Protein AF-A0A1D2VGE8-F1 (afdb_monomer_lite)

pLDDT: mean 73.42, std 17.0, range [33.72, 98.06]

Sequence (457 aa):
MDRELWNHLGVYPVDQKLIINLNIFSVFKLIFVIHLIIVYFIFYYYFKIVYFLVINFHSLLNSNLFDLGFLNSNLNNINDENDRNDNNSYHINLPDLIVQFKNDLNSFIINLFYFKNYKINYKFWYHFLDLFQYLINIKLNFFITGDTIDLDNNSIILSNHKSLLDYLIFPYLSNYFIKLYNKNNKNGKDKEDSKIFINLNFLTWALIWQFPSLKLFLNLFNLNENWLLNNDDLTYLFEKKNLLQSFSNHTHDDEKNTNTNKNKNKNININWLILYPEVNIFTLKNLKIQNNNSVTYKFLSNLLYPRFSFLYPFFNYLDDLNINNKKFINLNDFNSFNNYNRIYDISIIYYIIGNNNHSHNHNHNHDGENDLNFNFNPPTILQLLLSNNIKSLNIRININSIQYPKLRHLKKKKNFEKWFESYWFKKDKSINLIMKNIINTNVINKKHSKSKQNKVK

Structure (mmCIF, N/CA/C/O backbone):
data_AF-A0A1D2VGE8-F1
#
_entry.id   AF-A0A1D2VGE8-F1
#
loop_
_atom_site.group_PDB
_atom_site.id
_atom_site.type_symbol
_atom_site.label_atom_id
_atom_site.label_alt_id
_atom_site.label_comp_id
_atom_site.label_asym_id
_atom_site.label_entity_id
_atom_site.label_seq_id
_atom_site.pdbx_PDB_ins_code
_atom_site.Cartn_x
_atom_site.Cartn_y
_atom_site.Cartn_z
_atom_site.occupancy
_atom_site.B_iso_or_equiv
_atom_site.auth_seq_id
_atom_site.auth_comp_id
_atom_site.auth_asym_id
_atom_site.auth_atom_id
_atom_site.pdbx_PDB_model_num
ATOM 1 N N . MET A 1 1 ? 10.584 -34.947 -6.524 1.00 46.06 1 MET A N 1
ATOM 2 C CA . MET A 1 1 ? 9.653 -33.799 -6.509 1.00 46.06 1 MET A CA 1
ATOM 3 C C . MET A 1 1 ? 10.141 -32.849 -7.584 1.00 46.06 1 MET A C 1
ATOM 5 O O . MET A 1 1 ? 11.240 -32.319 -7.456 1.00 46.06 1 MET A O 1
ATOM 9 N N . ASP A 1 2 ? 9.407 -32.793 -8.690 1.00 44.66 2 ASP A N 1
ATOM 10 C CA . ASP A 1 2 ? 9.952 -32.453 -10.005 1.00 44.66 2 ASP A CA 1
ATOM 11 C C . ASP A 1 2 ? 10.189 -30.958 -10.233 1.00 44.66 2 ASP A C 1
ATOM 13 O O . ASP A 1 2 ? 9.455 -30.096 -9.746 1.00 44.66 2 ASP A O 1
ATOM 17 N N . ARG A 1 3 ? 11.233 -30.662 -11.017 1.00 34.69 3 ARG A N 1
ATOM 18 C CA . ARG A 1 3 ? 11.630 -29.316 -11.474 1.00 34.69 3 ARG A CA 1
ATOM 19 C C . ARG A 1 3 ? 10.491 -28.557 -12.164 1.00 34.69 3 ARG A C 1
ATOM 21 O O . ARG A 1 3 ? 10.452 -27.333 -12.094 1.00 34.69 3 ARG A O 1
ATOM 28 N N . GLU A 1 4 ? 9.559 -29.270 -12.787 1.00 38.12 4 GLU A N 1
ATOM 29 C CA . GLU A 1 4 ? 8.398 -28.684 -13.465 1.00 38.12 4 GLU A CA 1
ATOM 30 C C . GLU A 1 4 ? 7.424 -28.004 -12.494 1.00 38.12 4 GLU A C 1
ATOM 32 O O . GLU A 1 4 ? 6.846 -26.970 -12.830 1.00 38.12 4 GLU A O 1
ATOM 37 N N . LEU A 1 5 ? 7.321 -28.491 -11.250 1.00 42.50 5 LEU A N 1
ATOM 38 C CA . LEU A 1 5 ? 6.470 -27.869 -10.235 1.00 42.50 5 LEU A CA 1
ATOM 39 C C . LEU A 1 5 ? 7.009 -26.488 -9.821 1.00 42.50 5 LEU A C 1
ATOM 41 O O . LEU A 1 5 ? 6.238 -25.563 -9.606 1.00 42.50 5 LEU A O 1
ATOM 45 N N . TRP A 1 6 ? 8.334 -26.319 -9.760 1.00 40.56 6 TRP A N 1
ATOM 46 C CA . TRP A 1 6 ? 8.978 -25.050 -9.389 1.00 40.56 6 TRP A CA 1
ATOM 47 C C . TRP A 1 6 ? 8.829 -23.970 -10.463 1.00 40.56 6 TRP A C 1
ATOM 49 O O . TRP A 1 6 ? 8.579 -22.810 -10.137 1.00 40.56 6 TRP A O 1
ATOM 59 N N . ASN A 1 7 ? 8.897 -24.354 -11.739 1.00 39.66 7 ASN A N 1
ATOM 60 C CA . ASN A 1 7 ? 8.703 -23.424 -12.851 1.00 39.66 7 ASN A CA 1
ATOM 61 C C . ASN A 1 7 ? 7.243 -22.957 -12.968 1.00 39.66 7 ASN A C 1
ATOM 63 O O . ASN A 1 7 ? 7.002 -21.795 -13.291 1.00 39.66 7 ASN A O 1
ATOM 67 N N . HIS A 1 8 ? 6.272 -23.809 -12.621 1.00 40.44 8 HIS A N 1
ATOM 68 C CA . HIS A 1 8 ? 4.864 -23.405 -12.536 1.00 40.44 8 HIS A CA 1
ATOM 69 C C . HIS A 1 8 ? 4.546 -22.497 -11.336 1.00 40.44 8 HIS A C 1
ATOM 71 O O . HIS A 1 8 ? 3.555 -21.770 -11.377 1.00 40.44 8 HIS A O 1
ATOM 77 N N . LEU A 1 9 ? 5.384 -22.494 -10.294 1.00 38.72 9 LEU A N 1
ATOM 78 C CA . LEU A 1 9 ? 5.187 -21.691 -9.083 1.00 38.72 9 LEU A CA 1
ATOM 79 C C . LEU A 1 9 ? 5.691 -20.243 -9.203 1.00 38.72 9 LEU A C 1
ATOM 81 O O . LEU A 1 9 ? 5.495 -19.467 -8.272 1.00 38.72 9 LEU A O 1
ATOM 85 N N . GLY A 1 10 ? 6.362 -19.858 -10.298 1.00 33.72 10 GLY A N 1
ATOM 86 C CA . GLY A 1 10 ? 6.940 -18.511 -10.444 1.00 33.72 10 GLY A CA 1
ATOM 87 C C . GLY A 1 10 ? 8.029 -18.181 -9.409 1.00 33.72 10 GLY A C 1
ATOM 88 O O . GLY A 1 10 ? 8.461 -17.034 -9.299 1.00 33.72 10 GLY A O 1
ATOM 89 N N . VAL A 1 11 ? 8.487 -19.186 -8.656 1.00 39.34 11 VAL A N 1
ATOM 90 C CA . VAL A 1 11 ? 9.559 -19.083 -7.669 1.00 39.34 11 VAL A CA 1
ATOM 91 C C . VAL A 1 11 ? 10.790 -19.731 -8.282 1.00 39.34 11 VAL A C 1
ATOM 93 O O . VAL A 1 11 ? 10.905 -20.955 -8.314 1.00 39.34 11 VAL A O 1
ATOM 96 N N . TYR A 1 12 ? 11.722 -18.909 -8.766 1.00 39.16 12 TYR A N 1
ATOM 97 C CA . TYR A 1 12 ? 13.048 -19.396 -9.131 1.00 39.16 12 TYR A CA 1
ATOM 98 C C . TYR A 1 12 ? 13.682 -20.034 -7.887 1.00 39.16 12 TYR A C 1
ATOM 100 O O . TYR A 1 12 ? 13.815 -19.348 -6.866 1.00 39.16 12 TYR A O 1
ATOM 108 N N . PRO A 1 13 ? 14.065 -21.323 -7.915 1.00 38.00 13 PRO A N 1
ATOM 109 C CA . PRO A 1 13 ? 14.863 -21.875 -6.839 1.00 38.00 13 PRO A CA 1
ATOM 110 C C . PRO A 1 13 ? 16.175 -21.090 -6.798 1.00 38.00 13 PRO A C 1
ATOM 112 O O . PRO A 1 13 ? 16.894 -21.012 -7.792 1.00 38.00 13 PRO A O 1
ATOM 115 N N . VAL A 1 14 ? 16.478 -20.483 -5.649 1.00 40.91 14 VAL A N 1
ATOM 116 C CA . VAL A 1 14 ? 17.833 -20.006 -5.365 1.00 40.91 14 VAL A CA 1
ATOM 117 C C . VAL A 1 14 ? 18.745 -21.218 -5.529 1.00 40.91 14 VAL A C 1
ATOM 119 O O . VAL A 1 14 ? 18.552 -22.222 -4.840 1.00 40.91 14 VAL A O 1
ATOM 122 N N . ASP A 1 15 ? 19.674 -21.141 -6.482 1.00 37.66 15 ASP A N 1
ATOM 123 C CA . ASP A 1 15 ? 20.612 -22.211 -6.811 1.00 37.66 15 ASP A CA 1
ATOM 124 C C . ASP A 1 15 ? 21.188 -22.837 -5.536 1.00 37.66 15 ASP A C 1
ATOM 126 O O . ASP A 1 15 ? 21.762 -22.150 -4.691 1.00 37.66 15 ASP A O 1
ATOM 130 N N . GLN A 1 16 ? 21.080 -24.159 -5.388 1.00 41.03 16 GLN A N 1
ATOM 131 C CA . GLN A 1 16 ? 21.594 -24.868 -4.208 1.00 41.03 16 GLN A CA 1
ATOM 132 C C . GLN A 1 16 ? 23.129 -24.777 -4.074 1.00 41.03 16 GLN A C 1
ATOM 134 O O . GLN A 1 16 ? 23.668 -25.035 -3.000 1.00 41.03 16 GLN A O 1
ATOM 139 N N . LYS A 1 17 ? 23.842 -24.302 -5.108 1.00 39.38 17 LYS A N 1
ATOM 140 C CA . LYS A 1 17 ? 25.256 -23.891 -5.007 1.00 39.38 17 LYS A CA 1
ATOM 141 C C . LYS A 1 17 ? 25.487 -22.680 -4.088 1.00 39.38 17 LYS A C 1
ATOM 143 O O . LYS A 1 17 ? 26.623 -22.432 -3.700 1.00 39.38 17 LYS A O 1
ATOM 148 N N . LEU A 1 18 ? 24.436 -21.967 -3.674 1.00 45.09 18 LEU A N 1
ATOM 149 C CA . LEU A 1 18 ? 24.505 -20.840 -2.736 1.00 45.09 18 LEU A CA 1
ATOM 150 C C . LEU A 1 18 ? 24.503 -21.271 -1.251 1.00 45.09 18 LEU A C 1
ATOM 152 O O . LEU A 1 18 ? 24.589 -20.422 -0.366 1.00 45.09 18 LEU A O 1
ATOM 156 N N . ILE A 1 19 ? 24.428 -22.577 -0.959 1.00 43.72 19 ILE A N 1
ATOM 157 C CA . ILE A 1 19 ? 24.307 -23.121 0.409 1.00 43.72 19 ILE A CA 1
ATOM 158 C C . ILE A 1 19 ? 25.646 -23.118 1.181 1.00 43.72 19 ILE A C 1
ATOM 160 O O . ILE A 1 19 ? 25.644 -23.152 2.408 1.00 43.72 19 ILE A O 1
ATOM 164 N N . ILE A 1 20 ? 26.793 -22.939 0.512 1.00 43.19 20 ILE A N 1
ATOM 165 C CA . ILE A 1 20 ? 28.112 -22.817 1.178 1.00 43.19 20 ILE A CA 1
ATOM 166 C C . ILE A 1 20 ? 28.330 -21.411 1.803 1.00 43.19 20 ILE A C 1
ATOM 168 O O . ILE A 1 20 ? 29.277 -21.176 2.548 1.00 43.19 20 ILE A O 1
ATOM 172 N N . ASN A 1 21 ? 27.401 -20.469 1.610 1.00 43.38 21 ASN A N 1
ATOM 173 C CA . ASN A 1 21 ? 27.614 -19.041 1.867 1.00 43.38 21 ASN A CA 1
ATOM 174 C C . ASN A 1 21 ? 26.947 -18.460 3.126 1.00 43.38 21 ASN A C 1
ATOM 176 O O . ASN A 1 21 ? 26.560 -17.291 3.141 1.00 43.38 21 ASN A O 1
ATOM 180 N N . LEU A 1 22 ? 26.864 -19.214 4.226 1.00 46.38 22 LEU A N 1
ATOM 181 C CA . LEU A 1 22 ? 26.383 -18.653 5.501 1.00 46.38 22 LEU A CA 1
ATOM 182 C C . LEU A 1 22 ? 27.360 -17.623 6.114 1.00 46.38 22 LEU A C 1
ATOM 184 O O . LEU A 1 22 ? 26.903 -16.646 6.704 1.00 46.38 22 LEU A O 1
ATOM 188 N N . ASN A 1 23 ? 28.674 -17.735 5.871 1.00 48.34 23 ASN A N 1
ATOM 189 C CA . ASN A 1 23 ? 29.643 -16.676 6.219 1.00 48.34 23 ASN A CA 1
ATOM 190 C C . ASN A 1 23 ? 29.629 -15.500 5.231 1.00 48.34 23 ASN A C 1
ATOM 192 O O . ASN A 1 23 ? 29.808 -14.349 5.626 1.00 48.34 23 ASN A O 1
ATOM 196 N N . ILE A 1 24 ? 29.332 -15.761 3.958 1.00 52.50 24 ILE A N 1
ATOM 197 C CA . ILE A 1 24 ? 29.212 -14.715 2.939 1.00 52.50 24 ILE A CA 1
ATOM 198 C C . ILE A 1 24 ? 27.985 -13.832 3.190 1.00 52.50 24 ILE A C 1
ATOM 200 O O . ILE A 1 24 ? 28.047 -12.635 2.941 1.00 52.50 24 ILE A O 1
ATOM 204 N N . PHE A 1 25 ? 26.904 -14.352 3.777 1.00 47.28 25 PHE A N 1
ATOM 205 C CA . PHE A 1 25 ? 25.746 -13.530 4.149 1.00 47.28 25 PHE A CA 1
ATOM 206 C C . PHE A 1 25 ? 26.070 -12.510 5.257 1.00 47.28 25 PHE A C 1
ATOM 208 O O . PHE A 1 25 ? 25.570 -11.385 5.232 1.00 47.28 25 PHE A O 1
ATOM 215 N N . SER A 1 26 ? 26.946 -12.865 6.200 1.00 55.06 26 SER A N 1
ATOM 216 C CA . SER A 1 26 ? 27.475 -11.942 7.217 1.00 55.06 26 SER A CA 1
ATOM 217 C C . SER A 1 26 ? 28.395 -10.887 6.597 1.00 55.06 26 SER A C 1
ATOM 219 O O . SER A 1 26 ? 28.311 -9.712 6.950 1.00 55.06 26 SER A O 1
ATOM 221 N N . VAL A 1 27 ? 29.200 -11.279 5.604 1.00 57.06 27 VAL A N 1
ATOM 222 C CA . VAL A 1 27 ? 30.031 -10.357 4.816 1.00 57.06 27 VAL A CA 1
ATOM 223 C C . VAL A 1 27 ? 29.170 -9.422 3.960 1.00 57.06 27 VAL A C 1
ATOM 225 O O . VAL A 1 27 ? 29.426 -8.228 3.946 1.00 57.06 27 VAL A O 1
ATOM 228 N N . PHE A 1 28 ? 28.092 -9.895 3.329 1.00 54.81 28 PHE A N 1
ATOM 229 C CA . PHE A 1 28 ? 27.151 -9.036 2.598 1.00 54.81 28 PHE A CA 1
ATOM 230 C C . PHE A 1 28 ? 26.379 -8.096 3.522 1.00 54.81 28 PHE A C 1
ATOM 232 O O . PHE A 1 28 ? 26.171 -6.943 3.156 1.00 54.81 28 PHE A O 1
ATOM 239 N N . LYS A 1 29 ? 25.998 -8.537 4.730 1.00 52.28 29 LYS A N 1
ATOM 240 C CA . LYS A 1 29 ? 25.440 -7.643 5.759 1.00 52.28 29 LYS A CA 1
ATOM 241 C C . LYS A 1 29 ? 26.433 -6.542 6.117 1.00 52.28 29 LYS A C 1
ATOM 243 O O . LYS A 1 29 ? 26.048 -5.378 6.155 1.00 52.28 29 LYS A O 1
ATOM 248 N N . LEU A 1 30 ? 27.700 -6.895 6.326 1.00 57.94 30 LEU A N 1
ATOM 249 C CA . LEU A 1 30 ? 28.754 -5.935 6.635 1.00 57.94 30 LEU A CA 1
ATOM 250 C C . LEU A 1 30 ? 29.009 -4.979 5.462 1.00 57.94 30 LEU A C 1
ATOM 252 O O . LEU A 1 30 ? 29.024 -3.774 5.669 1.00 57.94 30 LEU A O 1
ATOM 256 N N . ILE A 1 31 ? 29.123 -5.485 4.232 1.00 62.25 31 ILE A N 1
ATOM 257 C CA . ILE A 1 31 ? 29.314 -4.679 3.018 1.00 62.25 31 ILE A CA 1
ATOM 258 C C . ILE A 1 31 ? 28.122 -3.751 2.792 1.00 62.25 31 ILE A C 1
ATOM 260 O O . ILE A 1 31 ? 28.318 -2.588 2.470 1.00 62.25 31 ILE A O 1
ATOM 264 N N . PHE A 1 32 ? 26.891 -4.221 2.989 1.00 58.06 32 PHE A N 1
ATOM 265 C CA . PHE A 1 32 ? 25.694 -3.398 2.834 1.00 58.06 32 PHE A CA 1
ATOM 266 C C . PHE A 1 32 ? 25.610 -2.303 3.903 1.00 58.06 32 PHE A C 1
ATOM 268 O O . PHE A 1 32 ? 25.289 -1.160 3.586 1.00 58.06 32 PHE A O 1
ATOM 275 N N . VAL A 1 33 ? 25.953 -2.620 5.156 1.00 58.03 33 VAL A N 1
ATOM 276 C CA . VAL A 1 33 ? 26.047 -1.632 6.241 1.00 58.03 33 VAL A CA 1
ATOM 277 C C . VAL A 1 33 ? 27.161 -0.624 5.958 1.00 58.03 33 VAL A C 1
ATOM 279 O O . VAL A 1 33 ? 26.916 0.573 6.054 1.00 58.03 33 VAL A O 1
ATOM 282 N N . ILE A 1 34 ? 28.342 -1.073 5.530 1.00 59.25 34 ILE A N 1
ATOM 283 C CA . ILE A 1 34 ? 29.451 -0.205 5.114 1.00 59.25 34 ILE A CA 1
ATOM 284 C C . ILE A 1 34 ? 29.025 0.671 3.936 1.00 59.25 34 ILE A C 1
ATOM 286 O O . ILE A 1 34 ? 29.294 1.863 3.945 1.00 59.25 34 ILE A O 1
ATOM 290 N N . HIS A 1 35 ? 28.311 0.127 2.953 1.00 60.53 35 HIS A N 1
ATOM 291 C CA . HIS A 1 35 ? 27.836 0.886 1.802 1.00 60.53 35 HIS A CA 1
ATOM 292 C C . HIS A 1 35 ? 26.802 1.937 2.210 1.00 60.53 35 HIS A C 1
ATOM 294 O O . HIS A 1 35 ? 26.898 3.075 1.772 1.00 60.53 35 HIS A O 1
ATOM 300 N N . LEU A 1 36 ? 25.862 1.610 3.100 1.00 57.47 36 LEU A N 1
ATOM 301 C CA . LEU A 1 36 ? 24.922 2.587 3.655 1.00 57.47 36 LEU A CA 1
ATOM 302 C C . LEU A 1 36 ? 25.624 3.663 4.484 1.00 57.47 36 LEU A C 1
ATOM 304 O O . LEU A 1 36 ? 25.244 4.827 4.399 1.00 57.47 36 LEU A O 1
ATOM 308 N N . ILE A 1 37 ? 26.653 3.296 5.250 1.00 60.28 37 ILE A N 1
ATOM 309 C CA . ILE A 1 37 ? 27.492 4.238 5.996 1.00 60.28 37 ILE A CA 1
ATOM 310 C C . ILE A 1 37 ? 28.249 5.146 5.024 1.00 60.28 37 ILE A C 1
ATOM 312 O O . ILE A 1 37 ? 28.230 6.358 5.197 1.00 60.28 37 ILE A O 1
ATOM 316 N N . ILE A 1 38 ? 28.855 4.596 3.971 1.00 61.91 38 ILE A N 1
ATOM 317 C CA . ILE A 1 38 ? 29.560 5.356 2.934 1.00 61.91 38 ILE A CA 1
ATOM 318 C C . ILE A 1 38 ? 28.592 6.285 2.212 1.00 61.91 38 ILE A C 1
ATOM 320 O O . ILE A 1 38 ? 28.892 7.459 2.070 1.00 61.91 38 ILE A O 1
ATOM 324 N N . VAL A 1 39 ? 27.418 5.807 1.804 1.00 62.41 39 VAL A N 1
ATOM 325 C CA . VAL A 1 39 ? 26.382 6.627 1.167 1.00 62.41 39 VAL A CA 1
ATOM 326 C C . VAL A 1 39 ? 25.928 7.732 2.118 1.00 62.41 39 VAL A C 1
ATOM 328 O O . VAL A 1 39 ? 25.870 8.887 1.712 1.00 62.41 39 VAL A O 1
ATOM 331 N N . TYR A 1 40 ? 25.690 7.423 3.394 1.00 74.75 40 TYR A N 1
ATOM 332 C CA . TYR A 1 40 ? 25.378 8.422 4.415 1.00 74.75 40 TYR A CA 1
ATOM 333 C C . TYR A 1 40 ? 26.492 9.465 4.555 1.00 74.75 40 TYR A C 1
ATOM 335 O O . TYR A 1 40 ? 26.200 10.656 4.571 1.00 74.75 40 TYR A O 1
ATOM 343 N N . PHE A 1 41 ? 27.760 9.048 4.599 1.00 62.34 41 PHE A N 1
ATOM 344 C CA . PHE A 1 41 ? 28.900 9.958 4.657 1.00 62.34 41 PHE A CA 1
ATOM 345 C C . PHE A 1 41 ? 29.041 10.779 3.378 1.00 62.34 41 PHE A C 1
ATOM 347 O O . PHE A 1 41 ? 29.262 11.978 3.470 1.00 62.34 41 PHE A O 1
ATOM 354 N N . ILE A 1 42 ? 28.857 10.187 2.198 1.00 68.75 42 ILE A N 1
ATOM 355 C CA . ILE A 1 42 ? 28.866 10.894 0.916 1.00 68.75 42 ILE A CA 1
ATOM 356 C C . ILE A 1 42 ? 27.772 11.951 0.913 1.00 68.75 42 ILE A C 1
ATOM 358 O O . ILE A 1 42 ? 28.064 13.098 0.605 1.00 68.75 42 ILE A O 1
ATOM 362 N N . PHE A 1 43 ? 26.546 11.616 1.318 1.00 67.12 43 PHE A N 1
ATOM 363 C CA . PHE A 1 43 ? 25.473 12.598 1.436 1.00 67.12 43 PHE A CA 1
ATOM 364 C C . PHE A 1 43 ? 25.806 13.663 2.480 1.00 67.12 43 PHE A C 1
ATOM 366 O O . PHE A 1 43 ? 25.676 14.846 2.192 1.00 67.12 43 PHE A O 1
ATOM 373 N N . TYR A 1 44 ? 26.300 13.284 3.656 1.00 76.44 44 TYR A N 1
ATOM 374 C CA . TYR A 1 44 ? 26.695 14.219 4.708 1.00 76.44 44 TYR A CA 1
ATOM 375 C C . TYR A 1 44 ? 27.778 15.202 4.238 1.00 76.44 44 TYR A C 1
ATOM 377 O O . TYR A 1 44 ? 27.641 16.410 4.422 1.00 76.44 44 TYR A O 1
ATOM 385 N N . TYR A 1 45 ? 28.832 14.710 3.584 1.00 68.88 45 TYR A N 1
ATOM 386 C CA . TYR A 1 45 ? 29.908 15.534 3.038 1.00 68.88 45 TYR A CA 1
ATOM 387 C C . TYR A 1 45 ? 29.459 16.333 1.820 1.00 68.88 45 TYR A C 1
ATOM 389 O O . TYR A 1 45 ? 29.827 17.496 1.716 1.00 68.88 45 TYR A O 1
ATOM 397 N N . TYR A 1 46 ? 28.626 15.769 0.947 1.00 72.88 46 TYR A N 1
ATOM 398 C CA . TYR A 1 46 ? 28.005 16.489 -0.161 1.00 72.88 46 TYR A CA 1
ATOM 399 C C . TYR A 1 46 ? 27.184 17.667 0.363 1.00 72.88 46 TYR A C 1
ATOM 401 O O . TYR A 1 46 ? 27.409 18.796 -0.057 1.00 72.88 46 TYR A O 1
ATOM 409 N N . PHE A 1 47 ? 26.321 17.452 1.359 1.00 67.12 47 PHE A N 1
ATOM 410 C CA . PHE A 1 47 ? 25.570 18.527 2.006 1.00 67.12 47 PHE A CA 1
ATOM 411 C C . PHE A 1 47 ? 26.487 19.537 2.698 1.00 67.12 47 PHE A C 1
ATOM 413 O O . PHE A 1 47 ? 26.220 20.733 2.628 1.00 67.12 47 PHE A O 1
ATOM 420 N N . LYS A 1 48 ? 27.594 19.098 3.308 1.00 67.06 48 LYS A N 1
ATOM 421 C CA . LYS A 1 48 ? 28.589 19.993 3.915 1.00 67.06 48 LYS A CA 1
ATOM 422 C C . LYS A 1 48 ? 29.330 20.839 2.870 1.00 67.06 48 LYS A C 1
ATOM 424 O O . LYS A 1 48 ? 29.562 22.018 3.119 1.00 67.06 48 LYS A O 1
ATOM 429 N N . ILE A 1 49 ? 29.669 20.265 1.715 1.00 68.31 49 ILE A N 1
ATOM 430 C CA . ILE A 1 49 ? 30.305 20.957 0.584 1.00 68.31 49 ILE A CA 1
ATOM 431 C C . ILE A 1 49 ? 29.322 21.936 -0.048 1.00 68.31 49 ILE A C 1
ATOM 433 O O . ILE A 1 49 ? 29.668 23.097 -0.224 1.00 68.31 49 ILE A O 1
ATOM 437 N N . VAL A 1 50 ? 28.090 21.505 -0.333 1.00 68.19 50 VAL A N 1
ATOM 438 C CA . VAL A 1 50 ? 27.031 22.378 -0.855 1.00 68.19 50 VAL A CA 1
ATOM 439 C C . VAL A 1 50 ? 26.793 23.535 0.108 1.00 68.19 50 VAL A C 1
ATOM 441 O O . VAL A 1 50 ? 26.800 24.678 -0.322 1.00 68.19 50 VAL A O 1
ATOM 444 N N . TYR A 1 51 ? 26.682 23.272 1.411 1.00 71.44 51 TYR A N 1
ATOM 445 C CA . TYR A 1 51 ? 26.553 24.306 2.439 1.00 71.44 51 TYR A CA 1
ATOM 446 C C . TYR A 1 51 ? 27.747 25.272 2.466 1.00 71.44 51 TYR A C 1
ATOM 448 O O . TYR A 1 51 ? 27.554 26.481 2.548 1.00 71.44 51 TYR A O 1
ATOM 456 N N . PHE A 1 52 ? 28.977 24.763 2.361 1.00 70.50 52 PHE A N 1
ATOM 457 C CA . PHE A 1 52 ? 30.186 25.588 2.306 1.00 70.50 52 PHE A CA 1
ATOM 458 C C . PHE A 1 52 ? 30.230 26.467 1.048 1.00 70.50 52 PHE A C 1
ATOM 460 O O . PHE A 1 52 ? 30.474 27.667 1.147 1.00 70.50 52 PHE A O 1
ATOM 467 N N . LEU A 1 53 ? 29.934 25.894 -0.121 1.00 68.50 53 LEU A N 1
ATOM 468 C CA . LEU A 1 53 ? 29.846 26.621 -1.389 1.00 68.50 53 LEU A CA 1
ATOM 469 C C . LEU A 1 53 ? 28.765 27.696 -1.328 1.00 68.50 53 LEU A C 1
ATOM 471 O O . LEU A 1 53 ? 29.006 28.826 -1.725 1.00 68.50 53 LEU A O 1
ATOM 475 N N . VAL A 1 54 ? 27.608 27.361 -0.770 1.00 70.44 54 VAL A N 1
ATOM 476 C CA . VAL A 1 54 ? 26.484 28.268 -0.563 1.00 70.44 54 VAL A CA 1
ATOM 477 C C . VAL A 1 54 ? 26.853 29.442 0.350 1.00 70.44 54 VAL A C 1
ATOM 479 O O . VAL A 1 54 ? 26.549 30.582 0.012 1.00 70.44 54 VAL A O 1
ATOM 482 N N . ILE A 1 55 ? 27.531 29.198 1.476 1.00 71.44 55 ILE A N 1
ATOM 483 C CA . ILE A 1 55 ? 27.986 30.266 2.382 1.00 71.44 55 ILE A CA 1
ATOM 484 C C . ILE A 1 55 ? 29.008 31.161 1.695 1.00 71.44 55 ILE A C 1
ATOM 486 O O . ILE A 1 55 ? 28.892 32.381 1.773 1.00 71.44 55 ILE A O 1
ATOM 490 N N . ASN A 1 56 ? 29.986 30.575 1.005 1.00 69.56 56 ASN A N 1
ATOM 491 C CA . ASN A 1 56 ? 31.008 31.353 0.312 1.00 69.56 56 ASN A CA 1
ATOM 492 C C . ASN A 1 56 ? 30.409 32.155 -0.842 1.00 69.56 56 ASN A C 1
ATOM 494 O O . ASN A 1 56 ? 30.779 33.305 -1.032 1.00 69.56 56 ASN A O 1
ATOM 498 N N . PHE A 1 57 ? 29.442 31.591 -1.566 1.00 68.00 57 PHE A N 1
ATOM 499 C CA . PHE A 1 57 ? 28.731 32.289 -2.631 1.00 68.00 57 PHE A CA 1
ATOM 500 C C . PHE A 1 57 ? 27.854 33.418 -2.077 1.00 68.00 57 PHE A C 1
ATOM 502 O O . PHE A 1 57 ? 27.845 34.514 -2.625 1.00 68.00 57 PHE A O 1
ATOM 509 N N . HIS A 1 58 ? 27.177 33.202 -0.946 1.00 71.38 58 HIS A N 1
ATOM 510 C CA . HIS A 1 58 ? 26.437 34.255 -0.248 1.00 71.38 58 HIS A CA 1
ATOM 511 C C . HIS A 1 58 ? 27.368 35.361 0.275 1.00 71.38 58 HIS A C 1
ATOM 513 O O . HIS A 1 58 ? 27.065 36.541 0.135 1.00 71.38 58 HIS A O 1
ATOM 519 N N . SER A 1 59 ? 28.533 34.996 0.817 1.00 71.81 59 SER A N 1
ATOM 520 C CA . SER A 1 59 ? 29.564 35.948 1.241 1.00 71.81 59 SER A CA 1
ATOM 521 C C . SER A 1 59 ? 30.163 36.722 0.064 1.00 71.81 59 SER A C 1
ATOM 523 O O . SER A 1 59 ? 30.484 37.891 0.233 1.00 71.81 59 SER A O 1
ATOM 525 N N . LEU A 1 60 ? 30.307 36.094 -1.107 1.00 69.94 60 LEU A N 1
ATOM 526 C CA . LEU A 1 60 ? 30.773 36.726 -2.345 1.00 69.94 60 LEU A CA 1
ATOM 527 C C . LEU A 1 60 ? 29.725 37.688 -2.926 1.00 69.94 60 LEU A C 1
ATOM 529 O O . LEU A 1 60 ? 30.074 38.732 -3.456 1.00 69.94 60 LEU A O 1
ATOM 533 N N . LEU A 1 61 ? 28.439 37.343 -2.818 1.00 69.12 61 LEU A N 1
ATOM 534 C CA . LEU A 1 61 ? 27.331 38.207 -3.236 1.00 69.12 61 LEU A CA 1
ATOM 535 C C . LEU A 1 61 ? 27.104 39.397 -2.295 1.00 69.12 61 LEU A C 1
ATOM 537 O O . LEU A 1 61 ? 26.533 40.397 -2.722 1.00 69.12 61 LEU A O 1
ATOM 541 N N . ASN A 1 62 ? 27.478 39.267 -1.019 1.00 65.25 62 ASN A N 1
ATOM 542 C CA . ASN A 1 62 ? 27.326 40.318 -0.010 1.00 65.25 62 ASN A CA 1
ATOM 543 C C . ASN A 1 62 ? 28.601 41.138 0.207 1.00 65.25 62 ASN A C 1
ATOM 545 O O . ASN A 1 62 ? 28.526 42.210 0.805 1.00 65.25 62 ASN A O 1
ATOM 549 N N . SER A 1 63 ? 29.768 40.660 -0.230 1.00 68.31 63 SER A N 1
ATOM 550 C CA . SER A 1 63 ? 30.933 41.526 -0.317 1.00 68.31 63 SER A CA 1
ATOM 551 C C . SER A 1 63 ? 30.682 42.527 -1.444 1.00 68.31 63 SER A C 1
ATOM 553 O O . SER A 1 63 ? 30.246 42.156 -2.533 1.00 68.31 63 SER A O 1
ATOM 555 N N . ASN A 1 64 ? 30.955 43.808 -1.192 1.00 54.75 64 ASN A N 1
ATOM 556 C CA . ASN A 1 64 ? 30.787 44.921 -2.141 1.00 54.75 64 ASN A CA 1
ATOM 557 C C . ASN A 1 64 ? 31.667 44.806 -3.414 1.00 54.75 64 ASN A C 1
ATOM 559 O O . ASN A 1 64 ? 31.917 45.793 -4.090 1.00 54.75 64 ASN A O 1
ATOM 563 N N . LEU A 1 65 ? 32.180 43.616 -3.741 1.00 52.66 65 LEU A N 1
ATOM 564 C CA . LEU A 1 65 ? 32.977 43.331 -4.932 1.00 52.66 65 LEU A CA 1
ATOM 565 C C . LEU A 1 65 ? 32.126 43.210 -6.203 1.00 52.66 65 LEU A C 1
ATOM 567 O O . LEU A 1 65 ? 32.661 43.368 -7.296 1.00 52.66 65 LEU A O 1
ATOM 571 N N . PHE A 1 66 ? 30.812 42.998 -6.081 1.00 50.38 66 PHE A N 1
ATOM 572 C CA . PHE A 1 66 ? 29.862 43.275 -7.162 1.00 50.38 66 PHE A CA 1
ATOM 573 C C . PHE A 1 66 ? 29.363 44.716 -7.054 1.00 50.38 66 PHE A C 1
ATOM 575 O O . PHE A 1 66 ? 28.174 44.980 -6.880 1.00 50.38 66 PHE A O 1
ATOM 582 N N . ASP A 1 67 ? 30.294 45.662 -7.139 1.00 52.28 67 ASP A N 1
ATOM 583 C CA . ASP A 1 67 ? 29.943 47.056 -7.350 1.00 52.28 67 ASP A CA 1
ATOM 584 C C . ASP A 1 67 ? 29.302 47.147 -8.745 1.00 52.28 67 ASP A C 1
ATOM 586 O O . ASP A 1 67 ? 29.968 47.079 -9.782 1.00 52.28 67 ASP A O 1
ATOM 590 N N . LEU A 1 68 ? 27.969 47.249 -8.777 1.00 52.81 68 LEU A N 1
ATOM 591 C CA . LEU A 1 68 ? 27.154 47.392 -9.992 1.00 52.81 68 LEU A CA 1
ATOM 592 C C . LEU A 1 68 ? 27.615 48.565 -10.882 1.00 52.81 68 LEU A C 1
ATOM 594 O O . LEU A 1 68 ? 27.248 48.620 -12.055 1.00 52.81 68 LEU A O 1
ATOM 598 N N . GLY A 1 69 ? 28.469 49.456 -10.365 1.00 55.72 69 GLY A N 1
ATOM 599 C CA . GLY A 1 69 ? 29.145 50.504 -11.125 1.00 55.72 69 GLY A CA 1
ATOM 600 C C . GLY A 1 69 ? 29.989 49.999 -12.303 1.00 55.72 69 GLY A C 1
ATOM 601 O O . GLY A 1 69 ? 30.034 50.682 -13.323 1.00 55.72 69 GLY A O 1
ATOM 602 N N . P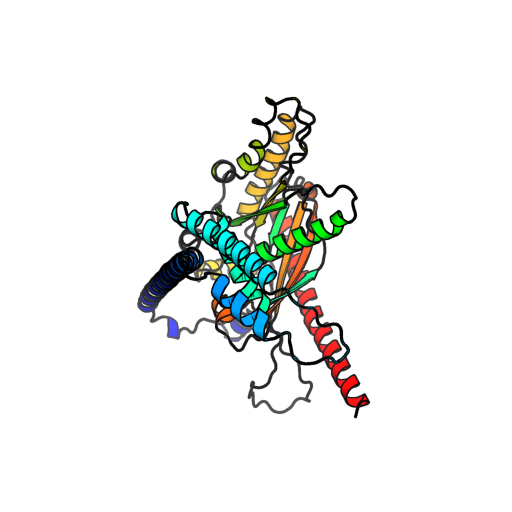HE A 1 70 ? 30.591 48.803 -12.231 1.00 52.34 70 PHE A N 1
ATOM 603 C CA . PHE A 1 70 ? 31.443 48.289 -13.321 1.00 52.34 70 PHE A CA 1
ATOM 604 C C . PHE A 1 70 ? 30.651 47.658 -14.483 1.00 52.34 70 PHE A C 1
ATOM 606 O O . PHE A 1 70 ? 31.128 47.609 -15.614 1.00 52.34 70 PHE A O 1
ATOM 613 N N . LEU A 1 71 ? 29.424 47.186 -14.233 1.00 51.16 71 LEU A N 1
ATOM 614 C CA . LEU A 1 71 ? 28.537 46.687 -15.294 1.00 51.16 71 LEU A CA 1
ATOM 615 C C . LEU A 1 71 ? 27.730 47.820 -15.941 1.00 51.16 71 LEU A C 1
ATOM 617 O O . LEU A 1 71 ? 27.477 47.770 -17.143 1.00 51.16 71 LEU A O 1
ATOM 621 N N . ASN A 1 72 ? 27.395 48.873 -15.186 1.00 49.88 72 ASN A N 1
ATOM 622 C CA . ASN A 1 72 ? 26.674 50.029 -15.725 1.00 49.88 72 ASN A CA 1
ATOM 623 C C . ASN A 1 72 ? 27.538 50.907 -16.649 1.00 49.88 72 ASN A C 1
ATOM 625 O O . ASN A 1 72 ? 27.014 51.504 -17.586 1.00 49.88 72 ASN A O 1
ATOM 629 N N . SER A 1 73 ? 28.857 50.969 -16.436 1.00 53.38 73 SER A N 1
ATOM 630 C CA . SER A 1 73 ? 29.760 51.732 -17.310 1.00 53.38 73 SER A CA 1
ATOM 631 C C . SER A 1 73 ? 29.977 51.081 -18.682 1.00 53.38 73 SER A C 1
ATOM 633 O O . SER A 1 73 ? 30.211 51.791 -19.654 1.00 53.38 73 SER A O 1
ATOM 635 N N . ASN A 1 74 ? 29.842 49.755 -18.792 1.00 51.81 74 ASN A N 1
ATOM 636 C CA . ASN A 1 74 ? 30.004 49.038 -20.063 1.00 51.81 74 ASN A CA 1
ATOM 637 C C . ASN A 1 74 ? 28.711 48.926 -20.886 1.00 51.81 74 ASN A C 1
ATOM 639 O O . ASN A 1 74 ? 28.786 48.785 -22.102 1.00 51.81 74 ASN A O 1
ATOM 643 N N . LEU A 1 75 ? 27.532 49.028 -20.263 1.00 52.06 75 LEU A N 1
ATOM 644 C CA . LEU A 1 75 ? 26.249 49.025 -20.982 1.00 52.06 75 LEU A CA 1
ATOM 645 C C . LEU A 1 75 ? 25.936 50.367 -21.659 1.00 52.06 75 LEU A C 1
ATOM 647 O O . LEU A 1 75 ? 25.294 50.383 -22.704 1.00 52.06 75 LEU A O 1
ATOM 651 N N . ASN A 1 76 ? 26.457 51.479 -21.135 1.00 52.38 76 ASN A N 1
ATOM 652 C CA . ASN A 1 76 ? 26.290 52.792 -21.766 1.00 52.38 76 ASN A CA 1
ATOM 653 C C . ASN A 1 76 ? 27.160 52.991 -23.022 1.00 52.38 76 ASN A C 1
ATOM 655 O O . ASN A 1 76 ? 26.896 53.912 -23.783 1.00 52.38 76 ASN A O 1
ATOM 659 N N . ASN A 1 77 ? 28.140 52.117 -23.277 1.00 51.97 77 ASN A N 1
ATOM 660 C CA . ASN A 1 77 ? 28.999 52.182 -24.467 1.00 51.97 77 ASN A CA 1
ATOM 661 C C . ASN A 1 77 ? 28.503 51.325 -25.647 1.00 51.97 77 ASN A C 1
ATOM 663 O O . ASN A 1 77 ? 29.185 51.252 -26.663 1.00 51.97 77 ASN A O 1
ATOM 667 N N . ILE A 1 78 ? 27.352 50.652 -25.525 1.00 51.81 78 ILE A N 1
ATOM 668 C CA . ILE A 1 78 ? 26.834 49.737 -26.564 1.00 51.81 78 ILE A CA 1
ATOM 669 C C . ILE A 1 78 ? 25.588 50.303 -27.276 1.00 51.81 78 ILE A C 1
ATOM 671 O O . ILE A 1 78 ? 25.153 49.757 -28.284 1.00 51.81 78 ILE A O 1
ATOM 675 N N . ASN A 1 79 ? 25.044 51.438 -26.828 1.00 49.38 79 ASN A N 1
ATOM 676 C CA . ASN A 1 79 ? 23.788 51.977 -27.366 1.00 49.38 79 ASN A CA 1
ATOM 677 C C . ASN A 1 79 ? 23.930 52.953 -28.550 1.00 49.38 79 ASN A C 1
ATOM 679 O O . ASN A 1 79 ? 22.921 53.522 -28.953 1.00 49.38 79 ASN A O 1
ATOM 683 N N . ASP A 1 80 ? 25.119 53.110 -29.138 1.00 51.22 80 ASP A N 1
ATOM 684 C CA . ASP A 1 80 ? 25.335 54.080 -30.227 1.00 51.22 80 ASP A CA 1
ATOM 685 C C . ASP A 1 80 ? 25.446 53.485 -31.641 1.00 51.22 80 ASP A C 1
ATOM 687 O O . ASP A 1 80 ? 25.655 54.236 -32.589 1.00 51.22 80 ASP A O 1
ATOM 691 N N . GLU A 1 81 ? 25.233 52.180 -31.855 1.00 53.31 81 GLU A N 1
ATOM 692 C CA . GLU A 1 81 ? 25.229 51.641 -33.223 1.00 53.31 81 GLU A CA 1
ATOM 693 C C . GLU A 1 81 ? 24.008 50.776 -33.571 1.00 53.31 81 GLU A C 1
ATOM 695 O O . GLU A 1 81 ? 23.904 49.601 -33.227 1.00 53.31 81 GLU A O 1
ATOM 700 N N . ASN A 1 82 ? 23.181 51.392 -34.423 1.00 47.19 82 ASN A N 1
ATOM 701 C CA . ASN A 1 82 ? 22.368 50.815 -35.494 1.00 47.19 82 ASN A CA 1
ATOM 702 C C . ASN A 1 82 ? 20.940 50.343 -35.181 1.00 47.19 82 ASN A C 1
ATOM 704 O O . ASN A 1 82 ? 20.666 49.211 -34.786 1.00 47.19 82 ASN A O 1
ATOM 708 N N . ASP A 1 83 ? 20.024 51.229 -35.580 1.00 55.06 83 ASP A N 1
ATOM 709 C CA . ASP A 1 83 ? 18.736 50.939 -36.202 1.00 55.06 83 ASP A CA 1
ATOM 710 C C . ASP A 1 83 ? 18.743 49.666 -37.069 1.00 55.06 83 ASP A C 1
ATOM 712 O O . ASP A 1 83 ? 19.497 49.574 -38.044 1.00 55.06 83 ASP A O 1
ATOM 716 N N . ARG A 1 84 ? 17.814 48.739 -36.786 1.00 47.53 84 ARG A N 1
ATOM 717 C CA . ARG A 1 84 ? 16.860 48.163 -37.763 1.00 47.53 84 ARG A CA 1
ATOM 718 C C . ARG A 1 84 ? 15.954 47.095 -37.129 1.00 47.53 84 ARG A C 1
ATOM 720 O O . ARG A 1 84 ? 16.402 46.023 -36.749 1.00 47.53 84 ARG A O 1
ATOM 727 N N . ASN A 1 85 ? 14.672 47.450 -37.091 1.00 49.72 85 ASN A N 1
ATOM 728 C CA . ASN A 1 85 ? 13.426 46.682 -37.196 1.00 49.72 85 ASN A CA 1
ATOM 729 C C . ASN A 1 85 ? 13.359 45.169 -36.887 1.00 49.72 85 ASN A C 1
ATOM 731 O O . ASN A 1 85 ? 14.015 44.336 -37.506 1.00 49.72 85 ASN A O 1
ATOM 735 N N . ASP A 1 86 ? 12.330 44.887 -36.079 1.00 54.03 86 ASP A N 1
ATOM 736 C CA . ASP A 1 86 ? 11.448 43.716 -36.033 1.00 54.03 86 ASP A CA 1
ATOM 737 C C . ASP A 1 86 ? 12.017 42.371 -35.560 1.00 54.03 86 ASP A C 1
ATOM 739 O O . ASP A 1 86 ? 12.574 41.579 -36.318 1.00 54.03 86 ASP A O 1
ATOM 743 N N . ASN A 1 87 ? 11.710 42.023 -34.305 1.00 44.38 87 ASN A N 1
ATOM 744 C CA . ASN A 1 87 ? 10.680 41.025 -33.969 1.00 44.38 87 ASN A CA 1
ATOM 745 C C . ASN A 1 87 ? 10.704 40.726 -32.464 1.00 44.38 87 ASN A C 1
ATOM 747 O O . ASN A 1 87 ? 11.773 40.501 -31.910 1.00 44.38 87 ASN A O 1
ATOM 751 N N . ASN A 1 88 ? 9.514 40.687 -31.849 1.00 47.09 88 ASN A N 1
ATOM 752 C CA . ASN A 1 88 ? 9.179 40.329 -30.459 1.00 47.09 88 ASN A CA 1
ATOM 753 C C . ASN A 1 88 ? 10.159 39.367 -29.753 1.00 47.09 88 ASN A C 1
ATOM 755 O O . ASN A 1 88 ? 9.860 38.189 -29.537 1.00 47.09 88 ASN A O 1
ATOM 759 N N . SER A 1 89 ? 11.310 39.878 -29.327 1.00 43.12 89 SER A N 1
ATOM 760 C CA . SER A 1 89 ? 12.188 39.203 -28.393 1.00 43.12 89 SER A CA 1
ATOM 761 C C . SER A 1 89 ? 11.629 39.472 -27.002 1.00 43.12 89 SER A C 1
ATOM 763 O O . SER A 1 89 ? 11.504 40.612 -26.554 1.00 43.12 89 SER A O 1
ATOM 765 N N . TYR A 1 90 ? 11.247 38.408 -26.299 1.00 42.72 90 TYR A N 1
ATOM 766 C CA . TYR A 1 90 ? 11.043 38.488 -24.861 1.00 42.72 90 TYR A CA 1
ATOM 767 C C . TYR A 1 90 ? 12.395 38.862 -24.248 1.00 42.72 90 TYR A C 1
ATOM 769 O O . TYR A 1 90 ? 13.235 37.994 -24.014 1.00 42.72 90 TYR A O 1
ATOM 777 N N . HIS A 1 91 ? 12.631 40.158 -24.049 1.00 48.78 91 HIS A N 1
ATOM 778 C CA . HIS A 1 91 ? 13.757 40.648 -23.273 1.00 48.78 91 HIS A CA 1
ATOM 779 C C . HIS A 1 91 ? 13.537 40.189 -21.837 1.00 48.78 91 HIS A C 1
ATOM 781 O O . HIS A 1 91 ? 12.841 40.818 -21.043 1.00 48.78 91 HIS A O 1
ATOM 787 N N . ILE A 1 92 ? 14.091 39.022 -21.526 1.00 49.81 92 ILE A N 1
ATOM 788 C CA . ILE A 1 92 ? 14.209 38.548 -20.161 1.00 49.81 92 ILE A CA 1
ATOM 789 C C . ILE A 1 92 ? 15.150 39.529 -19.475 1.00 49.81 92 ILE A C 1
ATOM 791 O O . ILE A 1 92 ? 16.345 39.573 -19.767 1.00 49.81 92 ILE A O 1
ATOM 795 N N . ASN A 1 93 ? 14.580 40.355 -18.605 1.00 68.62 93 ASN A N 1
ATOM 796 C CA . ASN A 1 93 ? 15.316 41.332 -17.833 1.00 68.62 93 ASN A CA 1
ATOM 797 C C . ASN A 1 93 ? 16.254 40.567 -16.889 1.00 68.62 93 ASN A C 1
ATOM 799 O O . ASN A 1 93 ? 15.833 40.003 -15.879 1.00 68.62 93 ASN A O 1
ATOM 803 N N . LEU A 1 94 ? 17.530 40.478 -17.266 1.00 56.62 94 LEU A N 1
ATOM 804 C CA . LEU A 1 94 ? 18.564 39.754 -16.529 1.00 56.62 94 LEU A CA 1
ATOM 805 C C . LEU A 1 94 ? 18.620 40.141 -15.030 1.00 56.62 94 LEU A C 1
ATOM 807 O O . LEU A 1 94 ? 18.759 39.235 -14.207 1.00 56.62 94 LEU A O 1
ATOM 811 N N . PRO A 1 95 ? 18.423 41.420 -14.638 1.00 71.00 95 PRO A N 1
ATOM 812 C CA . PRO A 1 95 ? 18.218 41.818 -13.245 1.00 71.00 95 PRO A CA 1
ATOM 813 C C . PRO A 1 95 ? 17.106 41.053 -12.516 1.00 71.00 95 PRO A C 1
ATOM 815 O O . PRO A 1 95 ? 17.334 40.571 -11.409 1.00 71.00 95 PRO A O 1
ATOM 818 N N . ASP A 1 96 ? 15.934 40.875 -13.130 1.00 61.56 96 ASP A N 1
ATOM 819 C CA . ASP A 1 96 ? 14.797 40.193 -12.496 1.00 61.56 96 ASP A CA 1
ATOM 820 C C . ASP A 1 96 ? 15.083 38.700 -12.300 1.00 61.56 96 ASP A C 1
ATOM 822 O O . ASP A 1 96 ? 14.728 38.116 -11.275 1.00 61.56 96 ASP A O 1
ATOM 826 N N . LEU A 1 97 ? 15.809 38.090 -13.241 1.00 59.56 97 LEU A N 1
ATOM 827 C CA . LEU A 1 97 ? 16.217 36.688 -13.163 1.00 59.56 97 LEU A CA 1
ATOM 828 C C . LEU A 1 97 ? 17.291 36.466 -12.085 1.00 59.56 97 LEU A C 1
ATOM 830 O O . LEU A 1 97 ? 17.256 35.465 -11.369 1.00 59.56 97 LEU A O 1
ATOM 834 N N . ILE A 1 98 ? 18.199 37.432 -11.907 1.00 60.59 98 ILE A N 1
ATOM 835 C CA . ILE A 1 98 ? 19.183 37.445 -10.815 1.00 60.59 98 ILE A CA 1
ATOM 836 C C . ILE A 1 98 ? 18.485 37.618 -9.460 1.00 60.59 98 ILE A C 1
ATOM 838 O O . ILE A 1 98 ? 18.828 36.921 -8.504 1.00 60.59 98 ILE A O 1
ATOM 842 N N . VAL A 1 99 ? 17.483 38.498 -9.365 1.00 69.44 99 VAL A N 1
ATOM 843 C CA . VAL A 1 99 ? 16.688 38.691 -8.140 1.00 69.44 99 VAL A CA 1
ATOM 844 C C . VAL A 1 99 ? 15.891 37.429 -7.802 1.00 69.44 99 VAL A C 1
ATOM 846 O O . VAL A 1 99 ? 15.911 36.985 -6.652 1.00 69.44 99 VAL A O 1
ATOM 849 N N . GLN A 1 100 ? 15.249 36.804 -8.790 1.00 62.09 100 GLN A N 1
ATOM 850 C CA . GLN A 1 100 ? 14.516 35.552 -8.605 1.00 62.09 100 GLN A CA 1
ATOM 851 C C . GLN A 1 100 ? 15.447 34.420 -8.152 1.00 62.09 100 GLN A C 1
ATOM 853 O O . GLN A 1 100 ? 15.171 33.767 -7.146 1.00 62.09 100 GLN A O 1
ATOM 858 N N . PHE A 1 101 ? 16.599 34.257 -8.808 1.00 61.84 101 PHE A N 1
ATOM 859 C CA . PHE A 1 101 ? 17.604 33.274 -8.412 1.00 61.84 101 PHE A CA 1
ATOM 860 C C . PHE A 1 101 ? 18.143 33.533 -6.999 1.00 61.84 101 PHE A C 1
ATOM 862 O O . PHE A 1 101 ? 18.293 32.596 -6.218 1.00 61.84 101 PHE A O 1
ATOM 869 N N . LYS A 1 102 ? 18.384 34.797 -6.620 1.00 61.66 102 LYS A N 1
ATOM 870 C CA . LYS A 1 102 ? 18.832 35.169 -5.267 1.00 61.66 102 LYS A CA 1
ATOM 871 C C . LYS A 1 102 ? 17.775 34.836 -4.209 1.00 61.66 102 LYS A C 1
ATOM 873 O O . LYS A 1 102 ? 18.134 34.371 -3.128 1.00 61.66 102 LYS A O 1
ATOM 878 N N . ASN A 1 103 ? 16.490 35.016 -4.517 1.00 66.44 103 ASN A N 1
ATOM 879 C CA . ASN A 1 103 ? 15.383 34.671 -3.621 1.00 66.44 103 ASN A CA 1
ATOM 880 C C . ASN A 1 103 ? 15.210 33.152 -3.467 1.00 66.44 103 ASN A C 1
ATOM 882 O O . ASN A 1 103 ? 15.076 32.668 -2.340 1.00 66.44 103 ASN A O 1
ATOM 886 N N . ASP A 1 104 ? 15.285 32.399 -4.565 1.00 59.34 104 ASP A N 1
ATOM 887 C CA . ASP A 1 104 ? 15.206 30.934 -4.555 1.00 59.34 104 ASP A CA 1
ATOM 888 C C . ASP A 1 104 ? 16.405 30.316 -3.828 1.00 59.34 104 ASP A C 1
ATOM 890 O O . ASP A 1 104 ? 16.242 29.423 -2.989 1.00 59.34 104 ASP A O 1
ATOM 894 N N . LEU A 1 105 ? 17.606 30.852 -4.076 1.00 60.12 105 LEU A N 1
ATOM 895 C CA . LEU A 1 105 ? 18.818 30.472 -3.365 1.00 60.12 105 LEU A CA 1
ATOM 896 C C . LEU A 1 105 ? 18.649 30.769 -1.876 1.00 60.12 105 LEU A C 1
ATOM 898 O O . LEU A 1 105 ? 18.728 29.843 -1.083 1.00 60.12 105 LEU A O 1
ATOM 902 N N . ASN A 1 106 ? 18.329 32.003 -1.473 1.00 61.72 106 ASN A N 1
ATOM 903 C CA . ASN A 1 106 ? 18.159 32.360 -0.060 1.00 61.72 106 ASN A CA 1
ATOM 904 C C . ASN A 1 106 ? 17.098 31.500 0.648 1.00 61.72 106 ASN A C 1
ATOM 906 O O . ASN A 1 106 ? 17.326 31.073 1.779 1.00 61.72 106 ASN A O 1
ATOM 910 N N . SER A 1 107 ? 15.984 31.177 -0.014 1.00 64.00 107 SER A N 1
ATOM 911 C CA . SER A 1 107 ? 14.981 30.236 0.503 1.00 64.00 107 SER A CA 1
ATOM 912 C C . SER A 1 107 ? 15.581 28.844 0.743 1.00 64.00 107 SER A C 1
ATOM 914 O O . SER A 1 107 ? 15.401 28.252 1.811 1.00 64.00 107 SER A O 1
ATOM 916 N N . PHE A 1 108 ? 16.374 28.337 -0.204 1.00 58.31 108 PHE A N 1
ATOM 917 C CA . PHE A 1 108 ? 17.110 27.082 -0.057 1.00 58.31 108 PHE A CA 1
ATOM 918 C C . PHE A 1 108 ? 18.146 27.137 1.082 1.00 58.31 108 PHE A C 1
ATOM 920 O O . PHE A 1 108 ? 18.173 26.223 1.905 1.00 58.31 108 PHE A O 1
ATOM 927 N N . ILE A 1 109 ? 18.936 28.215 1.195 1.00 54.88 109 ILE A N 1
ATOM 928 C CA . ILE A 1 109 ? 19.935 28.422 2.264 1.00 54.88 109 ILE A CA 1
ATOM 929 C C . ILE A 1 109 ? 19.266 28.438 3.637 1.00 54.88 109 ILE A C 1
ATOM 931 O O . ILE A 1 109 ? 19.713 27.736 4.541 1.00 54.88 109 ILE A O 1
ATOM 935 N N . ILE A 1 110 ? 18.186 29.208 3.796 1.00 61.53 110 ILE A N 1
ATOM 936 C CA . ILE A 1 110 ? 17.431 29.301 5.049 1.00 61.53 110 ILE A CA 1
ATOM 937 C C . ILE A 1 110 ? 16.918 27.914 5.437 1.00 61.53 110 ILE A C 1
ATOM 939 O O . ILE A 1 110 ? 17.147 27.466 6.562 1.00 61.53 110 ILE A O 1
ATOM 943 N N . ASN A 1 111 ? 16.318 27.181 4.494 1.00 52.69 111 ASN A N 1
ATOM 944 C CA . ASN A 1 111 ? 15.877 25.809 4.733 1.00 52.69 111 ASN A CA 1
ATOM 945 C C . ASN A 1 111 ? 17.046 24.897 5.156 1.00 52.69 111 ASN A C 1
ATOM 947 O O . ASN A 1 111 ? 16.891 24.124 6.101 1.00 52.69 111 ASN A O 1
ATOM 951 N N . LEU A 1 112 ? 18.225 25.034 4.537 1.00 49.22 112 LEU A N 1
ATOM 952 C CA . LEU A 1 112 ? 19.427 24.242 4.830 1.00 49.22 112 LEU A CA 1
ATOM 953 C C . LEU A 1 112 ? 20.092 24.596 6.176 1.00 49.22 112 LEU A C 1
ATOM 955 O O . LEU A 1 112 ? 20.607 23.715 6.860 1.00 49.22 112 LEU A O 1
ATOM 959 N N . PHE A 1 113 ? 20.037 25.856 6.613 1.00 48.25 113 PHE A N 1
ATOM 960 C CA . PHE A 1 113 ? 20.470 26.265 7.954 1.00 48.25 113 PHE A CA 1
ATOM 961 C C . PHE A 1 113 ? 19.512 25.765 9.040 1.00 48.25 113 PHE A C 1
ATOM 963 O O . PHE A 1 113 ? 19.963 25.305 10.092 1.00 48.25 113 PHE A O 1
ATOM 970 N N . TYR A 1 114 ? 18.202 25.751 8.769 1.00 49.84 114 TYR A N 1
ATOM 971 C CA . TYR A 1 114 ? 17.230 25.113 9.658 1.00 49.84 114 TYR A CA 1
ATOM 972 C C . TYR A 1 114 ? 17.492 23.604 9.819 1.00 49.84 114 TYR A C 1
ATOM 974 O O . TYR A 1 114 ? 17.241 23.062 10.892 1.00 49.84 114 TYR A O 1
ATOM 982 N N . PHE A 1 115 ? 18.070 22.920 8.825 1.00 42.94 115 PHE A N 1
ATOM 983 C CA . PHE A 1 115 ? 18.390 21.487 8.913 1.00 42.94 115 PHE A CA 1
ATOM 984 C C . PHE A 1 115 ? 19.409 21.123 10.005 1.00 42.94 115 PHE A C 1
ATOM 986 O O . PHE A 1 115 ? 19.314 20.038 10.577 1.00 42.94 115 PHE A O 1
ATOM 993 N N . LYS A 1 116 ? 20.361 22.009 10.329 1.00 42.62 116 LYS A N 1
ATOM 994 C CA . LYS A 1 116 ? 21.459 21.714 11.271 1.00 42.62 116 LYS A CA 1
ATOM 995 C C . LYS A 1 116 ? 21.006 21.616 12.738 1.00 42.62 116 LYS A C 1
ATOM 997 O O . LYS A 1 116 ? 21.656 20.933 13.521 1.00 42.62 116 LYS A O 1
ATOM 1002 N N . ASN A 1 117 ? 19.883 22.247 13.095 1.00 41.84 117 ASN A N 1
ATOM 1003 C CA . ASN A 1 117 ? 19.373 22.320 14.474 1.00 41.84 117 ASN A CA 1
ATOM 1004 C C . ASN A 1 117 ? 18.179 21.390 14.760 1.00 41.84 117 ASN A C 1
ATOM 1006 O O . ASN A 1 117 ? 17.628 21.416 15.860 1.00 41.84 117 ASN A O 1
ATOM 1010 N N . TYR A 1 118 ? 17.763 20.554 13.805 1.00 37.88 118 TYR A N 1
ATOM 1011 C CA . TYR A 1 118 ? 16.588 19.697 13.960 1.00 37.88 118 TYR A CA 1
ATOM 1012 C C . TYR A 1 118 ? 16.963 18.225 14.182 1.00 37.88 118 TYR A C 1
ATOM 1014 O O . TYR A 1 118 ? 17.715 17.638 13.406 1.00 37.88 118 TYR A O 1
ATOM 1022 N N . LYS A 1 119 ? 16.324 17.585 15.182 1.00 44.41 119 LYS A N 1
ATOM 1023 C CA . LYS A 1 119 ? 15.982 16.148 15.119 1.00 44.41 119 LYS A CA 1
ATOM 1024 C C . LYS A 1 119 ? 15.514 15.884 13.691 1.00 44.41 119 LYS A C 1
ATOM 1026 O O . LYS A 1 119 ? 14.521 16.505 13.331 1.00 44.41 119 LYS A O 1
ATOM 1031 N N . ILE A 1 120 ? 16.228 15.053 12.919 1.00 46.84 120 ILE A N 1
ATOM 1032 C CA . ILE A 1 120 ? 15.965 14.714 11.504 1.00 46.84 120 ILE A CA 1
ATOM 1033 C C . ILE A 1 120 ? 14.452 14.708 11.263 1.00 46.84 120 ILE A C 1
ATOM 1035 O O . ILE A 1 120 ? 13.746 13.772 11.639 1.00 46.84 120 ILE A O 1
ATOM 1039 N N . ASN A 1 121 ? 13.955 15.846 10.779 1.00 52.28 121 ASN A N 1
ATOM 1040 C CA . ASN A 1 121 ? 12.550 16.210 10.896 1.00 52.28 121 ASN A CA 1
ATOM 1041 C C . ASN A 1 121 ? 11.808 15.669 9.677 1.00 52.28 121 ASN A C 1
ATOM 1043 O O . ASN A 1 121 ? 12.418 15.443 8.632 1.00 52.28 121 ASN A O 1
ATOM 1047 N N . TYR A 1 122 ? 10.491 15.513 9.775 1.00 55.88 122 TYR A N 1
ATOM 1048 C CA . TYR A 1 122 ? 9.629 15.032 8.690 1.00 55.88 122 TYR A CA 1
ATOM 1049 C C . TYR A 1 122 ? 9.880 15.743 7.345 1.00 55.88 122 TYR A C 1
ATOM 1051 O O . TYR A 1 122 ? 9.792 15.117 6.293 1.00 55.88 122 TYR A O 1
ATOM 1059 N N . LYS A 1 123 ? 10.310 17.015 7.372 1.00 61.56 123 LYS A N 1
ATOM 1060 C CA . LYS A 1 123 ? 10.736 17.788 6.192 1.00 61.56 123 LYS A CA 1
ATOM 1061 C C . LYS A 1 123 ? 11.888 17.156 5.397 1.00 61.56 123 LYS A C 1
ATOM 1063 O O . LYS A 1 123 ? 11.850 17.209 4.174 1.00 61.56 123 LYS A O 1
ATOM 1068 N N . PHE A 1 124 ? 12.879 16.531 6.048 1.00 67.81 124 PHE A N 1
ATOM 1069 C CA . PHE A 1 124 ? 13.953 15.804 5.348 1.00 67.81 124 PHE A CA 1
ATOM 1070 C C . PHE A 1 124 ? 13.375 14.739 4.427 1.00 67.81 124 PHE A C 1
ATOM 1072 O O . PHE A 1 124 ? 13.764 14.621 3.272 1.00 67.81 124 PHE A O 1
ATOM 1079 N N . TRP A 1 125 ? 12.427 13.974 4.962 1.00 67.06 125 TRP A N 1
ATOM 1080 C CA . TRP A 1 125 ? 11.834 12.854 4.260 1.00 67.06 125 TRP A CA 1
ATOM 1081 C C . TRP A 1 125 ? 10.946 13.306 3.116 1.00 67.06 125 TRP A C 1
ATOM 1083 O O . TRP A 1 125 ? 10.997 12.676 2.070 1.00 67.06 125 TRP A O 1
ATOM 1093 N N . TYR A 1 126 ? 10.214 14.411 3.267 1.00 68.50 126 TYR A N 1
ATOM 1094 C CA . TYR A 1 126 ? 9.498 15.016 2.143 1.00 68.50 126 TYR A CA 1
ATOM 1095 C C . TYR A 1 126 ? 10.455 15.409 1.017 1.00 68.50 126 TYR A C 1
ATOM 1097 O O . TYR A 1 126 ? 10.241 14.995 -0.112 1.00 68.50 126 TYR A O 1
ATOM 1105 N N . HIS A 1 127 ? 11.568 16.082 1.318 1.00 71.50 127 HIS A N 1
ATOM 1106 C CA . HIS A 1 127 ? 12.555 16.427 0.289 1.00 71.50 127 HIS A CA 1
ATOM 1107 C C . HIS A 1 127 ? 13.261 15.206 -0.307 1.00 71.50 127 HIS A C 1
ATOM 1109 O O . HIS A 1 127 ? 13.526 15.172 -1.506 1.00 71.50 127 HIS A O 1
ATOM 1115 N N . PHE A 1 128 ? 13.553 14.187 0.504 1.00 71.94 128 PHE A N 1
ATOM 1116 C CA . PHE A 1 128 ? 14.082 12.923 0.008 1.00 71.94 128 PHE A CA 1
ATOM 1117 C C . PHE A 1 128 ? 13.075 12.244 -0.920 1.00 71.94 128 PHE A C 1
ATOM 1119 O O . PHE A 1 128 ? 13.467 11.762 -1.972 1.00 71.94 128 PHE A O 1
ATOM 1126 N N . LEU A 1 129 ? 11.789 12.239 -0.566 1.00 70.62 129 LEU A N 1
ATOM 1127 C CA . LEU A 1 129 ? 10.713 11.713 -1.398 1.00 70.62 129 LEU A CA 1
ATOM 1128 C C . LEU A 1 129 ? 10.527 12.532 -2.670 1.00 70.62 129 LEU A C 1
ATOM 1130 O O . LEU A 1 129 ? 10.351 11.922 -3.712 1.00 70.62 129 LEU A O 1
ATOM 1134 N N . ASP A 1 130 ? 10.628 13.858 -2.620 1.00 74.50 130 ASP A N 1
ATOM 1135 C CA . ASP A 1 130 ? 10.554 14.726 -3.798 1.00 74.50 130 ASP A CA 1
ATOM 1136 C C . ASP A 1 130 ? 11.730 14.466 -4.742 1.00 74.50 130 ASP A C 1
ATOM 1138 O O . ASP A 1 130 ? 11.538 14.313 -5.947 1.00 74.50 130 ASP A O 1
ATOM 1142 N N . LEU A 1 131 ? 12.948 14.345 -4.202 1.00 75.19 131 LEU A N 1
ATOM 1143 C CA . LEU A 1 131 ? 14.135 13.975 -4.970 1.00 75.19 131 LEU A CA 1
ATOM 1144 C C . LEU A 1 131 ? 13.987 12.568 -5.550 1.00 75.19 131 LEU A C 1
ATOM 1146 O O . LEU A 1 131 ? 14.272 12.341 -6.724 1.00 75.19 131 LEU A O 1
ATOM 1150 N N . PHE A 1 132 ? 13.526 11.617 -4.739 1.00 73.56 132 PHE A N 1
ATOM 1151 C CA . PHE A 1 132 ? 13.332 10.247 -5.180 1.00 73.56 132 PHE A CA 1
ATOM 1152 C C . PHE A 1 132 ? 12.258 10.189 -6.257 1.00 73.56 132 PHE A C 1
ATOM 1154 O O . PHE A 1 132 ? 12.491 9.547 -7.267 1.00 73.56 132 PHE A O 1
ATOM 1161 N N . GLN A 1 133 ? 11.147 10.911 -6.088 1.00 71.69 133 GLN A N 1
ATOM 1162 C CA . GLN A 1 133 ? 10.059 11.072 -7.048 1.00 71.69 133 GLN A CA 1
ATOM 1163 C C . GLN A 1 133 ? 10.553 11.754 -8.321 1.00 71.69 133 GLN A C 1
ATOM 1165 O O . GLN A 1 133 ? 10.154 11.342 -9.399 1.00 71.69 133 GLN A O 1
ATOM 1170 N N . TYR A 1 134 ? 11.451 12.734 -8.237 1.00 79.19 134 TYR A N 1
ATOM 1171 C CA . TYR A 1 134 ? 12.086 13.341 -9.404 1.00 79.19 134 TYR A CA 1
ATOM 1172 C C . TYR A 1 134 ? 12.923 12.318 -10.182 1.00 79.19 134 TYR A C 1
ATOM 1174 O O . TYR A 1 134 ? 12.703 12.124 -11.376 1.00 79.19 134 TYR A O 1
ATOM 1182 N N . LEU A 1 135 ? 13.817 11.596 -9.497 1.00 69.88 135 LEU A N 1
ATOM 1183 C CA . LEU A 1 135 ? 14.645 10.543 -10.100 1.00 69.88 135 LEU A CA 1
ATOM 1184 C C . LEU A 1 135 ? 13.791 9.402 -10.672 1.00 69.88 135 LEU A C 1
ATOM 1186 O O . LEU A 1 135 ? 14.099 8.839 -11.722 1.00 69.88 135 LEU A O 1
ATOM 1190 N N . ILE A 1 136 ? 12.688 9.093 -9.996 1.00 69.88 136 ILE A N 1
ATOM 1191 C CA . ILE A 1 136 ? 11.682 8.120 -10.404 1.00 69.88 136 ILE A CA 1
ATOM 1192 C C . ILE A 1 136 ? 10.906 8.593 -11.627 1.00 69.88 136 ILE A C 1
ATOM 1194 O O . ILE A 1 136 ? 10.722 7.805 -12.546 1.00 69.88 136 ILE A O 1
ATOM 1198 N N . ASN A 1 137 ? 10.457 9.847 -11.668 1.00 75.56 137 ASN A N 1
ATOM 1199 C CA . ASN A 1 137 ? 9.583 10.365 -12.722 1.00 75.56 137 ASN A CA 1
ATOM 1200 C C . ASN A 1 137 ? 10.261 10.312 -14.095 1.00 75.56 137 ASN A C 1
ATOM 1202 O O . ASN A 1 137 ? 9.573 10.269 -15.107 1.00 75.56 137 ASN A O 1
ATOM 1206 N N . ILE A 1 138 ? 11.594 10.252 -14.138 1.00 78.62 138 ILE A N 1
ATOM 1207 C CA . ILE A 1 138 ? 12.349 10.051 -15.379 1.00 78.62 138 ILE A CA 1
ATOM 1208 C C . ILE A 1 138 ? 12.092 8.653 -15.974 1.00 78.62 138 ILE A C 1
ATOM 1210 O O . ILE A 1 138 ? 12.106 8.496 -17.192 1.00 78.62 138 ILE A O 1
ATOM 1214 N N . LYS A 1 139 ? 11.845 7.632 -15.141 1.00 86.44 139 LYS A N 1
ATOM 1215 C CA . LYS A 1 139 ? 11.679 6.230 -15.572 1.00 86.44 139 LYS A CA 1
ATOM 1216 C C . LYS A 1 139 ? 10.301 5.630 -15.280 1.00 86.44 139 LYS A C 1
ATOM 1218 O O . LYS A 1 139 ? 10.019 4.544 -15.786 1.00 86.44 139 LYS A O 1
ATOM 1223 N N . LEU A 1 140 ? 9.462 6.251 -14.450 1.00 91.19 140 LEU A N 1
ATOM 1224 C CA . LEU A 1 140 ? 8.176 5.692 -14.029 1.00 91.19 140 LEU A CA 1
ATOM 1225 C C . LEU A 1 140 ? 7.005 6.353 -14.746 1.00 91.19 140 LEU A C 1
ATOM 1227 O O . LEU A 1 140 ? 6.796 7.559 -14.649 1.00 91.19 140 LEU A O 1
ATOM 1231 N N . ASN A 1 141 ? 6.181 5.522 -15.376 1.00 93.81 141 ASN A N 1
ATOM 1232 C CA . ASN A 1 141 ? 4.931 5.944 -15.990 1.00 93.81 141 ASN A CA 1
ATOM 1233 C C . ASN A 1 141 ? 3.763 5.468 -15.132 1.00 93.81 141 ASN A C 1
ATOM 1235 O O . ASN A 1 141 ? 3.519 4.265 -15.024 1.00 93.81 141 ASN A O 1
ATOM 1239 N N . PHE A 1 142 ? 3.029 6.402 -14.536 1.00 94.75 142 PHE A N 1
ATOM 1240 C CA . PHE A 1 142 ? 1.876 6.092 -13.697 1.00 94.75 142 PHE A CA 1
ATOM 1241 C C . PHE A 1 142 ? 0.573 6.126 -14.497 1.00 94.75 142 PHE A C 1
ATOM 1243 O O . PHE A 1 142 ? 0.272 7.101 -15.181 1.00 94.75 142 PHE A O 1
ATOM 1250 N N . PHE A 1 143 ? -0.230 5.074 -14.356 1.00 96.62 143 PHE A N 1
ATOM 1251 C CA . PHE A 1 143 ? -1.567 4.962 -14.932 1.00 96.62 143 PHE A CA 1
ATOM 1252 C C . PHE A 1 143 ? -2.569 4.738 -13.804 1.00 96.62 143 PHE A C 1
ATOM 1254 O O . PHE A 1 143 ? -2.734 3.609 -13.341 1.00 96.62 143 PHE A O 1
ATOM 1261 N N . ILE A 1 144 ? -3.211 5.809 -13.343 1.00 97.44 144 ILE A N 1
ATOM 1262 C CA . ILE A 1 144 ? -4.209 5.747 -12.270 1.00 97.44 144 ILE A CA 1
ATOM 1263 C C . ILE A 1 144 ? -5.592 5.558 -12.896 1.00 97.44 144 ILE A C 1
ATOM 1265 O O . ILE A 1 144 ? -5.988 6.324 -13.773 1.00 97.44 144 ILE A O 1
ATOM 1269 N N . THR A 1 145 ? -6.317 4.530 -12.462 1.00 97.62 145 THR A N 1
ATOM 1270 C CA . THR A 1 145 ? -7.688 4.229 -12.894 1.00 97.62 145 THR A CA 1
ATOM 1271 C C . THR A 1 145 ? -8.593 3.936 -11.702 1.00 97.62 145 THR A C 1
ATOM 1273 O O . THR A 1 145 ? -8.114 3.527 -10.645 1.00 97.62 145 THR A O 1
ATOM 1276 N N . GLY A 1 146 ? -9.904 4.084 -11.893 1.00 96.81 146 GLY A N 1
ATOM 1277 C CA . GLY A 1 146 ? -10.909 3.807 -10.866 1.00 96.81 146 GLY A CA 1
ATOM 1278 C C . GLY A 1 146 ? -11.354 5.064 -10.123 1.00 96.81 146 GLY A C 1
ATOM 1279 O O . GLY A 1 146 ? -11.427 6.139 -10.720 1.00 96.81 146 GLY A O 1
ATOM 1280 N N . ASP A 1 147 ? -11.675 4.907 -8.842 1.00 97.19 147 ASP A N 1
ATOM 1281 C CA . ASP A 1 147 ? -12.268 5.961 -8.019 1.00 97.19 147 ASP A CA 1
ATOM 1282 C C . ASP A 1 147 ? -11.240 7.016 -7.580 1.00 97.19 147 ASP A C 1
ATOM 1284 O O . ASP A 1 147 ? -10.046 6.745 -7.427 1.00 97.19 147 ASP A O 1
ATOM 1288 N N . THR A 1 148 ? -11.718 8.232 -7.312 1.00 96.12 148 THR A N 1
ATOM 1289 C CA . THR A 1 148 ? -10.919 9.285 -6.674 1.00 96.12 148 THR A CA 1
ATOM 1290 C C . THR A 1 148 ? -10.843 9.077 -5.165 1.00 96.12 148 THR A C 1
ATOM 1292 O O . THR A 1 148 ? -11.825 8.665 -4.545 1.00 96.12 148 THR A O 1
ATOM 1295 N N . ILE A 1 149 ? -9.705 9.417 -4.554 1.00 95.75 149 ILE A N 1
ATOM 1296 C CA . ILE A 1 149 ? -9.570 9.403 -3.094 1.00 95.75 149 ILE A CA 1
ATOM 1297 C C . ILE A 1 149 ? -10.096 10.721 -2.524 1.00 95.75 149 ILE A C 1
ATOM 1299 O O . ILE A 1 149 ? -9.619 11.795 -2.884 1.00 95.75 149 ILE A O 1
ATOM 1303 N N . ASP A 1 150 ? -11.082 10.612 -1.639 1.00 92.56 150 ASP A N 1
ATOM 1304 C CA . ASP A 1 150 ? -11.620 11.714 -0.845 1.00 92.56 150 ASP A CA 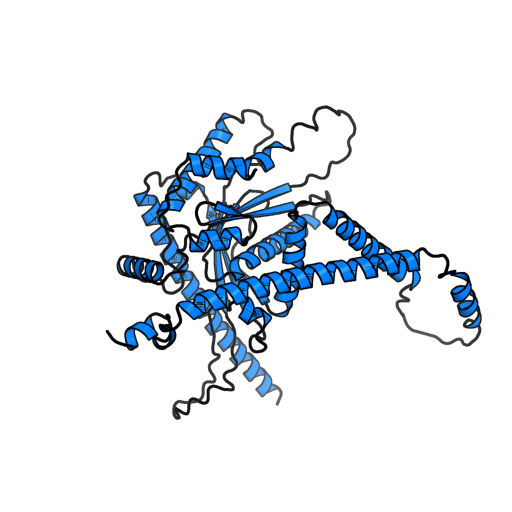1
ATOM 1305 C C . ASP A 1 150 ? -10.543 12.298 0.077 1.00 92.56 150 ASP A C 1
ATOM 1307 O O . ASP A 1 150 ? -9.923 11.568 0.856 1.00 92.56 150 ASP A O 1
ATOM 1311 N N . LEU A 1 151 ? -10.333 13.609 -0.026 1.00 92.38 151 LEU A N 1
ATOM 1312 C CA . LEU A 1 151 ? -9.396 14.362 0.804 1.00 92.38 151 LEU A CA 1
ATOM 1313 C C . LEU A 1 151 ? -10.096 15.107 1.945 1.00 92.38 151 LEU A C 1
ATOM 1315 O O . LEU A 1 151 ? -9.440 15.776 2.730 1.00 92.38 151 LEU A O 1
ATOM 1319 N N . ASP A 1 152 ? -11.408 14.973 2.092 1.00 88.38 152 ASP A N 1
ATOM 1320 C CA . ASP A 1 152 ? -12.113 15.624 3.193 1.00 88.38 152 ASP A CA 1
ATOM 1321 C C . ASP A 1 152 ? -12.049 14.781 4.480 1.00 88.38 152 ASP A C 1
ATOM 1323 O O . ASP A 1 152 ? -12.344 15.274 5.566 1.00 88.38 152 ASP A O 1
ATOM 1327 N N . ASN A 1 153 ? -11.648 13.505 4.377 1.00 88.31 153 ASN A N 1
ATOM 1328 C CA . ASN A 1 153 ? -11.674 12.547 5.479 1.00 88.31 153 ASN A CA 1
ATOM 1329 C C . ASN A 1 153 ? -10.410 11.683 5.566 1.00 88.31 153 ASN A C 1
ATOM 1331 O O . ASN A 1 153 ? -9.780 11.323 4.565 1.00 88.31 153 ASN A O 1
ATOM 1335 N N . ASN A 1 154 ? -10.105 11.238 6.787 1.00 90.00 154 ASN A N 1
ATOM 1336 C CA . ASN A 1 154 ? -9.126 10.178 7.011 1.00 90.00 154 ASN A CA 1
ATOM 1337 C C . ASN A 1 154 ? -9.548 8.896 6.290 1.00 90.00 154 ASN A C 1
ATOM 1339 O O . ASN A 1 154 ? -10.731 8.556 6.199 1.00 90.00 154 ASN A O 1
ATOM 1343 N N . SER A 1 155 ? -8.560 8.160 5.796 1.00 92.62 155 SER A N 1
ATOM 1344 C CA . SER A 1 155 ? -8.800 7.057 4.871 1.00 92.62 155 SER A CA 1
ATOM 1345 C C . SER A 1 155 ? -7.965 5.840 5.233 1.00 92.62 155 SER A C 1
ATOM 1347 O O . SER A 1 155 ? -6.775 5.956 5.525 1.00 92.62 155 SER A O 1
ATOM 1349 N N . ILE A 1 156 ? -8.584 4.659 5.201 1.00 94.06 156 ILE A N 1
ATOM 1350 C CA . ILE A 1 156 ? -7.855 3.389 5.285 1.00 94.06 156 ILE A CA 1
ATOM 1351 C C . ILE A 1 156 ? -7.549 2.963 3.861 1.00 94.06 156 ILE A C 1
ATOM 1353 O O . ILE A 1 156 ? -8.440 2.957 3.015 1.00 94.06 156 ILE A O 1
ATOM 1357 N N . ILE A 1 157 ? -6.313 2.579 3.589 1.00 95.56 157 ILE A N 1
ATOM 1358 C CA . ILE A 1 157 ? -5.922 2.088 2.278 1.00 95.56 157 ILE A CA 1
ATOM 1359 C C . ILE A 1 157 ? -5.507 0.630 2.407 1.00 95.56 157 ILE A C 1
ATOM 1361 O O . ILE A 1 157 ? -4.543 0.314 3.094 1.00 95.56 157 ILE A O 1
ATOM 1365 N N . LEU A 1 158 ? -6.232 -0.262 1.739 1.00 94.50 158 LEU A N 1
ATOM 1366 C CA . LEU A 1 158 ? -5.854 -1.661 1.581 1.00 94.50 158 LEU A CA 1
ATOM 1367 C C . LEU A 1 158 ? -5.075 -1.796 0.279 1.00 94.50 158 LEU A C 1
ATOM 1369 O O . LEU A 1 158 ? -5.630 -1.587 -0.794 1.00 94.50 158 LEU A O 1
ATOM 1373 N N . SER A 1 159 ? -3.804 -2.173 0.346 1.00 94.75 159 SER A N 1
ATOM 1374 C CA . SER A 1 159 ? -2.986 -2.356 -0.853 1.00 94.75 159 SER A CA 1
ATOM 1375 C C . SER A 1 159 ? -2.444 -3.767 -0.941 1.00 94.75 159 SER A C 1
ATOM 1377 O O . SER A 1 159 ? -2.171 -4.397 0.077 1.00 94.75 159 SER A O 1
ATOM 1379 N N . ASN A 1 160 ? -2.267 -4.270 -2.163 1.00 92.75 160 ASN A N 1
ATOM 1380 C CA . ASN A 1 160 ? -1.350 -5.391 -2.343 1.00 92.75 160 ASN A CA 1
ATOM 1381 C C . ASN A 1 160 ? 0.083 -4.907 -2.107 1.00 92.75 160 ASN A C 1
ATOM 1383 O O . ASN A 1 160 ? 0.378 -3.735 -2.360 1.00 92.75 160 ASN A O 1
ATOM 1387 N N . HIS A 1 161 ? 0.946 -5.793 -1.619 1.00 88.69 161 HIS A N 1
ATOM 1388 C CA . HIS A 1 161 ? 2.360 -5.487 -1.421 1.00 88.69 161 HIS A CA 1
ATOM 1389 C C . HIS A 1 161 ? 3.207 -6.426 -2.258 1.00 88.69 161 HIS A C 1
ATOM 1391 O O . HIS A 1 161 ? 3.208 -7.631 -2.040 1.00 88.69 161 HIS A O 1
ATOM 1397 N N . LYS A 1 162 ? 3.936 -5.875 -3.223 1.00 84.88 162 LYS A N 1
ATOM 1398 C CA . LYS A 1 162 ? 4.834 -6.659 -4.079 1.00 84.88 162 LYS A CA 1
ATOM 1399 C C . LYS A 1 162 ? 6.271 -6.180 -4.023 1.00 84.88 162 LYS A C 1
ATOM 1401 O O . LYS A 1 162 ? 7.173 -6.936 -4.374 1.00 84.88 162 LYS A O 1
ATOM 1406 N N . SER A 1 163 ? 6.501 -4.924 -3.648 1.00 85.94 163 SER A N 1
ATOM 1407 C CA . SER A 1 163 ? 7.831 -4.330 -3.709 1.00 85.94 163 SER A CA 1
ATOM 1408 C C . SER A 1 163 ? 8.003 -3.215 -2.696 1.00 85.94 163 SER A C 1
ATOM 1410 O O . SER A 1 163 ? 7.066 -2.502 -2.356 1.00 85.94 163 SER A O 1
ATOM 1412 N N . LEU A 1 164 ? 9.251 -2.967 -2.296 1.00 84.44 164 LEU A N 1
ATOM 1413 C CA . LEU A 1 164 ? 9.603 -1.752 -1.559 1.00 84.44 164 LEU A CA 1
ATOM 1414 C C . LEU A 1 164 ? 9.252 -0.472 -2.338 1.00 84.44 164 LEU A C 1
ATOM 1416 O O . LEU A 1 164 ? 9.089 0.581 -1.726 1.00 84.44 164 LEU A O 1
ATOM 1420 N N . LEU A 1 165 ? 9.086 -0.563 -3.664 1.00 87.62 165 LEU A N 1
ATOM 1421 C CA . LEU A 1 165 ? 8.565 0.532 -4.481 1.00 87.62 165 LEU A CA 1
ATOM 1422 C C . LEU A 1 165 ? 7.154 0.969 -4.064 1.00 87.62 165 LEU A C 1
ATOM 1424 O O . LEU A 1 165 ? 6.830 2.138 -4.250 1.00 87.62 165 LEU A O 1
ATOM 1428 N N . ASP A 1 166 ? 6.338 0.095 -3.465 1.00 89.81 166 ASP A N 1
ATOM 1429 C CA . ASP A 1 166 ? 4.981 0.441 -3.019 1.00 89.81 166 ASP A CA 1
ATOM 1430 C C . ASP A 1 166 ? 5.000 1.624 -2.032 1.00 89.81 166 ASP A C 1
ATOM 1432 O O . ASP A 1 166 ? 4.188 2.539 -2.140 1.00 89.81 166 ASP A O 1
ATOM 1436 N N . TYR A 1 167 ? 5.998 1.696 -1.141 1.00 87.69 167 TYR A N 1
ATOM 1437 C CA . TYR A 1 167 ? 6.152 2.802 -0.183 1.00 87.69 167 TYR A CA 1
ATOM 1438 C C . TYR A 1 167 ? 6.408 4.163 -0.844 1.00 87.69 167 TYR A C 1
ATOM 1440 O O . TYR A 1 167 ? 6.170 5.195 -0.224 1.00 87.69 167 TYR A O 1
ATOM 1448 N N . LEU A 1 168 ? 6.878 4.173 -2.091 1.00 87.38 168 LEU A N 1
ATOM 1449 C CA . LEU A 1 168 ? 7.141 5.385 -2.869 1.00 87.38 168 LEU A CA 1
ATOM 1450 C C . LEU A 1 168 ? 5.941 5.780 -3.736 1.00 87.38 168 LEU A C 1
ATOM 1452 O O . LEU A 1 168 ? 5.796 6.942 -4.111 1.00 87.38 168 LEU A O 1
ATOM 1456 N N . ILE A 1 169 ? 5.049 4.827 -4.010 1.00 91.44 169 ILE A N 1
ATOM 1457 C CA . ILE A 1 169 ? 3.820 5.063 -4.765 1.00 91.44 169 ILE A CA 1
ATOM 1458 C C . ILE A 1 169 ? 2.835 5.909 -3.954 1.00 91.44 169 ILE A C 1
ATOM 1460 O O . ILE A 1 169 ? 2.187 6.787 -4.514 1.00 91.44 169 ILE A O 1
ATOM 1464 N N . PHE A 1 170 ? 2.731 5.702 -2.642 1.00 93.00 170 PHE A N 1
ATOM 1465 C CA . PHE A 1 170 ? 1.781 6.457 -1.816 1.00 93.00 170 PHE A CA 1
ATOM 1466 C C . PHE A 1 170 ? 2.083 7.959 -1.710 1.00 93.00 170 PHE A C 1
ATOM 1468 O O . PHE A 1 170 ? 1.147 8.733 -1.895 1.00 93.00 170 PHE A O 1
ATOM 1475 N N . PRO A 1 171 ? 3.341 8.399 -1.508 1.00 90.38 171 PRO A N 1
ATOM 1476 C CA . PRO A 1 171 ? 3.719 9.809 -1.640 1.00 90.38 171 PRO A CA 1
ATOM 1477 C C . PRO A 1 171 ? 3.387 10.403 -3.013 1.00 90.38 171 PRO A C 1
ATOM 1479 O O . PRO A 1 171 ? 2.893 11.526 -3.120 1.00 90.38 171 PRO A O 1
ATOM 1482 N N . TYR A 1 172 ? 3.607 9.631 -4.083 1.00 91.50 172 TYR A N 1
ATOM 1483 C CA . TYR A 1 172 ? 3.207 10.048 -5.424 1.00 91.50 172 TYR A CA 1
ATOM 1484 C C . TYR A 1 172 ? 1.684 10.241 -5.513 1.00 91.50 172 TYR A C 1
ATOM 1486 O O . TYR A 1 172 ? 1.220 11.276 -5.995 1.00 91.50 172 TYR A O 1
ATOM 1494 N N . LEU A 1 173 ? 0.905 9.274 -5.015 1.00 94.00 173 LEU A N 1
ATOM 1495 C CA . LEU A 1 173 ? -0.557 9.311 -5.027 1.00 94.00 173 LEU A CA 1
ATOM 1496 C C . LEU A 1 173 ? -1.119 10.458 -4.185 1.00 94.00 173 LEU A C 1
ATOM 1498 O O . LEU A 1 173 ? -2.025 11.145 -4.649 1.00 94.00 173 LEU A O 1
ATOM 1502 N N . SER A 1 174 ? -0.585 10.708 -2.988 1.00 93.25 174 SER A N 1
ATOM 1503 C CA . SER A 1 174 ? -1.032 11.821 -2.145 1.00 93.25 174 SER A CA 1
ATOM 1504 C C . SER A 1 174 ? -0.840 13.155 -2.862 1.00 93.25 174 SER A C 1
ATOM 1506 O O . SER A 1 174 ? -1.780 13.939 -2.977 1.00 93.25 174 SER A O 1
ATOM 1508 N N . ASN A 1 175 ? 0.339 13.374 -3.449 1.00 91.19 175 ASN A N 1
ATOM 1509 C CA . ASN A 1 175 ? 0.632 14.580 -4.224 1.00 91.19 175 ASN A CA 1
ATOM 1510 C C . ASN A 1 175 ? -0.256 14.697 -5.472 1.00 91.19 175 ASN A C 1
ATOM 1512 O O . ASN A 1 175 ? -0.707 15.793 -5.814 1.00 91.19 175 ASN A O 1
ATOM 1516 N N . TYR A 1 176 ? -0.520 13.579 -6.152 1.00 93.75 176 TYR A N 1
ATOM 1517 C CA . TYR A 1 176 ? -1.420 13.529 -7.302 1.00 93.75 176 TYR A CA 1
ATOM 1518 C C . TYR A 1 176 ? -2.842 13.967 -6.923 1.00 93.75 176 TYR A C 1
ATOM 1520 O O . TYR A 1 176 ? -3.397 14.860 -7.567 1.00 93.75 176 TYR A O 1
ATOM 1528 N N . PHE A 1 177 ? -3.408 13.411 -5.850 1.00 95.50 177 PHE A N 1
ATOM 1529 C CA . PHE A 1 177 ? -4.765 13.745 -5.420 1.00 95.50 177 PHE A CA 1
ATOM 1530 C C . PHE A 1 177 ? -4.882 15.162 -4.858 1.00 95.50 177 PHE A C 1
ATOM 1532 O O . PHE A 1 177 ? -5.853 15.839 -5.184 1.00 95.50 177 PHE A O 1
ATOM 1539 N N . ILE A 1 178 ? -3.885 15.668 -4.120 1.00 92.81 178 ILE A N 1
ATOM 1540 C CA . ILE A 1 178 ? -3.861 17.076 -3.676 1.00 92.81 178 ILE A CA 1
ATOM 1541 C C . ILE A 1 178 ? -3.906 18.019 -4.886 1.00 92.81 178 ILE A C 1
ATOM 1543 O O . ILE A 1 178 ? -4.673 18.982 -4.909 1.00 92.81 178 ILE A O 1
ATOM 1547 N N . LYS A 1 179 ? -3.119 17.735 -5.932 1.00 92.31 179 LYS A N 1
ATOM 1548 C CA . LYS A 1 179 ? -3.126 18.541 -7.164 1.00 92.31 179 LYS A CA 1
ATOM 1549 C C . LYS A 1 179 ? -4.479 18.497 -7.871 1.00 92.31 179 LYS A C 1
ATOM 1551 O O . LYS A 1 179 ? -4.934 19.538 -8.343 1.00 92.31 179 LYS A O 1
ATOM 1556 N N . LEU A 1 180 ? -5.112 17.324 -7.950 1.00 93.25 180 LEU A N 1
ATOM 1557 C CA . LEU A 1 180 ? -6.451 17.183 -8.528 1.00 93.25 180 LEU A CA 1
ATOM 1558 C C . LEU A 1 180 ? -7.503 17.960 -7.732 1.00 93.25 180 LEU A C 1
ATOM 1560 O O . LEU A 1 180 ? -8.283 18.699 -8.328 1.00 93.25 180 LEU A O 1
ATOM 1564 N N . TYR A 1 181 ? -7.485 17.845 -6.406 1.00 92.38 181 TYR A N 1
ATOM 1565 C CA . TYR A 1 181 ? -8.394 18.560 -5.514 1.00 92.38 181 TYR A CA 1
ATOM 1566 C C . TYR A 1 181 ? -8.267 20.077 -5.687 1.00 92.38 181 TYR A C 1
ATOM 1568 O O . TYR A 1 181 ? -9.242 20.763 -5.995 1.00 92.38 181 TYR A O 1
ATOM 1576 N N . ASN A 1 182 ? -7.035 20.593 -5.639 1.00 90.31 182 ASN A N 1
ATOM 1577 C CA . ASN A 1 182 ? -6.762 22.015 -5.845 1.00 90.31 182 ASN A CA 1
ATOM 1578 C C . ASN A 1 182 ? -7.173 22.489 -7.245 1.00 90.31 182 ASN A C 1
ATOM 1580 O O . ASN A 1 182 ? -7.595 23.628 -7.412 1.00 90.31 182 ASN A O 1
ATOM 1584 N N . LYS A 1 183 ? -7.047 21.641 -8.274 1.00 92.06 183 LYS A N 1
ATOM 1585 C CA . LYS A 1 183 ? -7.486 21.978 -9.635 1.00 92.06 183 LYS A CA 1
ATOM 1586 C C . LYS A 1 183 ? -9.006 22.105 -9.721 1.00 92.06 183 LYS A C 1
ATOM 1588 O O . LYS A 1 183 ? -9.481 23.033 -10.366 1.00 92.06 183 LYS A O 1
ATOM 1593 N N . ASN A 1 184 ? -9.744 21.209 -9.072 1.00 90.25 184 ASN A N 1
ATOM 1594 C CA . ASN A 1 184 ? -11.206 21.219 -9.092 1.00 90.25 184 ASN A CA 1
ATOM 1595 C C . ASN A 1 184 ? -11.783 22.399 -8.292 1.00 90.25 184 ASN A C 1
ATOM 1597 O O . ASN A 1 184 ? -12.772 22.992 -8.715 1.00 90.25 184 ASN A O 1
ATOM 1601 N N . ASN A 1 185 ? -11.118 22.805 -7.205 1.00 87.06 185 ASN A N 1
ATOM 1602 C CA . ASN A 1 185 ? -11.581 23.906 -6.352 1.00 87.06 185 ASN A CA 1
ATOM 1603 C C . ASN A 1 185 ? -11.215 25.306 -6.867 1.00 87.06 185 ASN A C 1
ATOM 1605 O O . ASN A 1 185 ? -11.829 26.287 -6.458 1.00 87.06 185 ASN A O 1
ATOM 1609 N N . LYS A 1 186 ? -10.276 25.428 -7.815 1.00 80.94 186 LYS A N 1
ATOM 1610 C CA . LYS A 1 186 ? -9.865 26.722 -8.400 1.00 80.94 186 LYS A CA 1
ATOM 1611 C C . LYS A 1 186 ? -10.978 27.487 -9.127 1.00 80.94 186 LYS A C 1
ATOM 1613 O O . LYS A 1 186 ? -10.787 28.664 -9.423 1.00 80.94 186 LYS A O 1
ATOM 1618 N N . ASN A 1 187 ? -12.109 26.846 -9.414 1.00 79.19 187 ASN A N 1
ATOM 1619 C CA . ASN A 1 187 ? -13.249 27.481 -10.074 1.00 79.19 187 ASN A CA 1
ATOM 1620 C C . ASN A 1 187 ? -14.190 28.212 -9.093 1.00 79.19 187 ASN A C 1
ATOM 1622 O O . ASN A 1 187 ? -15.063 28.954 -9.541 1.00 79.19 187 ASN A O 1
ATOM 1626 N N . GLY A 1 188 ? -14.020 28.035 -7.777 1.00 77.44 188 GLY A N 1
ATOM 1627 C CA . GLY A 1 188 ? -14.727 28.818 -6.764 1.00 77.44 188 GLY A CA 1
ATOM 1628 C C . GLY A 1 188 ? -14.110 30.211 -6.617 1.00 77.44 188 GLY A C 1
ATOM 1629 O O . GLY A 1 188 ? -12.888 30.347 -6.576 1.00 77.44 188 GLY A O 1
ATOM 1630 N N . LYS A 1 189 ? -14.941 31.261 -6.545 1.00 70.25 189 LYS A N 1
ATOM 1631 C CA . LYS A 1 189 ? -14.487 32.653 -6.338 1.00 70.25 189 LYS A CA 1
ATOM 1632 C C . LYS A 1 189 ? -13.794 32.866 -4.983 1.00 70.25 189 LYS A C 1
ATOM 1634 O O . LYS A 1 189 ? -13.045 33.830 -4.841 1.00 70.25 189 LYS A O 1
ATOM 1639 N N . ASP A 1 190 ? -13.950 31.929 -4.055 1.00 65.19 190 ASP A N 1
ATOM 1640 C CA . ASP A 1 190 ? -13.380 31.989 -2.714 1.00 65.19 190 ASP A CA 1
ATOM 1641 C C . ASP A 1 190 ? -12.055 31.216 -2.678 1.00 65.19 190 ASP A C 1
ATOM 1643 O O . ASP A 1 190 ? -11.972 30.053 -2.280 1.00 65.19 190 ASP A O 1
ATOM 1647 N N . LYS A 1 191 ? -10.995 31.870 -3.167 1.00 60.81 191 LYS A N 1
ATOM 1648 C CA . LYS A 1 191 ? -9.606 31.382 -3.124 1.00 60.81 191 LYS A CA 1
ATOM 1649 C C . LYS A 1 191 ? -9.027 31.486 -1.709 1.00 60.81 191 LYS A C 1
ATOM 1651 O O . LYS A 1 191 ? -8.039 32.184 -1.496 1.00 60.81 191 LYS A O 1
ATOM 1656 N N . GLU A 1 192 ? -9.631 30.827 -0.732 1.00 65.06 192 GLU A N 1
ATOM 1657 C CA . GLU A 1 192 ? -8.922 30.618 0.527 1.00 65.06 192 GLU A CA 1
ATOM 1658 C C . GLU A 1 192 ? -7.869 29.523 0.326 1.00 65.06 192 GLU A C 1
ATOM 1660 O O . GLU A 1 192 ? -8.181 28.395 -0.068 1.00 65.06 192 GLU A O 1
ATOM 1665 N N . ASP A 1 193 ? -6.604 29.883 0.566 1.00 69.56 193 ASP A N 1
ATOM 1666 C CA . ASP A 1 193 ? -5.407 29.045 0.429 1.00 69.56 193 ASP A CA 1
ATOM 1667 C C . ASP A 1 193 ? -5.364 27.944 1.505 1.00 69.56 193 ASP A C 1
ATOM 1669 O O . ASP A 1 193 ? -4.448 27.871 2.333 1.00 69.56 193 ASP A O 1
ATOM 1673 N N . SER A 1 194 ? -6.367 27.070 1.520 1.00 77.25 194 SER A N 1
ATOM 1674 C CA . SER A 1 194 ? -6.343 25.879 2.360 1.00 77.25 194 SER A CA 1
ATOM 1675 C C . SER A 1 194 ? -5.202 24.971 1.897 1.00 77.25 194 SER A C 1
ATOM 1677 O O . SER A 1 194 ? -5.178 24.441 0.783 1.00 77.25 194 SER A O 1
ATOM 1679 N N . LYS A 1 195 ? -4.190 24.818 2.756 1.00 86.38 195 LYS A N 1
ATOM 1680 C CA . LYS A 1 195 ? -3.102 23.869 2.524 1.00 86.38 195 LYS A CA 1
ATOM 1681 C C . LYS A 1 195 ? -3.522 22.521 3.081 1.00 86.38 195 LYS A C 1
ATOM 1683 O O . LYS A 1 195 ? -3.701 22.361 4.289 1.00 86.38 195 LYS A O 1
ATOM 1688 N N . ILE A 1 196 ? -3.675 21.563 2.178 1.00 88.31 196 ILE A N 1
ATOM 1689 C CA . ILE A 1 196 ? -3.936 20.171 2.518 1.00 88.31 196 ILE A CA 1
ATOM 1690 C C . ILE A 1 196 ? -2.610 19.450 2.728 1.00 88.31 196 ILE A C 1
ATOM 1692 O O . ILE A 1 196 ? -1.736 19.476 1.858 1.00 88.31 196 ILE A O 1
ATOM 1696 N N . PHE A 1 197 ? -2.494 18.760 3.858 1.00 88.50 197 PHE A N 1
ATOM 1697 C CA . PHE A 1 197 ? -1.378 17.880 4.176 1.00 88.50 197 PHE A CA 1
ATOM 1698 C C . PHE A 1 197 ? -1.894 16.463 4.399 1.00 88.50 197 PHE A C 1
ATOM 1700 O O . PHE A 1 197 ? -2.797 16.245 5.203 1.00 88.50 197 PHE A O 1
ATOM 1707 N N . ILE A 1 198 ? -1.310 15.490 3.697 1.00 90.38 198 ILE A N 1
ATOM 1708 C CA . ILE A 1 198 ? -1.641 14.073 3.862 1.00 90.38 198 ILE A CA 1
ATOM 1709 C C . ILE A 1 198 ? -0.500 13.387 4.607 1.00 90.38 198 ILE A C 1
ATOM 1711 O O . ILE A 1 198 ? 0.603 13.235 4.086 1.00 90.38 198 ILE A O 1
ATOM 1715 N N . ASN A 1 199 ? -0.790 12.924 5.814 1.00 89.75 199 ASN A N 1
ATOM 1716 C CA . ASN A 1 199 ? 0.098 12.102 6.615 1.00 89.75 199 ASN A CA 1
ATOM 1717 C C . ASN A 1 199 ? -0.077 10.634 6.224 1.00 89.75 199 ASN A C 1
ATOM 1719 O O . ASN A 1 199 ? -1.111 10.015 6.490 1.00 89.75 199 ASN A O 1
ATOM 1723 N N . LEU A 1 200 ? 0.955 10.068 5.610 1.00 91.31 200 LEU A N 1
ATOM 1724 C CA . LEU A 1 200 ? 0.995 8.659 5.241 1.00 91.31 200 LEU A CA 1
ATOM 1725 C C . LEU A 1 200 ? 1.472 7.832 6.429 1.00 91.31 200 LEU A C 1
ATOM 1727 O O . LEU A 1 200 ? 2.578 8.026 6.922 1.00 91.31 200 LEU A O 1
ATOM 1731 N N . ASN A 1 201 ? 0.646 6.896 6.875 1.00 90.81 201 ASN A N 1
ATOM 1732 C CA . ASN A 1 201 ? 0.929 6.012 7.992 1.00 90.81 201 ASN A CA 1
ATOM 1733 C C . ASN A 1 201 ? 0.816 4.570 7.511 1.00 90.81 201 ASN A C 1
ATOM 1735 O O . ASN A 1 201 ? -0.274 4.063 7.281 1.00 90.81 201 ASN A O 1
ATOM 1739 N N . PHE A 1 202 ? 1.945 3.899 7.352 1.00 89.50 202 PHE A N 1
ATOM 1740 C CA . PHE A 1 202 ? 1.988 2.484 7.026 1.00 89.50 202 PHE A CA 1
ATOM 1741 C C . PHE A 1 202 ? 1.879 1.686 8.316 1.00 89.50 202 PHE A C 1
ATOM 1743 O O . PHE A 1 202 ? 2.747 1.777 9.188 1.00 89.50 202 PHE A O 1
ATOM 1750 N N . LEU A 1 203 ? 0.815 0.901 8.432 1.00 87.81 203 LEU A N 1
ATOM 1751 C CA . LEU A 1 203 ? 0.682 -0.094 9.480 1.00 87.81 203 LEU A CA 1
ATOM 1752 C C . LEU A 1 203 ? 1.087 -1.439 8.899 1.00 87.81 203 LEU A C 1
ATOM 1754 O O . LEU A 1 203 ? 0.326 -2.077 8.171 1.00 87.81 203 LEU A O 1
ATOM 1758 N N . THR A 1 204 ? 2.279 -1.893 9.269 1.00 81.06 204 THR A N 1
ATOM 1759 C CA . THR A 1 204 ? 2.609 -3.311 9.139 1.00 81.06 204 THR A CA 1
ATOM 1760 C C . THR A 1 204 ? 3.357 -3.779 10.376 1.00 81.06 204 THR A C 1
ATOM 1762 O O . THR A 1 204 ? 3.960 -2.981 11.088 1.00 81.06 204 THR A O 1
ATOM 1765 N N . TRP A 1 205 ? 3.271 -5.075 10.679 1.00 71.81 205 TRP A N 1
ATOM 1766 C CA . TRP A 1 205 ? 3.957 -5.666 11.836 1.00 71.81 205 TRP A CA 1
ATOM 1767 C C . TRP A 1 205 ? 3.650 -4.982 13.161 1.00 71.81 205 TRP A C 1
ATOM 1769 O O . TRP A 1 205 ? 4.555 -4.763 13.963 1.00 71.81 205 TRP A O 1
ATOM 1779 N N . ALA A 1 206 ? 2.381 -4.615 13.369 1.00 71.88 206 ALA A N 1
ATOM 1780 C CA . ALA A 1 206 ? 1.951 -3.976 14.608 1.00 71.88 206 ALA A CA 1
ATOM 1781 C C . ALA A 1 206 ? 2.701 -2.678 14.933 1.00 71.88 206 ALA A C 1
ATOM 1783 O O . ALA A 1 206 ? 2.807 -2.276 16.084 1.00 71.88 206 ALA A O 1
ATOM 1784 N N . LEU A 1 207 ? 3.243 -2.009 13.923 1.00 78.12 207 LEU A N 1
ATOM 1785 C CA . LEU A 1 207 ? 3.904 -0.734 14.093 1.00 78.12 207 LEU A CA 1
ATOM 1786 C C . LEU A 1 207 ? 3.391 0.210 13.027 1.00 78.12 207 LEU A C 1
ATOM 1788 O O . LEU A 1 207 ? 3.232 -0.150 11.861 1.00 78.12 207 LEU A O 1
ATOM 1792 N N . ILE A 1 208 ? 3.160 1.444 13.454 1.00 83.00 208 ILE A N 1
ATOM 1793 C CA . ILE A 1 208 ? 2.825 2.524 12.547 1.00 83.00 208 ILE A CA 1
ATOM 1794 C C . ILE A 1 208 ? 4.091 3.321 12.288 1.00 83.00 208 ILE A C 1
ATOM 1796 O O . ILE A 1 208 ? 4.730 3.866 13.204 1.00 83.00 208 ILE A O 1
ATOM 1800 N N . TRP A 1 209 ? 4.463 3.397 11.022 1.00 82.75 209 TRP A N 1
ATOM 1801 C CA . TRP A 1 209 ? 5.541 4.255 10.576 1.00 82.75 209 TRP A CA 1
ATOM 1802 C C . TRP A 1 209 ? 5.114 5.060 9.369 1.00 82.75 209 TRP A C 1
ATOM 1804 O O . TRP A 1 209 ? 4.342 4.618 8.530 1.00 82.75 209 TRP A O 1
ATOM 1814 N N . GLN A 1 210 ? 5.672 6.254 9.269 1.00 81.94 210 GLN A N 1
ATOM 1815 C CA . GLN A 1 210 ? 5.466 7.107 8.108 1.00 81.94 210 GLN A CA 1
ATOM 1816 C C . GLN A 1 210 ? 6.479 6.802 7.008 1.00 81.94 210 GLN A C 1
ATOM 1818 O O . GLN A 1 210 ? 6.212 6.993 5.828 1.00 81.94 210 GLN A O 1
ATOM 1823 N N . PHE A 1 211 ? 7.635 6.260 7.399 1.00 72.81 211 PHE A N 1
ATOM 1824 C CA . PHE A 1 211 ? 8.707 5.912 6.487 1.00 72.81 211 PHE A CA 1
ATOM 1825 C C . PHE A 1 211 ? 9.424 4.628 6.935 1.00 72.81 211 PHE A C 1
ATOM 1827 O O . PHE A 1 211 ? 9.597 4.421 8.146 1.00 72.81 211 PHE A O 1
ATOM 1834 N N . PRO A 1 212 ? 9.864 3.767 5.997 1.00 69.88 212 PRO A N 1
ATOM 1835 C CA . PRO A 1 212 ? 10.684 2.608 6.321 1.00 69.88 212 PRO A CA 1
ATOM 1836 C C . PRO A 1 212 ? 12.047 3.029 6.893 1.00 69.88 212 PRO A C 1
ATOM 1838 O O . PRO A 1 212 ? 12.943 3.468 6.181 1.00 69.88 212 PRO A O 1
ATOM 1841 N N . SER A 1 213 ? 12.215 2.895 8.209 1.00 75.75 213 SER A N 1
ATOM 1842 C CA . SER A 1 213 ? 13.489 3.162 8.897 1.00 75.75 213 SER A CA 1
ATOM 1843 C C . SER A 1 213 ? 14.396 1.924 8.931 1.00 75.75 213 SER A C 1
ATOM 1845 O O . SER A 1 213 ? 13.927 0.799 8.805 1.00 75.75 213 SER A O 1
ATOM 1847 N N . LEU A 1 214 ? 15.697 2.076 9.199 1.00 73.38 214 LEU A N 1
ATOM 1848 C CA . LEU A 1 214 ? 16.562 0.910 9.469 1.00 73.38 214 LEU A CA 1
ATOM 1849 C C . LEU A 1 214 ? 16.028 0.052 10.623 1.00 73.38 214 LEU A C 1
ATOM 1851 O O . LEU A 1 214 ? 16.078 -1.174 10.563 1.00 73.38 214 LEU A O 1
ATOM 1855 N N . LYS A 1 215 ? 15.436 0.693 11.637 1.00 76.25 215 LYS A N 1
ATOM 1856 C CA . LYS A 1 215 ? 14.748 0.002 12.730 1.00 76.25 215 LYS A CA 1
ATOM 1857 C C . LYS A 1 215 ? 13.575 -0.836 12.228 1.00 76.25 215 LYS A C 1
ATOM 1859 O O . LYS A 1 215 ? 13.372 -1.929 12.741 1.00 76.25 215 LYS A O 1
ATOM 1864 N N . LEU A 1 216 ? 12.840 -0.356 11.222 1.00 73.75 216 LEU A N 1
ATOM 1865 C CA . LEU A 1 216 ? 11.843 -1.178 10.553 1.00 73.75 216 LEU A CA 1
ATOM 1866 C C . LEU A 1 216 ? 12.501 -2.426 9.976 1.00 73.75 216 LEU A C 1
ATOM 1868 O O . LEU A 1 216 ? 12.081 -3.517 10.317 1.0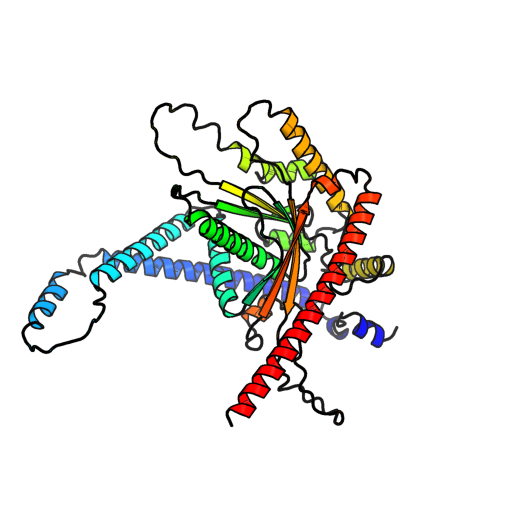0 73.75 216 LEU A O 1
ATOM 1872 N N . PHE A 1 217 ? 13.529 -2.289 9.143 1.00 73.25 217 PHE A N 1
ATOM 1873 C CA . PHE A 1 217 ? 14.154 -3.458 8.523 1.00 73.25 217 PHE A CA 1
ATOM 1874 C C . PHE A 1 217 ? 14.647 -4.465 9.566 1.00 73.25 217 PHE A C 1
ATOM 1876 O O . PHE A 1 217 ? 14.369 -5.651 9.440 1.00 73.25 217 PHE A O 1
ATOM 1883 N N . LEU A 1 218 ? 15.278 -4.001 10.646 1.00 78.25 218 LEU A N 1
ATOM 1884 C CA . LEU A 1 218 ? 15.670 -4.863 11.766 1.00 78.25 218 LEU A CA 1
ATOM 1885 C C . LEU A 1 218 ? 14.467 -5.562 12.413 1.00 78.25 218 LEU A C 1
ATOM 1887 O O . LEU A 1 218 ? 14.525 -6.756 12.692 1.00 78.25 218 LEU A O 1
ATOM 1891 N N . ASN A 1 219 ? 13.362 -4.844 12.601 1.00 73.38 219 ASN A N 1
ATOM 1892 C CA . ASN A 1 219 ? 12.122 -5.423 13.099 1.00 73.38 219 ASN A CA 1
ATOM 1893 C C . ASN A 1 219 ? 11.516 -6.426 12.107 1.00 73.38 219 ASN A C 1
ATOM 1895 O O . ASN A 1 219 ? 11.065 -7.473 12.542 1.00 73.38 219 ASN A O 1
ATOM 1899 N N . LEU A 1 220 ? 11.557 -6.174 10.795 1.00 71.00 220 LEU A N 1
ATOM 1900 C CA . LEU A 1 220 ? 11.112 -7.123 9.766 1.00 71.00 220 LEU A CA 1
ATOM 1901 C C . LEU A 1 220 ? 11.908 -8.431 9.822 1.00 71.00 220 LEU A C 1
ATOM 1903 O O . LEU A 1 220 ? 11.351 -9.500 9.597 1.00 71.00 220 LEU A O 1
ATOM 1907 N N . PHE A 1 221 ? 13.203 -8.351 10.136 1.00 71.38 221 PHE A N 1
ATOM 1908 C CA . PHE A 1 221 ? 14.051 -9.531 10.292 1.00 71.38 221 PHE A CA 1
ATOM 1909 C C . PHE A 1 221 ? 13.799 -10.289 11.599 1.00 71.38 221 PHE A C 1
ATOM 1911 O O . PHE A 1 221 ? 13.930 -11.512 11.619 1.00 71.38 221 PHE A O 1
ATOM 1918 N N . ASN A 1 222 ? 13.467 -9.578 12.678 1.00 72.56 222 ASN A N 1
ATOM 1919 C CA . ASN A 1 222 ? 13.398 -10.153 14.023 1.00 72.56 222 ASN A CA 1
ATOM 1920 C C . ASN A 1 222 ? 11.978 -10.526 14.469 1.00 72.56 222 ASN A C 1
ATOM 1922 O O . ASN A 1 222 ? 11.818 -11.404 15.316 1.00 72.56 222 ASN A O 1
ATOM 1926 N N . LEU A 1 223 ? 10.947 -9.848 13.961 1.00 67.56 223 LEU A N 1
ATOM 1927 C CA . LEU A 1 223 ? 9.578 -10.030 14.429 1.00 67.56 223 LEU A CA 1
ATOM 1928 C C . LEU A 1 223 ? 8.955 -11.286 13.832 1.00 67.56 223 LEU A C 1
ATOM 1930 O O . LEU A 1 223 ? 9.063 -11.584 12.643 1.00 67.56 223 LEU A O 1
ATOM 1934 N N . ASN A 1 224 ? 8.247 -12.013 14.693 1.00 64.50 224 ASN A N 1
ATOM 1935 C CA . ASN A 1 224 ? 7.411 -13.116 14.269 1.00 64.50 224 ASN A CA 1
ATOM 1936 C C . ASN A 1 224 ? 6.127 -12.557 13.655 1.00 64.50 224 ASN A C 1
ATOM 1938 O O . ASN A 1 224 ? 5.382 -11.809 14.281 1.00 64.50 224 ASN A O 1
ATOM 1942 N N . GLU A 1 225 ? 5.846 -12.963 12.429 1.00 59.16 225 GLU A N 1
ATOM 1943 C CA . GLU A 1 225 ? 4.702 -12.479 11.657 1.00 59.16 225 GLU A CA 1
ATOM 1944 C C . GLU A 1 225 ? 3.359 -12.995 12.206 1.00 59.16 225 GLU A C 1
ATOM 1946 O O . GLU A 1 225 ? 2.293 -12.552 11.781 1.00 59.16 225 GLU A O 1
ATOM 1951 N N . ASN A 1 226 ? 3.394 -13.969 13.125 1.00 62.50 226 ASN A N 1
ATOM 1952 C CA . ASN A 1 226 ? 2.223 -14.525 13.812 1.00 62.50 226 ASN A CA 1
ATOM 1953 C C . ASN A 1 226 ? 1.763 -13.676 15.009 1.00 62.50 226 ASN A C 1
ATOM 1955 O O . ASN A 1 226 ? 0.956 -14.148 15.810 1.00 62.50 226 ASN A O 1
ATOM 1959 N N . TRP A 1 227 ? 2.294 -12.466 15.183 1.00 66.94 227 TRP A N 1
ATOM 1960 C CA . TRP A 1 227 ? 1.949 -11.655 16.341 1.00 66.94 227 TRP A CA 1
ATOM 1961 C C . TRP A 1 227 ? 0.505 -11.136 16.253 1.00 66.94 227 TRP A C 1
ATOM 1963 O O . TRP A 1 227 ? 0.046 -10.679 15.203 1.00 66.94 227 TRP A O 1
ATOM 1973 N N . LEU A 1 228 ? -0.227 -11.259 17.358 1.00 76.88 228 LEU A N 1
ATOM 1974 C CA . LEU A 1 228 ? -1.585 -10.751 17.516 1.00 76.88 228 LEU A CA 1
ATOM 1975 C C . LEU A 1 228 ? -1.501 -9.436 18.282 1.00 76.88 228 LEU A C 1
ATOM 1977 O O . LEU A 1 228 ? -0.963 -9.410 19.383 1.00 76.88 228 LEU A O 1
ATOM 1981 N N . LEU A 1 229 ? -2.051 -8.373 17.702 1.00 78.75 229 LEU A N 1
ATOM 1982 C CA . LEU A 1 229 ? -2.246 -7.105 18.395 1.00 78.75 229 LEU A CA 1
ATOM 1983 C C . LEU A 1 229 ? -3.382 -7.253 19.402 1.00 78.75 229 LEU A C 1
ATOM 1985 O O . LEU A 1 229 ? -4.504 -7.591 19.009 1.00 78.75 229 LEU A O 1
ATOM 1989 N N . ASN A 1 230 ? -3.101 -6.995 20.678 1.00 84.31 230 ASN A N 1
ATOM 1990 C CA . ASN A 1 230 ? -4.157 -6.764 21.656 1.00 84.31 230 ASN A CA 1
ATOM 1991 C C . ASN A 1 230 ? -4.654 -5.303 21.548 1.00 84.31 230 ASN A C 1
ATOM 1993 O O . ASN A 1 230 ? -4.074 -4.470 20.844 1.00 84.31 230 ASN A O 1
ATOM 1997 N N . ASN A 1 231 ? -5.769 -4.995 22.211 1.00 83.69 231 ASN A N 1
ATOM 1998 C CA . ASN A 1 231 ? -6.341 -3.648 22.169 1.00 83.69 231 ASN A CA 1
ATOM 1999 C C . ASN A 1 231 ? -5.429 -2.612 22.845 1.00 83.69 231 ASN A C 1
ATOM 2001 O O . ASN A 1 231 ? -5.406 -1.462 22.413 1.00 83.69 231 ASN A O 1
ATOM 2005 N N . ASP A 1 232 ? -4.655 -3.012 23.854 1.00 86.00 232 ASP A N 1
ATOM 2006 C CA . ASP A 1 232 ? -3.748 -2.120 24.584 1.00 86.00 232 ASP A CA 1
ATOM 2007 C C . ASP A 1 232 ? -2.576 -1.675 23.698 1.00 86.00 232 ASP A C 1
ATOM 2009 O O . ASP A 1 232 ? -2.235 -0.496 23.664 1.00 86.00 232 ASP A O 1
ATOM 2013 N N . ASP A 1 233 ? -2.019 -2.587 22.900 1.00 85.62 233 ASP A N 1
ATOM 2014 C CA . ASP A 1 233 ? -0.980 -2.319 21.909 1.00 85.62 233 ASP A CA 1
ATOM 2015 C C . ASP A 1 233 ? -1.511 -1.382 20.827 1.00 85.62 233 ASP A C 1
ATOM 2017 O O . ASP A 1 233 ? -0.826 -0.441 20.438 1.00 85.62 233 ASP A O 1
ATOM 2021 N N . LEU A 1 234 ? -2.740 -1.603 20.347 1.00 84.69 234 LEU A N 1
ATOM 2022 C CA . LEU A 1 234 ? -3.392 -0.700 19.394 1.00 84.69 234 LEU A CA 1
ATOM 2023 C C . LEU A 1 234 ? -3.596 0.687 20.003 1.00 84.69 234 LEU A C 1
ATOM 2025 O O . LEU A 1 234 ? -3.220 1.682 19.388 1.00 84.69 234 LEU A O 1
ATOM 2029 N N . THR A 1 235 ? -4.109 0.754 21.226 1.00 84.94 235 THR A N 1
ATOM 2030 C CA . THR A 1 235 ? -4.301 2.011 21.958 1.00 84.94 235 THR A CA 1
ATOM 2031 C C . THR A 1 235 ? -2.979 2.753 22.076 1.00 84.94 235 THR A C 1
ATOM 2033 O O . THR A 1 235 ? -2.841 3.870 21.580 1.00 84.94 235 THR A O 1
ATOM 2036 N N . TYR A 1 236 ? -1.952 2.070 22.575 1.00 84.69 236 TYR A N 1
ATOM 2037 C CA . TYR A 1 236 ? -0.602 2.595 22.678 1.00 84.69 236 TYR A CA 1
ATOM 2038 C C . TYR A 1 236 ? -0.041 3.055 21.330 1.00 84.69 236 TYR A C 1
ATOM 2040 O O . TYR A 1 236 ? 0.564 4.122 21.244 1.00 84.69 236 TYR A O 1
ATOM 2048 N N . LEU A 1 237 ? -0.234 2.284 20.257 1.00 82.56 237 LEU A N 1
ATOM 2049 C CA . LEU A 1 237 ? 0.237 2.631 18.916 1.00 82.56 237 LEU A CA 1
ATOM 2050 C C . LEU A 1 237 ? -0.414 3.910 18.397 1.00 82.56 237 LEU A C 1
ATOM 2052 O O . LEU A 1 237 ? 0.286 4.756 17.835 1.00 82.56 237 LEU A O 1
ATOM 2056 N N . PHE A 1 238 ? -1.724 4.054 18.579 1.00 81.94 238 PHE A N 1
ATOM 2057 C CA . PHE A 1 238 ? -2.481 5.208 18.104 1.00 81.94 238 PHE A CA 1
ATOM 2058 C C . PHE A 1 238 ? -2.268 6.455 18.973 1.00 81.94 238 PHE A C 1
ATOM 2060 O O . PHE A 1 238 ? -2.147 7.559 18.431 1.00 81.94 238 PHE A O 1
ATOM 2067 N N . GLU A 1 239 ? -2.145 6.288 20.289 1.00 81.81 239 GLU A N 1
ATOM 2068 C CA . GLU A 1 239 ? -1.847 7.364 21.235 1.00 81.81 239 GLU A CA 1
ATOM 2069 C C . GLU A 1 239 ? -0.407 7.860 21.084 1.00 81.81 239 GLU A C 1
ATOM 2071 O O . GLU A 1 239 ? -0.180 9.036 20.798 1.00 81.81 239 GLU A O 1
ATOM 2076 N N . LYS A 1 240 ? 0.585 6.965 21.187 1.00 77.19 240 LYS A N 1
ATOM 2077 C CA . LYS A 1 240 ? 2.013 7.330 21.182 1.00 77.19 240 LYS A CA 1
ATOM 2078 C C . LYS A 1 240 ? 2.466 7.969 19.878 1.00 77.19 240 LYS A C 1
ATOM 2080 O O . LYS A 1 240 ? 3.418 8.750 19.866 1.00 77.19 240 LYS A O 1
ATOM 2085 N N . LYS A 1 241 ? 1.857 7.592 18.754 1.00 69.75 241 LYS A N 1
ATOM 2086 C CA . LYS A 1 241 ? 2.222 8.155 17.449 1.00 69.75 241 LYS A CA 1
ATOM 2087 C C . LYS A 1 241 ? 1.572 9.499 17.174 1.00 69.75 241 LYS A C 1
ATOM 2089 O O . LYS A 1 241 ? 1.752 10.012 16.073 1.00 69.75 241 LYS A O 1
ATOM 2094 N N . ASN A 1 242 ? 0.853 10.069 18.143 1.00 62.88 242 ASN A N 1
ATOM 2095 C CA . ASN A 1 242 ? 0.101 11.304 17.974 1.00 62.88 242 ASN A CA 1
ATOM 2096 C C . ASN A 1 242 ? -0.846 11.245 16.773 1.00 62.88 242 ASN A C 1
ATOM 2098 O O . ASN A 1 242 ? -1.252 12.290 16.269 1.00 62.88 242 ASN A O 1
ATOM 2102 N N . LEU A 1 243 ? -1.229 10.039 16.329 1.00 67.00 243 LEU A N 1
ATOM 2103 C CA . LEU A 1 243 ? -2.284 9.906 15.334 1.00 67.00 243 LEU A CA 1
ATOM 2104 C C . LEU A 1 243 ? -3.524 10.557 15.917 1.00 67.00 243 LEU A C 1
ATOM 2106 O O . LEU A 1 243 ? -4.083 11.430 15.274 1.00 67.00 243 LEU A O 1
ATOM 2110 N N . LEU A 1 244 ? -3.816 10.258 17.187 1.00 62.22 244 LEU A N 1
ATOM 2111 C CA . LEU A 1 244 ? -4.905 10.872 17.934 1.00 62.22 244 LEU A CA 1
ATOM 2112 C C . LEU A 1 244 ? -4.671 12.359 18.279 1.00 62.22 244 LEU A C 1
ATOM 2114 O O . LEU A 1 244 ? -5.594 13.157 18.173 1.00 62.22 244 LEU A O 1
ATOM 2118 N N . GLN A 1 245 ? -3.447 12.768 18.640 1.00 57.94 245 GLN A N 1
ATOM 2119 C CA . GLN A 1 245 ? -3.159 14.164 19.034 1.00 57.94 245 GLN A CA 1
ATOM 2120 C C . GLN A 1 245 ? -3.101 15.147 17.855 1.00 57.94 245 GLN A C 1
ATOM 2122 O O . GLN A 1 245 ? -3.366 16.335 18.032 1.00 57.94 245 GLN A O 1
ATOM 2127 N N . SER A 1 246 ? -2.812 14.676 16.634 1.00 55.25 246 SER A N 1
ATOM 2128 C CA . SER A 1 246 ? -2.933 15.509 15.427 1.00 55.25 246 SER A CA 1
ATOM 2129 C C . SER A 1 246 ? -4.360 16.041 15.217 1.00 55.25 246 SER A C 1
ATOM 2131 O O . SER A 1 246 ? -4.542 17.016 14.492 1.00 55.25 246 SER A O 1
ATOM 2133 N N . PHE A 1 247 ? -5.347 15.451 15.903 1.00 53.09 247 PHE A N 1
ATOM 2134 C CA . PHE A 1 247 ? -6.749 15.850 15.865 1.00 53.09 247 PHE A CA 1
ATOM 2135 C C . PHE A 1 247 ? -7.155 16.868 16.944 1.00 53.09 247 PHE A C 1
ATOM 2137 O O . PHE A 1 247 ? -8.174 17.525 16.767 1.00 53.09 247 PHE A O 1
ATOM 2144 N N . SER A 1 248 ? -6.399 17.027 18.042 1.00 53.56 248 SER A N 1
ATOM 2145 C CA . SER A 1 248 ? -6.810 17.876 19.182 1.00 53.56 248 SER A CA 1
ATOM 2146 C C . SER A 1 248 ? -6.231 19.291 19.167 1.00 53.56 248 SER A C 1
ATOM 2148 O O . SER A 1 248 ? -6.813 20.205 19.742 1.00 53.56 248 SER A O 1
ATOM 2150 N N . ASN A 1 249 ? -5.083 19.504 18.525 1.00 50.22 249 ASN A N 1
ATOM 2151 C CA . ASN A 1 249 ? -4.309 20.738 18.717 1.00 50.22 249 ASN A CA 1
ATOM 2152 C C . ASN A 1 249 ? -4.809 21.947 17.909 1.00 50.22 249 ASN A C 1
ATOM 2154 O O . ASN A 1 249 ? -4.147 22.979 17.904 1.00 50.22 249 ASN A O 1
ATOM 2158 N N . HIS A 1 250 ? -5.951 21.850 17.225 1.00 53.75 250 HIS A N 1
ATOM 2159 C CA . HIS A 1 250 ? -6.480 22.967 16.440 1.00 53.75 250 HIS A CA 1
ATOM 2160 C C . HIS A 1 250 ? -7.473 23.860 17.185 1.00 53.75 250 HIS A C 1
ATOM 2162 O O . HIS A 1 250 ? -7.876 24.873 16.622 1.00 53.75 250 HIS A O 1
ATOM 2168 N N . THR A 1 251 ? -7.878 23.519 18.413 1.00 51.16 251 THR A N 1
ATOM 2169 C CA . THR A 1 251 ? -9.088 24.128 18.990 1.00 51.16 251 THR A CA 1
ATOM 2170 C C . THR A 1 251 ? -8.930 24.827 20.326 1.00 51.16 251 THR A C 1
ATOM 2172 O O . THR A 1 251 ? -9.898 25.429 20.767 1.00 51.16 251 THR A O 1
ATOM 2175 N N . HIS A 1 252 ? -7.752 24.819 20.958 1.00 54.38 252 HIS A N 1
ATOM 2176 C CA . HIS A 1 252 ? -7.623 25.426 22.291 1.00 54.38 252 HIS A CA 1
ATOM 2177 C C . HIS A 1 252 ? -6.930 26.787 22.370 1.00 54.38 252 HIS A C 1
ATOM 2179 O O . HIS A 1 252 ? -7.181 27.512 23.330 1.00 54.38 252 HIS A O 1
ATOM 2185 N N . ASP A 1 253 ? -6.161 27.195 21.359 1.00 55.06 253 ASP A N 1
ATOM 2186 C CA . ASP A 1 253 ? -5.422 28.468 21.429 1.00 55.06 253 ASP A CA 1
ATOM 2187 C C . ASP A 1 253 ? -6.154 29.650 20.767 1.00 55.06 253 ASP A C 1
ATOM 2189 O O . ASP A 1 253 ? -5.733 30.799 20.904 1.00 55.06 253 ASP A O 1
ATOM 2193 N N . ASP A 1 254 ? -7.280 29.399 20.092 1.00 53.59 254 ASP A N 1
ATOM 2194 C CA . ASP A 1 254 ? -7.938 30.402 19.247 1.00 53.59 254 ASP A CA 1
ATOM 2195 C C . ASP A 1 254 ? -9.157 31.094 19.882 1.00 53.59 254 ASP A C 1
ATOM 2197 O O . ASP A 1 254 ? -9.583 32.134 19.381 1.00 53.59 254 ASP A O 1
ATOM 2201 N N . GLU A 1 255 ? -9.681 30.607 21.011 1.00 58.12 255 GLU A N 1
ATOM 2202 C CA . GLU A 1 255 ? -10.885 31.187 21.636 1.00 58.12 255 GLU A CA 1
ATOM 2203 C C . GLU A 1 255 ? -10.630 32.455 22.467 1.00 58.12 255 GLU A C 1
ATOM 2205 O O . GLU A 1 255 ? -11.574 33.177 22.781 1.00 58.12 255 GLU A O 1
ATOM 2210 N N . LYS A 1 256 ? -9.378 32.790 22.812 1.00 58.41 256 LYS A N 1
ATOM 2211 C CA . LYS A 1 256 ? -9.100 33.939 23.701 1.00 58.41 256 LYS A CA 1
ATOM 2212 C C . LYS A 1 256 ? -8.764 35.263 23.011 1.00 58.41 256 LYS A C 1
ATOM 2214 O O . LYS A 1 256 ? -8.562 36.247 23.712 1.00 58.41 256 LYS A O 1
ATOM 2219 N N . ASN A 1 257 ? -8.762 35.336 21.678 1.00 54.72 257 ASN A N 1
ATOM 2220 C CA . ASN A 1 257 ? -8.536 36.591 20.945 1.00 54.72 257 ASN A CA 1
ATOM 2221 C C . ASN A 1 257 ? -9.713 36.923 20.017 1.00 54.72 257 ASN A C 1
ATOM 2223 O O . ASN A 1 257 ? -9.620 36.873 18.790 1.00 54.72 257 ASN A O 1
ATOM 2227 N N . THR A 1 258 ? -10.834 37.283 20.635 1.00 58.31 258 THR A N 1
ATOM 2228 C CA . THR A 1 258 ? -12.011 37.860 19.982 1.00 58.31 258 THR A CA 1
ATOM 2229 C C . THR A 1 258 ? -11.672 39.204 19.318 1.00 58.31 258 THR A C 1
ATOM 2231 O O . THR A 1 258 ? -11.095 40.076 19.966 1.00 58.31 258 THR A O 1
ATOM 2234 N N . ASN A 1 259 ? -12.108 39.379 18.062 1.00 59.22 259 ASN A N 1
ATOM 2235 C CA . ASN A 1 259 ? -12.336 40.651 17.337 1.00 59.22 259 ASN A CA 1
ATOM 2236 C C . ASN A 1 259 ? -11.365 41.082 16.223 1.00 59.22 259 ASN A C 1
ATOM 2238 O O . ASN A 1 259 ? -11.477 42.209 15.747 1.00 59.22 259 ASN A O 1
ATOM 2242 N N . THR A 1 260 ? -10.494 40.217 15.695 1.00 63.12 260 THR A N 1
ATOM 2243 C CA . THR A 1 260 ? -9.865 40.518 14.391 1.00 63.12 260 THR A CA 1
ATOM 2244 C C . THR A 1 260 ? -10.284 39.496 13.339 1.00 63.12 260 THR A C 1
ATOM 2246 O O . THR A 1 260 ? -9.847 38.352 13.373 1.00 63.12 260 THR A O 1
ATOM 2249 N N . ASN A 1 261 ? -11.134 39.930 12.397 1.00 60.31 261 ASN A N 1
ATOM 2250 C CA . ASN A 1 261 ? -11.614 39.200 11.208 1.00 60.31 261 ASN A CA 1
ATOM 2251 C C . ASN A 1 261 ? -10.483 38.878 10.206 1.00 60.31 261 ASN A C 1
ATOM 2253 O O . ASN A 1 261 ? -10.608 39.109 9.006 1.00 60.31 261 ASN A O 1
ATOM 2257 N N . LYS A 1 262 ? -9.329 38.399 10.673 1.00 60.97 262 LYS A N 1
ATOM 2258 C CA . LYS A 1 262 ? -8.282 37.902 9.785 1.00 60.97 262 LYS A CA 1
ATOM 2259 C C . LYS A 1 262 ? -8.614 36.459 9.449 1.00 60.97 262 LYS A C 1
ATOM 2261 O O . LYS A 1 262 ? -8.472 35.593 10.307 1.00 60.97 262 LYS A O 1
ATOM 2266 N N . ASN A 1 263 ? -9.041 36.240 8.205 1.00 61.62 263 ASN A N 1
ATOM 2267 C CA . ASN A 1 263 ? -9.195 34.935 7.565 1.00 61.62 263 ASN A CA 1
ATOM 2268 C C . ASN A 1 263 ? -7.965 34.073 7.877 1.00 61.62 263 ASN A C 1
ATOM 2270 O O . ASN A 1 263 ? -6.892 34.242 7.293 1.00 61.62 263 ASN A O 1
ATOM 2274 N N . LYS A 1 264 ? -8.087 33.198 8.876 1.00 63.75 264 LYS A N 1
ATOM 2275 C CA . LYS A 1 264 ? -7.034 32.254 9.230 1.00 63.75 264 LYS A CA 1
ATOM 2276 C C . LYS A 1 264 ? -7.083 31.137 8.202 1.00 63.75 264 LYS A C 1
ATOM 2278 O O . LYS A 1 264 ? -8.046 30.378 8.161 1.00 63.75 264 LYS A O 1
ATOM 2283 N N . ASN A 1 265 ? -6.029 31.030 7.397 1.00 69.94 265 ASN A N 1
ATOM 2284 C CA . ASN A 1 265 ? -5.837 29.913 6.478 1.00 69.94 265 ASN A CA 1
ATOM 2285 C C . ASN A 1 265 ? -5.959 28.590 7.245 1.00 69.94 265 ASN A C 1
ATOM 2287 O O . ASN A 1 265 ? -5.104 28.250 8.068 1.00 69.94 265 ASN A O 1
ATOM 2291 N N . LYS A 1 266 ? -7.036 27.850 6.979 1.00 77.00 266 LYS A N 1
ATOM 2292 C CA . LYS A 1 266 ? -7.292 26.551 7.594 1.00 77.00 266 LYS A CA 1
ATOM 2293 C C . LYS A 1 266 ? -6.385 25.509 6.941 1.00 77.00 266 LYS A C 1
ATOM 2295 O O . LYS A 1 266 ? -6.569 25.154 5.778 1.00 77.00 266 LYS A O 1
ATOM 2300 N N . ASN A 1 267 ? -5.396 25.020 7.685 1.00 81.00 267 ASN A N 1
ATOM 2301 C CA . ASN A 1 267 ? -4.621 23.853 7.271 1.00 81.00 267 ASN A CA 1
ATOM 2302 C C . ASN A 1 267 ? -5.452 22.597 7.544 1.00 81.00 267 ASN A C 1
ATOM 2304 O O . ASN A 1 267 ? -5.907 22.384 8.667 1.00 81.00 267 ASN A O 1
ATOM 2308 N N . ILE A 1 268 ? -5.652 21.770 6.521 1.00 83.81 268 ILE A N 1
ATOM 2309 C CA . ILE A 1 268 ? -6.392 20.511 6.640 1.00 83.81 268 ILE A CA 1
ATOM 2310 C C . ILE A 1 268 ? -5.363 19.383 6.701 1.00 83.81 268 ILE A C 1
ATOM 2312 O O . ILE A 1 268 ? -4.641 19.145 5.733 1.00 83.81 268 ILE A O 1
ATOM 2316 N N . ASN A 1 269 ? -5.290 18.696 7.841 1.00 85.12 269 ASN A N 1
ATOM 2317 C CA . ASN A 1 269 ? -4.423 17.535 8.030 1.00 85.12 269 ASN A CA 1
ATOM 2318 C C . ASN A 1 269 ? -5.243 16.251 7.880 1.00 85.12 269 ASN A C 1
ATOM 2320 O O . ASN A 1 269 ? -6.135 15.983 8.682 1.00 85.12 269 ASN A O 1
ATOM 2324 N N . ILE A 1 270 ? -4.913 15.449 6.874 1.00 89.12 270 ILE A N 1
ATOM 2325 C CA . ILE A 1 270 ? -5.577 14.184 6.553 1.00 89.12 270 ILE A CA 1
ATOM 2326 C C . ILE A 1 270 ? -4.627 13.046 6.889 1.00 89.12 270 ILE A C 1
ATOM 2328 O O . ILE A 1 270 ? -3.458 13.076 6.512 1.00 89.12 270 ILE A O 1
ATOM 2332 N N . ASN A 1 271 ? -5.122 12.000 7.540 1.00 90.06 271 ASN A N 1
ATOM 2333 C CA . ASN A 1 271 ? -4.349 10.796 7.809 1.00 90.06 271 ASN A CA 1
ATOM 2334 C C . ASN A 1 271 ? -4.776 9.660 6.872 1.00 90.06 271 ASN A C 1
ATOM 2336 O O . ASN A 1 271 ? -5.941 9.254 6.834 1.00 90.06 271 ASN A O 1
ATOM 2340 N N . TRP A 1 272 ? -3.814 9.116 6.128 1.00 93.44 272 TRP A N 1
ATOM 2341 C CA . TRP A 1 272 ? -3.978 7.880 5.368 1.00 93.44 272 TRP A CA 1
ATOM 2342 C C . TRP A 1 272 ? -3.301 6.738 6.104 1.00 93.44 272 TRP A C 1
ATOM 2344 O O . TRP A 1 272 ? -2.110 6.802 6.402 1.00 93.44 272 TRP A O 1
ATOM 2354 N N . LEU A 1 273 ? -4.059 5.684 6.377 1.00 93.19 273 LEU A N 1
ATOM 2355 C CA . LEU A 1 273 ? -3.581 4.497 7.064 1.00 93.19 273 LEU A CA 1
ATOM 2356 C C . LEU A 1 273 ? -3.462 3.348 6.065 1.00 93.19 273 LEU A C 1
ATOM 2358 O O . LEU A 1 273 ? -4.454 2.714 5.709 1.00 93.19 273 LEU A O 1
ATOM 2362 N N . ILE A 1 274 ? -2.246 3.123 5.573 1.00 94.00 274 ILE A N 1
ATOM 2363 C CA . ILE A 1 274 ? -1.929 2.127 4.552 1.00 94.00 274 ILE A CA 1
ATOM 2364 C C . ILE A 1 274 ? -1.663 0.778 5.210 1.00 94.00 274 ILE A C 1
ATOM 2366 O O . ILE A 1 274 ? -0.781 0.645 6.059 1.00 94.00 274 ILE A O 1
ATOM 2370 N N . LEU A 1 275 ? -2.412 -0.228 4.775 1.00 92.12 275 LEU A N 1
ATOM 2371 C CA . LEU A 1 275 ? -2.348 -1.601 5.240 1.00 92.12 275 LEU A CA 1
ATOM 2372 C C . LEU A 1 275 ? -1.876 -2.499 4.102 1.00 92.12 275 LEU A C 1
ATOM 2374 O O . LEU A 1 275 ? -2.484 -2.541 3.027 1.00 92.12 275 LEU A O 1
ATOM 2378 N N . TYR A 1 276 ? -0.842 -3.280 4.388 1.00 89.31 276 TYR A N 1
ATOM 2379 C CA . TYR A 1 276 ? -0.449 -4.418 3.571 1.00 89.31 276 TYR A CA 1
ATOM 2380 C C . TYR A 1 276 ? -0.865 -5.687 4.317 1.00 89.31 276 TYR A C 1
ATOM 2382 O O . TYR A 1 276 ? -0.225 -6.052 5.304 1.00 89.31 276 TYR A O 1
ATOM 2390 N N . PRO A 1 277 ? -1.963 -6.343 3.913 1.00 78.19 277 PRO A N 1
ATOM 2391 C CA . PRO A 1 277 ? -2.473 -7.511 4.622 1.00 78.19 277 PRO A CA 1
ATOM 2392 C C . PRO A 1 277 ? -1.632 -8.768 4.345 1.00 78.19 277 PRO A C 1
ATOM 2394 O O . PRO A 1 277 ? -1.797 -9.784 5.017 1.00 78.19 277 PRO A O 1
ATOM 2397 N N . GLU A 1 278 ? -0.754 -8.698 3.347 1.00 72.12 278 GLU A N 1
ATOM 2398 C CA . GLU A 1 278 ? 0.110 -9.768 2.869 1.00 72.12 278 GLU A CA 1
ATOM 2399 C C . GLU A 1 278 ? 1.247 -10.104 3.839 1.00 72.12 278 GLU A C 1
ATOM 2401 O O . GLU A 1 278 ? 1.789 -9.252 4.545 1.00 72.12 278 GLU A O 1
ATOM 2406 N N . VAL A 1 279 ? 1.627 -11.379 3.840 1.00 65.12 279 VAL A N 1
ATOM 2407 C CA . VAL A 1 279 ? 2.790 -11.882 4.572 1.00 65.12 279 VAL A CA 1
ATOM 2408 C C . VAL A 1 279 ? 4.056 -11.481 3.839 1.00 65.12 279 VAL A C 1
ATOM 2410 O O . VAL A 1 279 ? 4.200 -11.826 2.672 1.00 65.12 279 VAL A O 1
ATOM 2413 N N . ASN A 1 280 ? 5.012 -10.827 4.495 1.00 66.62 280 ASN A N 1
ATOM 2414 C CA . ASN A 1 280 ? 6.313 -10.677 3.852 1.00 66.62 280 ASN A CA 1
ATOM 2415 C C . ASN A 1 280 ? 7.068 -12.000 3.900 1.00 66.62 280 ASN A C 1
ATOM 2417 O O . ASN A 1 280 ? 7.151 -12.656 4.924 1.00 66.62 280 ASN A O 1
ATOM 2421 N N . ILE A 1 281 ? 7.689 -12.390 2.801 1.00 69.50 281 ILE A N 1
ATOM 2422 C CA . ILE A 1 281 ? 8.433 -13.644 2.761 1.00 69.50 281 ILE A CA 1
ATOM 2423 C C . ILE A 1 281 ? 9.923 -13.329 2.866 1.00 69.50 281 ILE A C 1
ATOM 2425 O O . ILE A 1 281 ? 10.626 -13.251 1.864 1.00 69.50 281 ILE A O 1
ATOM 2429 N N . PHE A 1 282 ? 10.413 -13.120 4.091 1.00 70.94 282 PHE A N 1
ATOM 2430 C CA . PHE A 1 282 ? 11.842 -12.855 4.333 1.00 70.94 282 PHE A CA 1
ATOM 2431 C C . PHE A 1 282 ? 12.668 -14.115 4.584 1.00 70.94 282 PHE A C 1
ATOM 2433 O O . PHE A 1 282 ? 13.882 -14.114 4.389 1.00 70.94 282 PHE A O 1
ATOM 2440 N N . THR A 1 283 ? 12.029 -15.195 5.029 1.00 74.75 283 THR A N 1
ATOM 2441 C CA . THR A 1 283 ? 12.710 -16.450 5.356 1.00 74.75 283 THR A CA 1
ATOM 2442 C C . THR A 1 283 ? 12.112 -17.610 4.573 1.00 74.75 283 THR A C 1
ATOM 2444 O O . THR A 1 283 ? 10.917 -17.635 4.279 1.00 74.75 283 THR A O 1
ATOM 2447 N N . LEU A 1 284 ? 12.929 -18.632 4.296 1.00 79.81 284 LEU A N 1
ATOM 2448 C CA . LEU A 1 284 ? 12.453 -19.887 3.699 1.00 79.81 284 LEU A CA 1
ATOM 2449 C C . LEU A 1 284 ? 11.364 -20.553 4.552 1.00 79.81 284 LEU A C 1
ATOM 2451 O O . LEU A 1 284 ? 10.485 -21.227 4.023 1.00 79.81 284 LEU A O 1
ATOM 2455 N N . LYS A 1 285 ? 11.404 -20.353 5.874 1.00 82.06 285 LYS A N 1
ATOM 2456 C CA . LYS A 1 285 ? 10.359 -20.818 6.789 1.00 82.06 285 LYS A CA 1
ATOM 2457 C C . LYS A 1 285 ? 9.031 -20.109 6.511 1.00 82.06 285 LYS A C 1
ATOM 2459 O O . LYS A 1 285 ? 8.021 -20.791 6.366 1.00 82.06 285 LYS A O 1
ATOM 2464 N N . ASN A 1 286 ? 9.036 -18.782 6.386 1.00 77.00 286 ASN A N 1
ATOM 2465 C CA . ASN A 1 286 ? 7.828 -18.010 6.079 1.00 77.00 286 ASN A CA 1
ATOM 2466 C C . ASN A 1 286 ? 7.305 -18.349 4.681 1.00 77.00 286 ASN A C 1
ATOM 2468 O O . ASN A 1 286 ? 6.101 -18.501 4.523 1.00 77.00 286 ASN A O 1
ATOM 2472 N N . LEU A 1 287 ? 8.194 -18.590 3.708 1.00 82.00 287 LEU A N 1
ATOM 2473 C CA . LEU A 1 287 ? 7.807 -19.071 2.377 1.00 82.00 287 LEU A CA 1
ATOM 2474 C C . LEU A 1 287 ? 7.080 -20.417 2.463 1.00 82.00 287 LEU A C 1
ATOM 2476 O O . LEU A 1 287 ? 6.025 -20.588 1.868 1.00 82.00 287 LEU A O 1
ATOM 2480 N N . LYS A 1 288 ? 7.610 -21.370 3.239 1.00 84.00 288 LYS A N 1
ATOM 2481 C CA . LYS A 1 288 ? 6.959 -22.671 3.451 1.00 84.00 288 LYS A CA 1
ATOM 2482 C C . LYS A 1 288 ? 5.600 -22.529 4.135 1.00 84.00 288 LYS A C 1
ATOM 2484 O O . LYS A 1 288 ? 4.648 -23.160 3.699 1.00 84.00 288 LYS A O 1
ATOM 2489 N N . ILE A 1 289 ? 5.492 -21.700 5.177 1.00 80.56 289 ILE A N 1
ATOM 2490 C CA . ILE A 1 289 ? 4.211 -21.433 5.859 1.00 80.56 289 ILE A CA 1
ATOM 2491 C C . ILE A 1 289 ? 3.213 -20.814 4.880 1.00 80.56 289 ILE A C 1
ATOM 2493 O O . ILE A 1 289 ? 2.064 -21.243 4.820 1.00 80.56 289 ILE A O 1
ATOM 2497 N N . GLN A 1 290 ? 3.665 -19.845 4.088 1.00 82.00 290 GLN A N 1
ATOM 2498 C CA . GLN A 1 290 ? 2.858 -19.198 3.070 1.00 82.00 290 GLN A CA 1
ATOM 2499 C C . GLN A 1 290 ? 2.358 -20.196 2.027 1.00 82.00 290 GLN A C 1
ATOM 2501 O O . GLN A 1 290 ? 1.173 -20.188 1.711 1.00 82.00 290 GLN A O 1
ATOM 2506 N N . ASN A 1 291 ? 3.234 -21.081 1.550 1.00 81.56 291 ASN A N 1
ATOM 2507 C CA . ASN A 1 291 ? 2.886 -22.127 0.596 1.00 81.56 291 ASN A CA 1
ATOM 2508 C C . ASN A 1 291 ? 1.911 -23.146 1.202 1.00 81.56 291 ASN A C 1
ATOM 2510 O O . ASN A 1 291 ? 0.955 -23.549 0.557 1.00 81.56 291 ASN A O 1
ATOM 2514 N N . ASN A 1 292 ? 2.097 -23.539 2.461 1.00 82.81 292 ASN A N 1
ATOM 2515 C CA . ASN A 1 292 ? 1.174 -24.456 3.132 1.00 82.81 292 ASN A CA 1
ATOM 2516 C C . ASN A 1 292 ? -0.217 -23.824 3.308 1.00 82.81 292 ASN A C 1
ATOM 2518 O O . ASN A 1 292 ? -1.241 -24.478 3.094 1.00 82.81 292 ASN A O 1
ATOM 2522 N N . ASN A 1 293 ? -0.262 -22.533 3.646 1.00 77.19 293 ASN A N 1
ATOM 2523 C CA . ASN A 1 293 ? -1.508 -21.779 3.704 1.00 77.19 293 ASN A CA 1
ATOM 2524 C C . ASN A 1 293 ? -2.135 -21.659 2.307 1.00 77.19 293 ASN A C 1
ATOM 2526 O O . ASN A 1 293 ? -3.319 -21.934 2.163 1.00 77.19 293 ASN A O 1
ATOM 2530 N N . SER A 1 294 ? -1.364 -21.348 1.262 1.00 74.50 294 SER A N 1
ATOM 2531 C CA . SER A 1 294 ? -1.875 -21.258 -0.117 1.00 74.50 294 SER A CA 1
ATOM 2532 C C . SER A 1 294 ? -2.218 -22.604 -0.767 1.00 74.50 294 SER A C 1
ATOM 2534 O O . SER A 1 294 ? -2.788 -22.627 -1.854 1.00 74.50 294 SER A O 1
ATOM 2536 N N . VAL A 1 295 ? -1.866 -23.728 -0.142 1.00 73.00 295 VAL A N 1
ATOM 2537 C CA . VAL A 1 295 ? -2.382 -25.056 -0.512 1.00 73.00 295 VAL A CA 1
ATOM 2538 C C . VAL A 1 295 ? -3.724 -25.309 0.173 1.00 73.00 295 VAL A C 1
ATOM 2540 O O . VAL A 1 295 ? -4.634 -25.870 -0.430 1.00 73.00 295 VAL A O 1
ATOM 2543 N N . THR A 1 296 ? -3.861 -24.870 1.427 1.00 75.75 296 THR A N 1
ATOM 2544 C CA . THR A 1 296 ? -5.105 -25.010 2.203 1.00 75.75 296 THR A CA 1
ATOM 2545 C C . THR A 1 296 ? -6.216 -24.121 1.642 1.00 75.75 296 THR A C 1
ATOM 2547 O O . THR A 1 296 ? -7.376 -24.522 1.553 1.00 75.75 296 THR A O 1
ATOM 2550 N N . TYR A 1 297 ? -5.853 -22.909 1.241 1.00 66.06 297 TYR A N 1
ATOM 2551 C CA . TYR A 1 297 ? -6.732 -21.911 0.652 1.00 66.06 297 TYR A CA 1
ATOM 2552 C C . TYR A 1 297 ? -6.396 -21.802 -0.831 1.00 66.06 297 TYR A C 1
ATOM 2554 O O . TYR A 1 297 ? -5.225 -21.843 -1.165 1.00 66.06 297 TYR A O 1
ATOM 2562 N N . LYS A 1 298 ? -7.384 -21.696 -1.732 1.00 75.19 298 LYS A N 1
ATOM 2563 C CA . LYS A 1 298 ? -7.150 -21.721 -3.196 1.00 75.19 298 LYS A CA 1
ATOM 2564 C C . LYS A 1 298 ? -5.954 -20.842 -3.609 1.00 75.19 298 LYS A C 1
ATOM 2566 O O . LYS A 1 298 ? -5.772 -19.746 -3.084 1.00 75.19 298 LYS A O 1
ATOM 2571 N N . PHE A 1 299 ? -5.178 -21.309 -4.583 1.00 78.50 299 PHE A N 1
ATOM 2572 C CA . PHE A 1 299 ? -3.961 -20.629 -5.020 1.00 78.50 299 PHE A CA 1
ATOM 2573 C C . PHE A 1 299 ? -4.261 -19.217 -5.558 1.00 78.50 299 PHE A C 1
ATOM 2575 O O . PHE A 1 299 ? -5.150 -19.041 -6.396 1.00 78.50 299 PHE A O 1
ATOM 2582 N N . LEU A 1 300 ? -3.522 -18.222 -5.069 1.00 85.75 300 LEU A N 1
ATOM 2583 C CA . LEU A 1 300 ? -3.539 -16.838 -5.550 1.00 85.75 300 LEU A CA 1
ATOM 2584 C C . LEU A 1 300 ? -2.327 -16.644 -6.461 1.00 85.75 300 LEU A C 1
ATOM 2586 O O . LEU A 1 300 ? -1.213 -16.984 -6.067 1.00 85.75 300 LEU A O 1
ATOM 2590 N N . SER A 1 301 ? -2.523 -16.125 -7.674 1.00 87.31 301 SER A N 1
ATOM 2591 C CA . SER A 1 301 ? -1.425 -16.018 -8.649 1.00 87.31 301 SER A CA 1
ATOM 2592 C C . SER A 1 301 ? -0.645 -14.712 -8.538 1.00 87.31 301 SER A C 1
ATOM 2594 O O . SER A 1 301 ? 0.525 -14.653 -8.901 1.00 87.31 301 SER A O 1
ATOM 2596 N N . ASN A 1 302 ? -1.294 -13.644 -8.075 1.00 87.88 302 ASN A N 1
ATOM 2597 C CA . ASN A 1 302 ? -0.738 -12.295 -8.054 1.00 87.88 302 ASN A CA 1
ATOM 2598 C C . ASN A 1 302 ? -0.614 -11.707 -6.662 1.00 87.88 302 ASN A C 1
ATOM 2600 O O . ASN A 1 302 ? 0.030 -10.670 -6.535 1.00 87.88 302 ASN A O 1
ATOM 2604 N N . LEU A 1 303 ? -1.262 -12.288 -5.664 1.00 87.81 303 LEU A N 1
ATOM 2605 C CA . LEU A 1 303 ? -1.279 -11.779 -4.303 1.00 87.81 303 LEU A CA 1
ATOM 2606 C C . LEU A 1 303 ? -0.726 -12.828 -3.356 1.00 87.81 303 LEU A C 1
ATOM 2608 O O . LEU A 1 303 ? -0.981 -14.020 -3.520 1.00 87.81 303 LEU A O 1
ATOM 2612 N N . LEU A 1 304 ? -0.037 -12.388 -2.312 1.00 83.50 304 LEU A N 1
ATOM 2613 C CA . LEU A 1 304 ? 0.237 -13.262 -1.187 1.00 83.50 304 LEU A CA 1
ATOM 2614 C C . LEU A 1 304 ? -1.056 -13.444 -0.381 1.00 83.50 304 LEU A C 1
ATOM 2616 O O . LEU A 1 304 ? -1.891 -12.543 -0.270 1.00 83.50 304 LEU A O 1
ATOM 2620 N N . TYR A 1 305 ? -1.238 -14.637 0.180 1.00 80.94 305 TYR A N 1
ATOM 2621 C CA . TYR A 1 305 ? -2.291 -14.916 1.142 1.00 80.94 305 TYR A CA 1
ATOM 2622 C C . TYR A 1 305 ? -2.227 -13.915 2.308 1.00 80.94 305 TYR A C 1
ATOM 2624 O O . TYR A 1 305 ? -1.146 -13.727 2.873 1.00 80.94 305 TYR A O 1
ATOM 2632 N N . PRO A 1 306 ? -3.337 -13.252 2.660 1.00 80.81 306 PRO A N 1
ATOM 2633 C CA . PRO A 1 306 ? -3.342 -12.238 3.698 1.00 80.81 306 PRO A CA 1
ATOM 2634 C C . PRO A 1 306 ? -3.429 -12.867 5.096 1.00 80.81 306 PRO A C 1
ATOM 2636 O O . PRO A 1 306 ? -4.038 -13.917 5.299 1.00 80.81 306 PRO A O 1
ATOM 2639 N N . ARG A 1 307 ? -2.859 -12.195 6.100 1.00 77.19 307 ARG A N 1
ATOM 2640 C CA . ARG A 1 307 ? -2.995 -12.571 7.518 1.00 77.19 307 ARG A CA 1
ATOM 2641 C C . ARG A 1 307 ? -4.141 -11.805 8.159 1.00 77.19 307 ARG A C 1
ATOM 2643 O O . ARG A 1 307 ? -3.972 -10.717 8.702 1.00 77.19 307 ARG A O 1
ATOM 2650 N N . PHE A 1 308 ? -5.321 -12.406 8.151 1.00 79.06 308 PHE A N 1
ATOM 2651 C CA . PHE A 1 308 ? -6.525 -11.774 8.697 1.00 79.06 308 PHE A CA 1
ATOM 2652 C C . PHE A 1 308 ? -6.498 -11.569 10.215 1.00 79.06 308 PHE A C 1
ATOM 2654 O O . PHE A 1 308 ? -7.219 -10.720 10.741 1.00 79.06 308 PHE A O 1
ATOM 2661 N N . SER A 1 309 ? -5.671 -12.341 10.922 1.00 78.19 309 SER A N 1
ATOM 2662 C CA . SER A 1 309 ? -5.654 -12.389 12.381 1.00 78.19 309 SER A CA 1
ATOM 2663 C C . SER A 1 309 ? -5.307 -11.049 13.032 1.00 78.19 309 SER A C 1
ATOM 2665 O O . SER A 1 309 ? -5.801 -10.786 14.125 1.00 78.19 309 SER A O 1
ATOM 2667 N N . PHE A 1 310 ? -4.503 -10.210 12.368 1.00 82.88 310 PHE A N 1
ATOM 2668 C CA . PHE A 1 310 ? -4.159 -8.867 12.852 1.00 82.88 310 PHE A CA 1
ATOM 2669 C C . PHE A 1 310 ? -5.193 -7.810 12.438 1.00 82.88 310 PHE A C 1
ATOM 2671 O O . PHE A 1 310 ? -5.430 -6.856 13.178 1.00 82.88 310 PHE A O 1
ATOM 2678 N N . LEU A 1 311 ? -5.815 -7.976 11.266 1.00 87.19 311 LEU A N 1
ATOM 2679 C CA . LEU A 1 311 ? -6.763 -7.002 10.728 1.00 87.19 311 LEU A CA 1
ATOM 2680 C C . LEU A 1 311 ? -8.030 -6.936 11.576 1.00 87.19 311 LEU A C 1
ATOM 2682 O O . LEU A 1 311 ? -8.563 -5.856 11.786 1.00 87.19 311 LEU A O 1
ATOM 2686 N N . TYR A 1 312 ? -8.508 -8.073 12.082 1.00 88.81 312 TYR A N 1
ATOM 2687 C CA . TYR A 1 312 ? -9.755 -8.100 12.842 1.00 88.81 312 TYR A CA 1
ATOM 2688 C C . TYR A 1 312 ? -9.710 -7.251 14.134 1.00 88.81 312 TYR A C 1
ATOM 2690 O O . TYR A 1 312 ? -10.558 -6.367 14.263 1.00 88.81 312 TYR A O 1
ATOM 2698 N N . PRO A 1 313 ? -8.736 -7.426 15.058 1.00 87.81 313 PRO A N 1
ATOM 2699 C CA . PRO A 1 313 ? -8.596 -6.538 16.218 1.00 87.81 313 PRO A CA 1
ATOM 2700 C C . PRO A 1 313 ? -8.446 -5.068 15.824 1.00 87.81 313 PRO A C 1
ATOM 2702 O O . PRO A 1 313 ? -9.037 -4.195 16.447 1.00 87.81 313 PRO A O 1
ATOM 2705 N N . PHE A 1 314 ? -7.712 -4.801 14.743 1.00 88.06 314 PHE A N 1
ATOM 2706 C CA . PHE A 1 314 ? -7.519 -3.455 14.223 1.00 88.06 314 PHE A CA 1
ATOM 2707 C C . PHE A 1 314 ? -8.834 -2.793 13.774 1.00 88.06 314 PHE A C 1
ATOM 2709 O O . PHE A 1 314 ? -9.122 -1.669 14.175 1.00 88.06 314 PHE A O 1
ATOM 2716 N N . PHE A 1 315 ? -9.656 -3.484 12.980 1.00 88.56 315 PHE A N 1
ATOM 2717 C CA . PHE A 1 315 ? -10.949 -2.956 12.534 1.00 88.56 315 PHE A CA 1
ATOM 2718 C C . PHE A 1 315 ? -11.934 -2.791 13.697 1.00 88.56 315 PHE A C 1
ATOM 2720 O O . PHE A 1 315 ? -12.631 -1.782 13.758 1.00 88.56 315 PHE A O 1
ATOM 2727 N N . ASN A 1 316 ? -11.938 -3.719 14.658 1.00 87.50 316 ASN A N 1
ATOM 2728 C CA . ASN A 1 316 ? -12.737 -3.569 15.876 1.00 87.50 316 ASN A CA 1
ATOM 2729 C C . ASN A 1 316 ? -12.317 -2.338 16.685 1.00 87.50 316 ASN A C 1
ATOM 2731 O O . ASN A 1 316 ? -13.166 -1.565 17.111 1.00 87.50 316 ASN A O 1
ATOM 2735 N N . TYR A 1 317 ? -11.013 -2.112 16.841 1.00 87.19 317 TYR A N 1
ATOM 2736 C CA . TYR A 1 317 ? -10.500 -0.934 17.532 1.00 87.19 317 TYR A CA 1
ATOM 2737 C C . TYR A 1 317 ? -10.900 0.372 16.824 1.00 87.19 317 TYR A C 1
ATOM 2739 O O . TYR A 1 317 ? -11.298 1.339 17.471 1.00 87.19 317 TYR A O 1
ATOM 2747 N N . LEU A 1 318 ? -10.869 0.406 15.487 1.00 85.19 318 LEU A N 1
ATOM 2748 C CA . LEU A 1 318 ? -11.370 1.556 14.726 1.00 85.19 318 LEU A CA 1
ATOM 2749 C C . LEU A 1 318 ? -12.882 1.764 14.889 1.00 85.19 318 LEU A C 1
ATOM 2751 O O . LEU A 1 318 ? -13.347 2.906 14.900 1.00 85.19 318 LEU A O 1
ATOM 2755 N N . ASP A 1 319 ? -13.659 0.690 15.015 1.00 84.69 319 ASP A N 1
ATOM 2756 C CA . ASP A 1 319 ? -15.081 0.779 15.345 1.00 84.69 319 ASP A CA 1
ATOM 2757 C C . ASP A 1 319 ? -15.302 1.379 16.734 1.00 84.69 319 ASP A C 1
ATOM 2759 O O . ASP A 1 319 ? -16.113 2.299 16.867 1.00 84.69 319 ASP A O 1
ATOM 2763 N N . ASP A 1 320 ? -14.541 0.933 17.732 1.00 84.31 320 ASP A N 1
ATOM 2764 C CA . ASP A 1 320 ? -14.611 1.451 19.099 1.00 84.31 320 ASP A CA 1
ATOM 2765 C C . ASP A 1 320 ? -14.243 2.941 19.152 1.00 84.31 320 ASP A C 1
ATOM 2767 O O . ASP A 1 320 ? -14.959 3.733 19.771 1.00 84.31 320 ASP A O 1
ATOM 2771 N N . LEU A 1 321 ? -13.201 3.363 18.424 1.00 78.94 321 LEU A N 1
ATOM 2772 C CA . LEU A 1 321 ? -12.842 4.778 18.282 1.00 78.94 321 LEU A CA 1
ATOM 2773 C C . LEU A 1 321 ? -13.971 5.598 17.645 1.00 78.94 321 LEU A C 1
ATOM 2775 O O . LEU A 1 321 ? -14.331 6.664 18.147 1.00 78.94 321 LEU A O 1
ATOM 2779 N N . ASN A 1 322 ? -14.572 5.098 16.563 1.00 77.06 322 ASN A N 1
ATOM 2780 C CA . ASN A 1 322 ? -15.678 5.778 15.888 1.00 77.06 322 ASN A CA 1
ATOM 2781 C C . ASN A 1 322 ? -16.932 5.888 16.777 1.00 77.06 322 ASN A C 1
ATOM 2783 O O . ASN A 1 322 ? -17.678 6.862 16.669 1.00 77.06 322 ASN A O 1
ATOM 2787 N N . ILE A 1 323 ? -17.199 4.895 17.633 1.00 76.12 323 ILE A N 1
ATOM 2788 C CA . ILE A 1 323 ? -18.346 4.892 18.554 1.00 76.12 323 ILE A CA 1
ATOM 2789 C C . ILE A 1 323 ? -18.096 5.824 19.739 1.00 76.12 323 ILE A C 1
ATOM 2791 O O . ILE A 1 323 ? -18.970 6.622 20.078 1.00 76.12 323 ILE A O 1
ATOM 2795 N N . ASN A 1 324 ? -16.922 5.745 20.365 1.00 69.38 324 ASN A N 1
ATOM 2796 C CA . ASN A 1 324 ? -16.605 6.551 21.542 1.00 69.38 324 ASN A CA 1
ATOM 2797 C C . ASN A 1 324 ? -16.544 8.040 21.200 1.00 69.38 324 ASN A C 1
ATOM 2799 O O . ASN A 1 324 ? -17.095 8.847 21.947 1.00 69.38 324 ASN A O 1
ATOM 2803 N N . ASN A 1 325 ? -16.020 8.405 20.025 1.00 65.31 325 ASN A N 1
ATOM 2804 C CA . ASN A 1 325 ? -16.063 9.791 19.554 1.00 65.31 325 ASN A CA 1
ATOM 2805 C C . ASN A 1 325 ? -17.502 10.333 19.486 1.00 65.31 325 ASN A C 1
ATOM 2807 O O . ASN A 1 325 ? -17.740 11.471 19.869 1.00 65.31 325 ASN A O 1
ATOM 2811 N N . LYS A 1 326 ? -18.498 9.516 19.116 1.00 65.00 326 LYS A N 1
ATOM 2812 C CA . LYS A 1 326 ? -19.906 9.957 19.120 1.00 65.00 326 LYS A CA 1
ATOM 2813 C C . LYS A 1 326 ? -20.474 10.214 20.516 1.00 65.00 326 LYS A C 1
ATOM 2815 O O . LYS A 1 326 ? -21.412 10.988 20.633 1.00 65.00 326 LYS A O 1
ATOM 2820 N N . LYS A 1 327 ? -19.953 9.557 21.559 1.00 59.66 327 LYS A N 1
ATOM 2821 C CA . LYS A 1 327 ? -20.427 9.747 22.942 1.00 59.66 327 LYS A CA 1
ATOM 2822 C C . LYS A 1 327 ? -19.862 11.008 23.591 1.00 59.66 327 LYS A C 1
ATOM 2824 O O . LYS A 1 327 ? -20.540 11.601 24.421 1.00 59.66 327 LYS A O 1
ATOM 2829 N N . PHE A 1 328 ? -18.643 11.402 23.230 1.00 53.44 328 PHE A N 1
ATOM 2830 C CA . PHE A 1 328 ? -17.996 12.595 23.784 1.00 53.44 328 PHE A CA 1
ATOM 2831 C C . PHE A 1 328 ? -18.352 13.885 23.029 1.00 53.44 328 PHE A C 1
ATOM 2833 O O . PHE A 1 328 ? -18.220 14.971 23.587 1.00 53.44 328 PHE A O 1
ATOM 2840 N N . ILE A 1 329 ? -18.847 13.790 21.791 1.00 54.94 329 ILE A N 1
ATOM 2841 C CA . ILE A 1 329 ? -19.179 14.951 20.955 1.00 54.94 329 ILE A CA 1
ATOM 2842 C C . ILE A 1 329 ? -20.683 15.255 21.070 1.00 54.94 329 ILE A C 1
ATOM 2844 O O . ILE A 1 329 ? -21.477 14.879 20.216 1.00 54.94 329 ILE A O 1
ATOM 2848 N N . ASN A 1 330 ? -21.066 15.948 22.147 1.00 49.22 330 ASN A N 1
ATOM 2849 C CA . ASN A 1 330 ? -22.370 16.619 22.295 1.00 49.22 330 ASN A CA 1
ATOM 2850 C C . ASN A 1 330 ? -22.289 18.126 21.944 1.00 49.22 330 ASN A C 1
ATOM 2852 O O . ASN A 1 330 ? -23.162 18.905 22.312 1.00 49.22 330 ASN A O 1
ATOM 2856 N N . LEU A 1 331 ? -21.230 18.551 21.246 1.00 49.72 331 LEU A N 1
ATOM 2857 C CA . LEU A 1 331 ? -20.969 19.939 20.855 1.00 49.72 331 LEU A CA 1
ATOM 2858 C C . LEU A 1 331 ? -20.850 20.010 19.327 1.00 49.72 331 LEU A C 1
ATOM 2860 O O . LEU A 1 331 ? -20.057 19.287 18.726 1.00 49.72 331 LEU A O 1
ATOM 2864 N N . ASN A 1 332 ? -21.673 20.859 18.712 1.00 49.56 332 ASN A N 1
ATOM 2865 C CA . ASN A 1 332 ? -22.031 20.876 17.287 1.00 49.56 332 ASN A CA 1
ATOM 2866 C C . ASN A 1 332 ? -20.888 21.140 16.278 1.00 49.56 332 ASN A C 1
ATOM 2868 O O . ASN A 1 332 ? -21.146 21.120 15.077 1.00 49.56 332 ASN A O 1
ATOM 2872 N N . ASP A 1 333 ? -19.635 21.298 16.711 1.00 51.84 333 ASP A N 1
ATOM 2873 C CA . ASP A 1 333 ? -18.566 21.847 15.861 1.00 51.84 333 ASP A CA 1
ATOM 2874 C C . ASP A 1 333 ? -17.455 20.853 15.452 1.00 51.84 333 ASP A C 1
ATOM 2876 O O . ASP A 1 333 ? -16.546 21.210 14.703 1.00 51.84 333 ASP A O 1
ATOM 2880 N N . PHE A 1 334 ? -17.527 19.573 15.851 1.00 48.09 334 PHE A N 1
ATOM 2881 C CA . PHE A 1 334 ? -16.407 18.617 15.687 1.00 48.09 334 PHE A CA 1
ATOM 2882 C C . PHE A 1 334 ? -16.652 17.400 14.776 1.00 48.09 334 PHE A C 1
ATOM 2884 O O . PHE A 1 334 ? -15.940 16.398 14.849 1.00 48.09 334 PHE A O 1
ATOM 2891 N N . ASN A 1 335 ? -17.604 17.479 13.843 1.00 46.78 335 ASN A N 1
ATOM 2892 C CA . ASN A 1 335 ? -17.979 16.352 12.970 1.00 46.78 335 ASN A CA 1
ATOM 2893 C C . ASN A 1 335 ? -16.907 15.863 11.962 1.00 46.78 335 ASN A C 1
ATOM 2895 O O . ASN A 1 335 ? -17.152 14.874 11.271 1.00 46.78 335 ASN A O 1
ATOM 2899 N N . SER A 1 336 ? -15.736 16.499 11.848 1.00 51.97 336 SER A N 1
ATOM 2900 C CA . SER A 1 336 ? -14.813 16.259 10.721 1.00 51.97 336 SER A CA 1
ATOM 2901 C C . SER A 1 336 ? -13.553 15.441 11.025 1.00 51.97 336 SER A C 1
ATOM 2903 O O . SER A 1 336 ? -12.951 14.917 10.092 1.00 51.97 336 SER A O 1
ATOM 2905 N N . PHE A 1 337 ? -13.130 15.268 12.282 1.00 50.41 337 PHE A N 1
ATOM 2906 C CA . PHE A 1 337 ? -11.713 14.932 12.496 1.00 50.41 337 PHE A CA 1
ATOM 2907 C C . PHE A 1 337 ? -11.336 13.444 12.571 1.00 50.41 337 PHE A C 1
ATOM 2909 O O . PHE A 1 337 ? -10.194 13.126 12.255 1.00 50.41 337 PHE A O 1
ATOM 2916 N N . ASN A 1 338 ? -12.243 12.504 12.874 1.00 58.38 338 ASN A N 1
ATOM 2917 C CA . ASN A 1 338 ? -11.812 11.133 13.229 1.00 58.38 338 ASN A CA 1
ATOM 2918 C C . ASN A 1 338 ? -12.424 9.970 12.442 1.00 58.38 338 ASN A C 1
ATOM 2920 O O . ASN A 1 338 ? -12.121 8.813 12.736 1.00 58.38 338 ASN A O 1
ATOM 2924 N N . ASN A 1 339 ? -13.245 10.225 11.428 1.00 73.19 339 ASN A N 1
ATOM 2925 C CA . ASN A 1 339 ? -14.015 9.142 10.832 1.00 73.19 339 ASN A CA 1
ATOM 2926 C C . ASN A 1 339 ? -13.289 8.504 9.641 1.00 73.19 339 ASN A C 1
ATOM 2928 O O . ASN A 1 339 ? -13.342 9.002 8.518 1.00 73.19 339 ASN A O 1
ATOM 2932 N N . TYR A 1 340 ? -12.677 7.341 9.873 1.00 82.81 340 TYR A N 1
ATOM 2933 C CA . TYR A 1 340 ? -12.263 6.424 8.807 1.00 82.81 340 TYR A CA 1
ATOM 2934 C C . TYR A 1 340 ? -13.503 5.805 8.133 1.00 82.81 340 TYR A C 1
ATOM 2936 O O . TYR A 1 340 ? -13.855 4.648 8.354 1.00 82.81 340 TYR A O 1
ATOM 2944 N N . ASN A 1 341 ? -14.214 6.601 7.333 1.00 85.19 341 ASN A N 1
ATOM 2945 C CA . ASN A 1 341 ? -15.490 6.216 6.715 1.00 85.19 341 ASN A CA 1
ATOM 2946 C C . ASN A 1 341 ? -15.328 5.438 5.407 1.00 85.19 341 ASN A C 1
ATOM 2948 O O . ASN A 1 341 ? -16.257 4.757 4.953 1.00 85.19 341 ASN A O 1
ATOM 2952 N N . ARG A 1 342 ? -14.160 5.561 4.778 1.00 91.06 342 ARG A N 1
ATOM 2953 C CA . ARG A 1 342 ? -13.859 4.952 3.489 1.00 91.06 342 ARG A CA 1
ATOM 2954 C C . ARG A 1 342 ? -12.607 4.101 3.590 1.00 91.06 342 ARG A C 1
ATOM 2956 O O . ARG A 1 342 ? -11.613 4.475 4.215 1.00 91.06 342 ARG A O 1
ATOM 2963 N N . ILE A 1 343 ? -12.693 2.948 2.946 1.00 93.88 343 ILE A N 1
ATOM 2964 C CA . ILE A 1 343 ? -11.561 2.081 2.676 1.00 93.88 343 ILE A CA 1
ATOM 2965 C C . ILE A 1 343 ? -11.302 2.169 1.181 1.00 93.88 343 ILE A C 1
ATOM 2967 O O . ILE A 1 343 ? -12.209 1.932 0.390 1.00 93.88 343 ILE A O 1
ATOM 2971 N N . TYR A 1 344 ? -10.080 2.488 0.788 1.00 96.38 344 TYR A N 1
ATOM 2972 C CA . TYR A 1 344 ? -9.664 2.433 -0.605 1.00 96.38 344 TYR A CA 1
ATOM 2973 C C . TYR A 1 344 ? -8.876 1.159 -0.822 1.00 96.38 344 TYR A C 1
ATOM 2975 O O . TYR A 1 344 ? -7.814 0.967 -0.237 1.00 96.38 344 TYR A O 1
ATOM 2983 N N . ASP A 1 345 ? -9.406 0.278 -1.657 1.00 96.06 345 ASP A N 1
ATOM 2984 C CA . ASP A 1 345 ? -8.670 -0.873 -2.138 1.00 96.06 345 ASP A CA 1
ATOM 2985 C C . ASP A 1 345 ? -7.845 -0.479 -3.359 1.00 96.06 345 ASP A C 1
ATOM 2987 O O . ASP A 1 345 ? -8.379 -0.187 -4.431 1.00 96.06 345 ASP A O 1
ATOM 2991 N N . ILE A 1 346 ? -6.530 -0.464 -3.183 1.00 97.31 346 ILE A N 1
ATOM 2992 C CA . ILE A 1 346 ? -5.571 -0.103 -4.215 1.00 97.31 346 ILE A CA 1
ATOM 2993 C C . ILE A 1 346 ? -4.893 -1.369 -4.729 1.00 97.31 346 ILE A C 1
ATOM 2995 O O . ILE A 1 346 ? -4.335 -2.170 -3.975 1.00 97.31 346 ILE A O 1
ATOM 2999 N N . SER A 1 347 ? -4.969 -1.561 -6.043 1.00 97.12 347 SER A N 1
ATOM 3000 C CA . SER A 1 347 ? -4.246 -2.603 -6.765 1.00 97.12 347 SER A CA 1
ATOM 3001 C C . SER A 1 347 ? -3.096 -1.980 -7.547 1.00 97.12 347 SER A C 1
ATOM 3003 O O . SER A 1 347 ? -3.329 -1.159 -8.432 1.00 97.12 347 SER A O 1
ATOM 3005 N N . ILE A 1 348 ? -1.869 -2.384 -7.235 1.00 96.62 348 ILE A N 1
ATOM 3006 C CA . ILE A 1 348 ? -0.635 -1.914 -7.864 1.00 96.62 348 ILE A CA 1
ATOM 3007 C C . ILE A 1 348 ? -0.096 -3.013 -8.779 1.00 96.62 348 ILE A C 1
ATOM 3009 O O . ILE A 1 348 ? 0.176 -4.136 -8.340 1.00 96.62 348 ILE A O 1
ATOM 3013 N N . ILE A 1 349 ? 0.054 -2.684 -10.061 1.00 97.19 349 ILE A N 1
ATOM 3014 C CA . ILE A 1 349 ? 0.539 -3.589 -11.103 1.00 97.19 349 ILE A CA 1
ATOM 3015 C C . ILE A 1 349 ? 1.736 -2.947 -11.791 1.00 97.19 349 ILE A C 1
ATOM 3017 O O . ILE A 1 349 ? 1.626 -1.889 -12.411 1.00 97.19 349 ILE A O 1
ATOM 3021 N N . TYR A 1 350 ? 2.869 -3.628 -11.712 1.00 96.38 350 TYR A N 1
ATOM 3022 C CA . TYR A 1 350 ? 4.104 -3.249 -12.380 1.00 96.38 350 TYR A CA 1
ATOM 3023 C C . TYR A 1 350 ? 4.192 -3.957 -13.719 1.00 96.38 350 TYR A C 1
ATOM 3025 O O . TYR A 1 350 ? 3.851 -5.135 -13.797 1.00 96.38 350 TYR A O 1
ATOM 3033 N N . TYR A 1 351 ? 4.654 -3.269 -14.760 1.00 96.38 351 TYR A N 1
ATOM 3034 C CA . TYR A 1 351 ? 5.032 -3.936 -15.996 1.00 96.38 351 TYR A CA 1
ATOM 3035 C C . TYR A 1 351 ? 6.116 -3.191 -16.772 1.00 96.38 351 TYR A C 1
ATOM 3037 O O . TYR A 1 351 ? 6.101 -1.966 -16.918 1.00 96.38 351 TYR A O 1
ATOM 3045 N N . ILE A 1 352 ? 7.054 -3.964 -17.310 1.00 94.62 352 ILE A N 1
ATOM 3046 C CA . ILE A 1 352 ? 8.088 -3.498 -18.235 1.00 94.62 352 ILE A CA 1
ATOM 3047 C C . ILE A 1 352 ? 7.766 -4.078 -19.609 1.00 94.62 352 ILE A C 1
ATOM 3049 O O . ILE A 1 352 ? 7.480 -5.271 -19.733 1.00 94.62 352 ILE A O 1
ATOM 3053 N N . ILE A 1 353 ? 7.812 -3.228 -20.633 1.00 93.31 353 ILE A N 1
ATOM 3054 C CA . ILE A 1 353 ? 7.643 -3.637 -22.028 1.00 93.31 353 ILE A CA 1
ATOM 3055 C C . ILE A 1 353 ? 9.043 -3.883 -22.594 1.00 93.31 353 ILE A C 1
ATOM 3057 O O . ILE A 1 353 ? 9.802 -2.938 -22.811 1.00 93.31 353 ILE A O 1
ATOM 3061 N N . GLY A 1 354 ? 9.407 -5.155 -22.770 1.00 87.56 354 GLY A N 1
ATOM 3062 C CA . GLY A 1 354 ? 10.691 -5.554 -23.337 1.00 87.56 354 GLY A CA 1
ATOM 3063 C C . GLY A 1 354 ? 10.648 -5.613 -24.863 1.00 87.56 354 GLY A C 1
ATOM 3064 O O . GLY A 1 354 ? 9.684 -6.109 -25.447 1.00 87.56 354 GLY A O 1
ATOM 3065 N N . ASN A 1 355 ? 11.720 -5.153 -25.514 1.00 74.25 355 ASN A N 1
ATOM 3066 C CA . ASN A 1 355 ? 11.976 -5.489 -26.913 1.00 74.25 355 ASN A CA 1
ATOM 3067 C C . ASN A 1 355 ? 12.778 -6.794 -26.940 1.00 74.25 355 ASN A C 1
ATOM 3069 O O . ASN A 1 355 ? 13.873 -6.847 -26.377 1.00 74.25 355 ASN A O 1
ATOM 3073 N N . ASN A 1 356 ? 12.245 -7.830 -27.589 1.00 63.72 356 ASN A N 1
ATOM 3074 C CA . ASN A 1 356 ? 12.867 -9.154 -27.716 1.00 63.72 356 ASN A CA 1
ATOM 3075 C C . ASN A 1 356 ? 14.064 -9.153 -28.675 1.00 63.72 356 ASN A C 1
ATOM 3077 O O . ASN A 1 356 ? 14.108 -9.931 -29.619 1.00 63.72 356 ASN A O 1
ATOM 3081 N N . A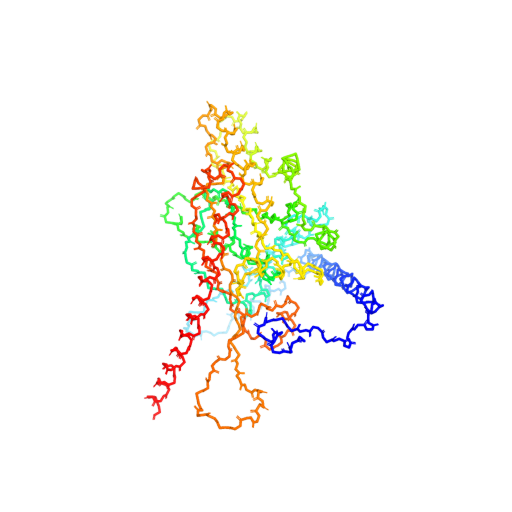SN A 1 357 ? 15.044 -8.282 -28.455 1.00 58.41 357 ASN A N 1
ATOM 3082 C CA . ASN A 1 357 ? 16.151 -8.140 -29.394 1.00 58.41 357 ASN A CA 1
ATOM 3083 C C . ASN A 1 357 ? 17.313 -9.110 -29.114 1.00 58.41 357 ASN A C 1
ATOM 3085 O O . ASN A 1 357 ? 18.168 -9.252 -29.976 1.00 58.41 357 ASN A O 1
ATOM 3089 N N . HIS A 1 358 ? 17.352 -9.796 -27.961 1.00 56.06 358 HIS A N 1
ATOM 3090 C CA . HIS A 1 358 ? 18.512 -10.627 -27.581 1.00 56.06 358 HIS A CA 1
ATOM 3091 C C . HIS A 1 358 ? 18.195 -12.000 -26.986 1.00 56.06 358 HIS A C 1
ATOM 3093 O O . HIS A 1 358 ? 19.086 -12.672 -26.472 1.00 56.06 358 HIS A O 1
ATOM 3099 N N . SER A 1 359 ? 16.953 -12.470 -27.090 1.00 52.91 359 SER A N 1
ATOM 3100 C CA . SER A 1 359 ? 16.675 -13.884 -26.840 1.00 52.91 359 SER A CA 1
ATOM 3101 C C . SER A 1 359 ? 17.129 -14.685 -28.066 1.00 52.91 359 SER A C 1
ATOM 3103 O O . SER A 1 359 ? 16.311 -15.024 -28.917 1.00 52.91 359 SER A O 1
ATOM 3105 N N . HIS A 1 360 ? 18.430 -14.978 -28.161 1.00 52.50 360 HIS A N 1
ATOM 3106 C CA . HIS A 1 360 ? 19.004 -15.971 -29.082 1.00 52.50 360 HIS A CA 1
ATOM 3107 C C . HIS A 1 360 ? 18.574 -17.396 -28.685 1.00 52.50 360 HIS A C 1
ATOM 3109 O O . HIS A 1 360 ? 19.398 -18.288 -28.507 1.00 52.50 360 HIS A O 1
ATOM 3115 N N . ASN A 1 361 ? 17.273 -17.620 -28.505 1.00 51.44 361 ASN A N 1
ATOM 3116 C CA . ASN A 1 361 ? 16.741 -18.966 -28.408 1.00 51.44 361 ASN A CA 1
ATOM 3117 C C . ASN A 1 361 ? 16.596 -19.490 -29.833 1.00 51.44 361 ASN A C 1
ATOM 3119 O O . ASN A 1 361 ? 15.655 -19.152 -30.544 1.00 51.44 361 ASN A O 1
ATOM 3123 N N . HIS A 1 362 ? 17.561 -20.317 -30.226 1.00 56.25 362 HIS A N 1
ATOM 3124 C CA . HIS A 1 362 ? 17.667 -21.015 -31.508 1.00 56.25 362 HIS A CA 1
ATOM 3125 C C . HIS A 1 362 ? 16.570 -22.066 -31.768 1.00 56.25 362 HIS A C 1
ATOM 3127 O O . HIS A 1 362 ? 16.750 -22.947 -32.607 1.00 56.25 362 HIS A O 1
ATOM 3133 N N . ASN A 1 363 ? 15.411 -21.976 -31.111 1.00 52.03 363 ASN A N 1
ATOM 3134 C CA . ASN A 1 363 ? 14.284 -22.842 -31.438 1.00 52.03 363 ASN A CA 1
ATOM 3135 C C . ASN A 1 363 ? 13.551 -22.267 -32.650 1.00 52.03 363 ASN A C 1
ATOM 3137 O O . ASN A 1 363 ? 12.581 -21.521 -32.546 1.00 52.03 363 ASN A O 1
ATOM 3141 N N . HIS A 1 364 ? 14.111 -22.605 -33.808 1.00 56.03 364 HIS A N 1
ATOM 3142 C CA . HIS A 1 364 ? 13.506 -22.470 -35.118 1.00 56.03 364 HIS A CA 1
ATOM 3143 C C . HIS A 1 364 ? 12.142 -23.174 -35.165 1.00 56.03 364 HIS A C 1
ATOM 3145 O O . HIS A 1 364 ? 11.986 -24.274 -34.639 1.00 56.03 364 HIS A O 1
ATOM 3151 N N . ASN A 1 365 ? 11.220 -22.544 -35.897 1.00 51.69 365 ASN A N 1
ATOM 3152 C CA . ASN A 1 365 ? 9.949 -23.068 -36.407 1.00 51.69 365 ASN A CA 1
ATOM 3153 C C . ASN A 1 365 ? 8.730 -22.846 -35.506 1.00 51.69 365 ASN A C 1
ATOM 3155 O O . ASN A 1 365 ? 8.196 -23.790 -34.944 1.00 51.69 365 ASN A O 1
ATOM 3159 N N . HIS A 1 366 ? 8.251 -21.602 -35.438 1.00 53.84 366 HIS A N 1
ATOM 3160 C CA . HIS A 1 366 ? 6.826 -21.291 -35.608 1.00 53.84 366 HIS A CA 1
ATOM 3161 C C . HIS A 1 366 ? 6.664 -19.814 -36.001 1.00 53.84 366 HIS A C 1
ATOM 3163 O O . HIS A 1 366 ? 7.443 -18.953 -35.593 1.00 53.84 366 HIS A O 1
ATOM 3169 N N . ASP A 1 367 ? 5.695 -19.548 -36.869 1.00 55.25 367 ASP A N 1
ATOM 3170 C CA . ASP A 1 367 ? 5.566 -18.335 -37.672 1.00 55.25 367 ASP A CA 1
ATOM 3171 C C . ASP A 1 367 ? 5.375 -17.043 -36.851 1.00 55.25 367 ASP A C 1
ATOM 3173 O O . ASP A 1 367 ? 4.272 -16.646 -36.494 1.00 55.25 367 ASP A O 1
ATOM 3177 N N . GLY A 1 368 ? 6.482 -16.346 -36.593 1.00 58.00 368 GLY A N 1
ATOM 3178 C CA . GLY A 1 368 ? 6.681 -14.938 -36.964 1.00 58.00 368 GLY A CA 1
ATOM 3179 C C . GLY A 1 368 ? 5.817 -13.819 -36.357 1.00 58.00 368 GLY A C 1
ATOM 3180 O O . GLY A 1 368 ? 6.011 -12.666 -36.758 1.00 58.00 368 GLY A O 1
ATOM 3181 N N . GLU A 1 369 ? 4.905 -14.054 -35.411 1.00 63.81 369 GLU A N 1
ATOM 3182 C CA . GLU A 1 369 ? 4.300 -12.946 -34.652 1.00 63.81 369 GLU A CA 1
ATOM 3183 C C . GLU A 1 369 ? 5.279 -12.467 -33.561 1.00 63.81 369 GLU A C 1
ATOM 3185 O O . GLU A 1 369 ? 5.525 -13.127 -32.559 1.00 63.81 369 GLU A O 1
ATOM 3190 N N . ASN A 1 370 ? 5.895 -11.297 -33.789 1.00 63.22 370 ASN A N 1
ATOM 3191 C CA . ASN A 1 370 ? 6.775 -10.614 -32.830 1.00 63.22 370 ASN A CA 1
ATOM 3192 C C . ASN A 1 370 ? 5.993 -10.183 -31.576 1.00 63.22 370 ASN A C 1
ATOM 3194 O O . ASN A 1 370 ? 5.631 -8.996 -31.441 1.00 63.22 370 ASN A O 1
ATOM 3198 N N . ASP A 1 371 ? 5.757 -11.129 -30.676 1.00 74.31 371 ASP A N 1
ATOM 3199 C CA . ASP A 1 371 ? 5.081 -10.918 -29.407 1.00 74.31 371 ASP A CA 1
ATOM 3200 C C . ASP A 1 371 ? 5.882 -9.954 -28.531 1.00 74.31 371 ASP A C 1
ATOM 3202 O O . ASP A 1 371 ? 7.105 -10.023 -28.398 1.00 74.31 371 ASP A O 1
ATOM 3206 N N . LEU A 1 372 ? 5.180 -8.958 -27.992 1.00 85.56 372 LEU A N 1
ATOM 3207 C CA . LEU A 1 372 ? 5.739 -8.067 -26.985 1.00 85.56 372 LEU A CA 1
ATOM 3208 C C . LEU A 1 372 ? 5.898 -8.867 -25.690 1.00 85.56 372 LEU A C 1
ATOM 3210 O O . LEU A 1 372 ? 4.902 -9.352 -25.154 1.00 85.56 372 LEU A O 1
ATOM 3214 N N . ASN A 1 373 ? 7.116 -8.953 -25.154 1.00 89.88 373 ASN A N 1
ATOM 3215 C CA . ASN A 1 373 ? 7.314 -9.566 -23.846 1.00 89.88 373 ASN A CA 1
ATOM 3216 C C . ASN A 1 373 ? 6.971 -8.561 -22.748 1.00 89.88 373 ASN A C 1
ATOM 3218 O O . ASN A 1 373 ? 7.629 -7.528 -22.587 1.00 89.88 373 ASN A O 1
ATOM 3222 N N . PHE A 1 374 ? 5.943 -8.892 -21.971 1.00 93.25 374 PHE A N 1
ATOM 3223 C CA . PHE A 1 374 ? 5.575 -8.171 -20.760 1.00 93.25 374 PHE A CA 1
ATOM 3224 C C . PHE A 1 374 ? 6.182 -8.871 -19.552 1.00 93.25 374 PHE A C 1
ATOM 3226 O O . PHE A 1 374 ? 5.930 -10.051 -19.319 1.00 93.25 374 PHE A O 1
ATOM 3233 N N . ASN A 1 375 ? 6.950 -8.132 -18.756 1.00 94.25 375 ASN A N 1
ATOM 3234 C CA . ASN A 1 375 ? 7.398 -8.600 -17.450 1.00 94.25 375 ASN A CA 1
ATOM 3235 C C . ASN A 1 375 ? 6.596 -7.889 -16.361 1.00 94.25 375 ASN A C 1
ATOM 3237 O O . ASN A 1 375 ? 6.752 -6.681 -16.195 1.00 94.25 375 ASN A O 1
ATOM 3241 N N . PHE A 1 376 ? 5.761 -8.632 -15.630 1.00 95.25 376 PHE A N 1
ATOM 3242 C CA . PHE A 1 376 ? 4.922 -8.106 -14.547 1.00 95.25 376 PHE A CA 1
ATOM 3243 C C . PHE A 1 376 ? 5.581 -8.151 -13.159 1.00 95.25 376 PHE A C 1
ATOM 3245 O O . PHE A 1 376 ? 4.959 -7.786 -12.157 1.00 95.25 376 PHE A O 1
ATOM 3252 N N . ASN A 1 377 ? 6.835 -8.599 -13.080 1.00 91.94 377 ASN A N 1
ATOM 3253 C CA . ASN A 1 377 ? 7.565 -8.630 -11.822 1.00 91.94 377 ASN A CA 1
ATOM 3254 C C . ASN A 1 377 ? 8.044 -7.217 -11.468 1.00 91.94 377 ASN A C 1
ATOM 3256 O O . ASN A 1 377 ? 8.671 -6.559 -12.307 1.00 91.94 377 ASN A O 1
ATOM 3260 N N . PRO A 1 378 ? 7.777 -6.728 -10.243 1.00 91.62 378 PRO A N 1
ATOM 3261 C CA . PRO A 1 378 ? 8.298 -5.439 -9.829 1.00 91.62 378 PRO A CA 1
ATOM 3262 C C . PRO A 1 378 ? 9.829 -5.486 -9.791 1.00 91.62 378 PRO A C 1
ATOM 3264 O O . PRO A 1 378 ? 10.395 -6.425 -9.224 1.00 91.62 378 PRO A O 1
ATOM 3267 N N . PRO A 1 379 ? 10.525 -4.479 -10.336 1.00 90.25 379 PRO A N 1
ATOM 3268 C CA . PRO A 1 379 ? 11.959 -4.389 -10.148 1.00 90.25 379 PRO A CA 1
ATOM 3269 C C . PRO A 1 379 ? 12.278 -4.033 -8.694 1.00 90.25 379 PRO A C 1
ATOM 3271 O O . PRO A 1 379 ? 11.490 -3.398 -7.982 1.00 90.25 379 PRO A O 1
ATOM 3274 N N . THR A 1 380 ? 13.476 -4.406 -8.256 1.00 87.44 380 THR A N 1
ATOM 3275 C CA . THR A 1 380 ? 14.023 -3.872 -7.008 1.00 87.44 380 THR A CA 1
ATOM 3276 C C . THR A 1 380 ? 14.358 -2.388 -7.178 1.00 87.44 380 THR A C 1
ATOM 3278 O O . THR A 1 380 ? 14.593 -1.911 -8.290 1.00 87.44 380 THR A O 1
ATOM 3281 N N . ILE A 1 381 ? 14.435 -1.645 -6.070 1.00 83.56 381 ILE A N 1
ATOM 3282 C CA . ILE A 1 381 ? 14.867 -0.238 -6.100 1.00 83.56 381 ILE A CA 1
ATOM 3283 C C . ILE A 1 381 ? 16.247 -0.111 -6.769 1.00 83.56 381 ILE A C 1
ATOM 3285 O O . ILE A 1 381 ? 16.450 0.757 -7.613 1.00 83.56 381 ILE A O 1
ATOM 3289 N N . LEU A 1 382 ? 17.177 -1.021 -6.457 1.00 82.88 382 LEU A N 1
ATOM 3290 C CA . LEU A 1 382 ? 18.506 -1.044 -7.072 1.00 82.88 382 LEU A CA 1
ATOM 3291 C C . LEU A 1 382 ? 18.444 -1.333 -8.572 1.00 82.88 382 LEU A C 1
ATOM 3293 O O . LEU A 1 382 ? 19.137 -0.673 -9.337 1.00 82.88 382 LEU A O 1
ATOM 3297 N N . GLN A 1 383 ? 17.601 -2.272 -9.011 1.00 87.88 383 GLN A N 1
ATOM 3298 C CA . GLN A 1 383 ? 17.399 -2.520 -10.439 1.00 87.88 383 GLN A CA 1
ATOM 3299 C C . GLN A 1 383 ? 16.846 -1.277 -11.136 1.00 87.88 383 GLN A C 1
ATOM 3301 O O . GLN A 1 383 ? 17.331 -0.921 -12.202 1.00 87.88 383 GLN A O 1
ATOM 3306 N N . LEU A 1 384 ? 15.880 -0.578 -10.543 1.00 87.50 384 LEU A N 1
ATOM 3307 C CA . LEU A 1 384 ? 15.323 0.637 -11.135 1.00 87.50 384 LEU A CA 1
ATOM 3308 C C . LEU A 1 384 ? 16.381 1.748 -11.291 1.00 87.50 384 LEU A C 1
ATOM 3310 O O . LEU A 1 384 ? 16.466 2.388 -12.344 1.00 87.50 384 LEU A O 1
ATOM 3314 N N . LEU A 1 385 ? 17.203 1.948 -10.258 1.00 82.69 385 LEU A N 1
ATOM 3315 C CA . LEU A 1 385 ? 18.239 2.981 -10.240 1.00 82.69 385 LEU A CA 1
ATOM 3316 C C . LEU A 1 385 ? 19.415 2.640 -11.167 1.00 82.69 385 LEU A C 1
ATOM 3318 O O . LEU A 1 385 ? 19.817 3.478 -11.969 1.00 82.69 385 LEU A O 1
ATOM 3322 N N . LEU A 1 386 ? 19.936 1.414 -11.087 1.00 85.62 386 LEU A N 1
ATOM 3323 C CA . LEU A 1 386 ? 21.188 1.017 -11.741 1.00 85.62 386 LEU A CA 1
ATOM 3324 C C . LEU A 1 386 ? 20.998 0.418 -13.134 1.00 85.62 386 LEU A C 1
ATOM 3326 O O . LEU A 1 386 ? 21.942 0.399 -13.920 1.00 85.62 386 LEU A O 1
ATOM 3330 N N . SER A 1 387 ? 19.817 -0.116 -13.458 1.00 82.25 387 SER A N 1
ATOM 3331 C CA . SER A 1 387 ? 19.649 -0.752 -14.762 1.00 82.25 387 SER A CA 1
ATOM 3332 C C . SER A 1 387 ? 19.457 0.291 -15.862 1.00 82.25 387 SER A C 1
ATOM 3334 O O . SER A 1 387 ? 18.513 1.088 -15.867 1.00 82.25 387 SER A O 1
ATOM 3336 N N . ASN A 1 388 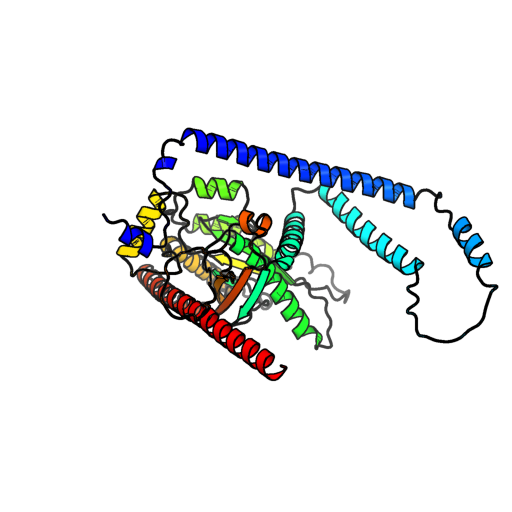? 20.346 0.217 -16.848 1.00 83.25 388 ASN A N 1
ATOM 3337 C CA . ASN A 1 388 ? 20.171 0.870 -18.145 1.00 83.25 388 ASN A CA 1
ATOM 3338 C C . ASN A 1 388 ? 19.133 0.127 -19.006 1.00 83.25 388 ASN A C 1
ATOM 3340 O O . ASN A 1 388 ? 18.597 0.678 -19.963 1.00 83.25 388 ASN A O 1
ATOM 3344 N N . ASN A 1 389 ? 18.822 -1.122 -18.640 1.00 82.50 389 ASN A N 1
ATOM 3345 C CA . ASN A 1 389 ? 17.895 -1.982 -19.373 1.00 82.50 389 ASN A CA 1
ATOM 3346 C C . ASN A 1 389 ? 16.427 -1.601 -19.137 1.00 82.50 389 ASN A C 1
ATOM 3348 O O . ASN A 1 389 ? 15.591 -1.819 -20.014 1.00 82.50 389 ASN A O 1
ATOM 3352 N N . ILE A 1 390 ? 16.096 -1.015 -17.981 1.00 84.62 390 ILE A N 1
ATOM 3353 C CA . ILE A 1 390 ? 14.747 -0.508 -17.715 1.00 84.62 390 ILE A CA 1
ATOM 3354 C C . ILE A 1 390 ? 14.665 0.914 -18.265 1.00 84.62 390 ILE A C 1
ATOM 3356 O O . ILE A 1 390 ? 14.992 1.884 -17.581 1.00 84.62 390 ILE A O 1
ATOM 3360 N N . LYS A 1 391 ? 14.225 1.022 -19.524 1.00 87.19 391 LYS A N 1
ATOM 3361 C CA . LYS A 1 391 ? 13.936 2.316 -20.159 1.00 87.19 391 LYS A CA 1
ATOM 3362 C C . LYS A 1 391 ? 12.772 3.017 -19.465 1.00 87.19 391 LYS A C 1
ATOM 3364 O O . LYS A 1 391 ? 12.871 4.189 -19.126 1.00 87.19 391 LYS A O 1
ATOM 3369 N N . SER A 1 392 ? 11.687 2.280 -19.245 1.00 91.50 392 SER A N 1
ATOM 3370 C CA . SER A 1 392 ? 10.521 2.752 -18.511 1.00 91.50 392 SER A CA 1
ATOM 3371 C C . SER A 1 392 ? 9.860 1.605 -17.751 1.00 91.50 392 SER A C 1
ATOM 3373 O O . SER A 1 392 ? 9.693 0.497 -18.269 1.00 91.50 392 SER A O 1
ATOM 3375 N N . LEU A 1 393 ? 9.494 1.872 -16.501 1.00 94.25 393 LEU A N 1
ATOM 3376 C CA . LEU A 1 393 ? 8.656 1.006 -15.685 1.00 94.25 393 LEU A CA 1
ATOM 3377 C C . LEU A 1 393 ? 7.259 1.615 -15.649 1.00 94.25 393 LEU A C 1
ATOM 3379 O O . LEU A 1 393 ? 7.055 2.728 -15.169 1.00 94.25 393 LEU A O 1
ATOM 3383 N N . ASN A 1 394 ? 6.285 0.868 -16.148 1.00 96.06 394 ASN A N 1
ATOM 3384 C CA . ASN A 1 394 ? 4.898 1.287 -16.109 1.00 96.06 394 ASN A CA 1
ATOM 3385 C C . ASN A 1 394 ? 4.253 0.755 -14.828 1.00 96.06 394 ASN A C 1
ATOM 3387 O O . ASN A 1 394 ? 4.366 -0.429 -14.503 1.00 96.06 394 ASN A O 1
ATOM 3391 N N . ILE A 1 395 ? 3.570 1.633 -14.104 1.00 96.25 395 ILE A N 1
ATOM 3392 C CA . ILE A 1 395 ? 2.871 1.326 -12.860 1.00 96.25 395 ILE A CA 1
ATOM 3393 C C . ILE A 1 395 ? 1.407 1.658 -13.078 1.00 96.25 395 ILE A C 1
ATOM 3395 O O . ILE A 1 395 ? 1.024 2.823 -13.185 1.00 96.25 395 ILE A O 1
ATOM 3399 N N . ARG A 1 396 ? 0.573 0.626 -13.145 1.00 97.62 396 ARG A N 1
ATOM 3400 C CA . ARG A 1 396 ? -0.874 0.791 -13.182 1.00 97.62 396 ARG A CA 1
ATOM 3401 C C . ARG A 1 396 ? -1.437 0.660 -11.777 1.00 97.62 396 ARG A C 1
ATOM 3403 O O . ARG A 1 396 ? -1.214 -0.347 -11.111 1.00 97.62 396 ARG A O 1
ATOM 3410 N N . ILE A 1 397 ? -2.170 1.680 -11.357 1.00 97.75 397 ILE A N 1
ATOM 3411 C CA . ILE A 1 397 ? -2.783 1.784 -10.040 1.00 97.75 397 ILE A CA 1
ATOM 3412 C C . ILE A 1 397 ? -4.288 1.808 -10.252 1.00 97.75 397 ILE A C 1
ATOM 3414 O O . ILE A 1 397 ? -4.811 2.736 -10.861 1.00 97.75 397 ILE A O 1
ATOM 3418 N N . ASN A 1 398 ? -4.979 0.784 -9.768 1.00 98.06 398 ASN A N 1
ATOM 3419 C CA . ASN A 1 398 ? -6.432 0.730 -9.807 1.00 98.06 398 ASN A CA 1
ATOM 3420 C C . ASN A 1 398 ? -6.999 0.947 -8.406 1.00 98.06 398 ASN A C 1
ATOM 3422 O O . ASN A 1 398 ? -6.651 0.198 -7.494 1.00 98.06 398 ASN A O 1
ATOM 3426 N N . ILE A 1 399 ? -7.865 1.942 -8.253 1.00 98.06 399 ILE A N 1
ATOM 3427 C CA . ILE A 1 399 ? -8.436 2.354 -6.970 1.00 98.06 399 ILE A CA 1
ATOM 3428 C C . ILE A 1 399 ? -9.918 1.996 -6.959 1.00 98.06 399 ILE A C 1
ATOM 3430 O O . ILE A 1 399 ? -10.660 2.361 -7.867 1.00 98.06 399 ILE A O 1
ATOM 3434 N N . ASN A 1 400 ? -10.348 1.278 -5.928 1.00 96.81 400 ASN A N 1
ATOM 3435 C CA . ASN A 1 400 ? -11.744 0.934 -5.706 1.00 96.81 400 ASN A CA 1
ATOM 3436 C C . ASN A 1 400 ? -12.160 1.383 -4.305 1.00 96.81 400 ASN A C 1
ATOM 3438 O O . ASN A 1 400 ? -11.552 0.979 -3.313 1.00 96.81 400 ASN A O 1
ATOM 3442 N N . SER A 1 401 ? -13.187 2.218 -4.209 1.00 95.38 401 SER A N 1
ATOM 3443 C CA . SER A 1 401 ? -13.694 2.697 -2.929 1.00 95.38 401 SER A CA 1
ATOM 3444 C C . SER A 1 401 ? -14.681 1.700 -2.316 1.00 95.38 401 SER A C 1
ATOM 3446 O O . SER A 1 401 ? -15.583 1.159 -2.955 1.00 95.38 401 SER A O 1
ATOM 3448 N N . ILE A 1 402 ? -14.515 1.446 -1.023 1.00 93.00 402 ILE A N 1
ATOM 3449 C CA . ILE A 1 402 ? -15.376 0.579 -0.228 1.00 93.00 402 ILE A CA 1
ATOM 3450 C C . ILE A 1 402 ? -15.899 1.398 0.942 1.00 93.00 402 ILE A C 1
ATOM 3452 O O . ILE A 1 402 ? -15.150 1.975 1.732 1.00 93.00 402 ILE A O 1
ATOM 3456 N N . GLN A 1 403 ? -17.218 1.420 1.080 1.00 86.88 403 GLN A N 1
ATOM 3457 C CA . GLN A 1 403 ? -17.861 2.016 2.241 1.00 86.88 403 GLN A CA 1
ATOM 3458 C C . GLN A 1 403 ? -17.605 1.149 3.478 1.00 86.88 403 GLN A C 1
ATOM 3460 O O . GLN A 1 403 ? -18.063 0.005 3.550 1.00 86.88 403 GLN A O 1
ATOM 3465 N N . TYR A 1 404 ? -16.915 1.726 4.462 1.00 79.25 404 TYR A N 1
ATOM 3466 C CA . TYR A 1 404 ? -16.542 1.073 5.716 1.00 79.25 404 TYR A CA 1
ATOM 3467 C C . TYR A 1 404 ? -17.730 0.472 6.505 1.00 79.25 404 TYR A C 1
ATOM 3469 O O . TYR A 1 404 ? -17.584 -0.639 7.018 1.00 79.25 404 TYR A O 1
ATOM 3477 N N . PRO A 1 405 ? -18.933 1.095 6.569 1.00 69.19 405 PRO A N 1
ATOM 3478 C CA . PRO A 1 405 ? -20.070 0.554 7.326 1.00 69.19 405 PRO A CA 1
ATOM 3479 C C . PRO A 1 405 ? -20.460 -0.887 6.976 1.00 69.19 405 PRO A C 1
ATOM 3481 O O . PRO A 1 405 ? -20.997 -1.594 7.825 1.00 69.19 405 PRO A O 1
ATOM 3484 N N . LYS A 1 406 ? -20.136 -1.360 5.765 1.00 69.81 406 LYS A N 1
ATOM 3485 C CA . LYS A 1 406 ? -20.391 -2.743 5.340 1.00 69.81 406 LYS A CA 1
ATOM 3486 C C . LYS A 1 406 ? -19.619 -3.781 6.169 1.00 69.81 406 LYS A C 1
ATOM 3488 O O . LYS A 1 406 ? -20.035 -4.935 6.214 1.00 69.81 406 LYS A O 1
ATOM 3493 N N . LEU A 1 407 ? -18.537 -3.385 6.845 1.00 74.38 407 LEU A N 1
ATOM 3494 C CA . LEU A 1 407 ? -17.714 -4.276 7.669 1.00 74.38 407 LEU A CA 1
ATOM 3495 C C . LEU A 1 407 ? -18.191 -4.398 9.116 1.00 74.38 407 LEU A C 1
ATOM 3497 O O . LEU A 1 407 ? -17.968 -5.440 9.726 1.00 74.38 407 LEU A O 1
ATOM 3501 N N . ARG A 1 408 ? -18.923 -3.407 9.642 1.00 71.62 408 ARG A N 1
ATOM 3502 C CA . ARG A 1 408 ? -19.391 -3.391 11.045 1.00 71.62 408 ARG A CA 1
ATOM 3503 C C . ARG A 1 408 ? -20.285 -4.573 11.409 1.00 71.62 408 ARG A C 1
ATOM 3505 O O . ARG A 1 408 ? -20.373 -4.983 12.564 1.00 71.62 408 ARG A O 1
ATOM 3512 N N . HIS A 1 409 ? -20.974 -5.140 10.422 1.00 76.75 409 HIS A N 1
ATOM 3513 C CA . HIS A 1 409 ? -21.835 -6.303 10.628 1.00 76.75 409 HIS A CA 1
ATOM 3514 C C . HIS A 1 409 ? -21.038 -7.600 10.859 1.00 76.75 409 HIS A C 1
ATOM 3516 O O . HIS A 1 409 ? -21.589 -8.585 11.355 1.00 76.75 409 HIS A O 1
ATOM 3522 N N . LEU A 1 410 ? -19.733 -7.613 10.568 1.00 83.94 410 LEU A N 1
ATOM 3523 C CA . LEU A 1 410 ? -18.851 -8.772 10.712 1.00 83.94 410 LEU A CA 1
ATOM 3524 C C . LEU A 1 410 ? -18.296 -8.895 12.143 1.00 83.94 410 LEU A C 1
ATOM 3526 O O . LEU A 1 410 ? -17.106 -9.111 12.341 1.00 83.94 410 LEU A O 1
ATOM 3530 N N . LYS A 1 411 ? -19.180 -8.846 13.151 1.00 81.62 411 LYS A N 1
ATOM 3531 C CA . LYS A 1 411 ? -18.833 -8.913 14.590 1.00 81.62 411 LYS A CA 1
ATOM 3532 C C . LYS A 1 411 ? -18.085 -10.180 15.019 1.00 81.62 411 LYS A C 1
ATOM 3534 O O . LYS A 1 411 ? -17.578 -10.250 16.130 1.00 81.62 411 LYS A O 1
ATOM 3539 N N . LYS A 1 412 ? -18.101 -11.234 14.199 1.00 90.38 412 LYS A N 1
ATOM 3540 C CA . LYS A 1 412 ? -17.406 -12.494 14.484 1.00 90.38 412 LYS A CA 1
ATOM 3541 C C . LYS A 1 412 ? -16.146 -12.556 13.638 1.00 90.38 412 LYS A C 1
ATOM 3543 O O . LYS A 1 412 ? -16.254 -12.560 12.412 1.00 90.38 412 LYS A O 1
ATOM 3548 N N . LYS A 1 413 ? -14.993 -12.750 14.288 1.00 89.88 413 LYS A N 1
ATOM 3549 C CA . LYS A 1 413 ? -13.685 -12.951 13.641 1.00 89.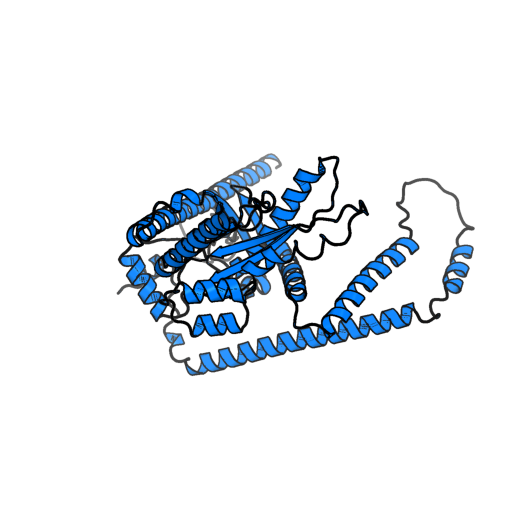88 413 LYS A CA 1
ATOM 3550 C C . LYS A 1 413 ? -13.774 -13.868 12.418 1.00 89.88 413 LYS A C 1
ATOM 3552 O O . LYS A 1 413 ? -13.474 -13.440 11.316 1.00 89.88 413 LYS A O 1
ATOM 3557 N N . LYS A 1 414 ? -14.330 -15.075 12.569 1.00 90.38 414 LYS A N 1
ATOM 3558 C CA . LYS A 1 414 ? -14.472 -16.052 11.471 1.00 90.38 414 LYS A CA 1
ATOM 3559 C C . LYS A 1 414 ? -15.224 -15.512 10.243 1.00 90.38 414 LYS A C 1
ATOM 3561 O O . LYS A 1 414 ? -14.908 -15.887 9.120 1.00 90.38 414 LYS A O 1
ATOM 3566 N N . ASN A 1 415 ? -16.231 -14.660 10.438 1.00 91.19 415 ASN A N 1
ATOM 3567 C CA . ASN A 1 415 ? -16.987 -14.071 9.330 1.00 91.19 415 ASN A CA 1
ATOM 3568 C C . ASN A 1 415 ? -16.179 -12.972 8.638 1.00 91.19 415 ASN A C 1
ATOM 3570 O O . ASN A 1 415 ? -16.199 -12.895 7.413 1.00 91.19 415 ASN A O 1
ATOM 3574 N N . PHE A 1 416 ? -15.455 -12.163 9.414 1.00 89.44 416 PHE A N 1
ATOM 3575 C CA . PHE A 1 416 ? -14.530 -11.165 8.888 1.00 89.44 416 PHE A CA 1
ATOM 3576 C C . PHE A 1 416 ? -13.421 -11.812 8.050 1.00 89.44 416 PHE A C 1
ATOM 3578 O O . PHE A 1 416 ? -13.195 -11.400 6.916 1.00 89.44 416 PHE A O 1
ATOM 3585 N N . GLU A 1 417 ? -12.793 -12.871 8.566 1.00 88.88 417 GLU A N 1
ATOM 3586 C CA . GLU A 1 417 ? -11.735 -13.605 7.862 1.00 88.88 417 GLU A CA 1
ATOM 3587 C C . GLU A 1 417 ? -12.254 -14.180 6.538 1.00 88.88 417 GLU A C 1
ATOM 3589 O O . GLU A 1 417 ? -11.690 -13.894 5.488 1.00 88.88 417 GLU A O 1
ATOM 3594 N N . LYS A 1 418 ? -13.399 -14.878 6.554 1.00 89.50 418 LYS A N 1
ATOM 3595 C CA . LYS A 1 418 ? -14.036 -15.404 5.331 1.00 89.50 418 LYS A CA 1
ATOM 3596 C C . LYS A 1 418 ? -14.397 -14.316 4.320 1.00 89.50 418 LYS A C 1
ATOM 3598 O O . LYS A 1 418 ? -14.279 -14.525 3.109 1.00 89.50 418 LYS A O 1
ATOM 3603 N N . TRP A 1 419 ? -14.893 -13.175 4.801 1.00 90.62 419 TRP A N 1
ATOM 3604 C CA . TRP A 1 419 ? -15.230 -12.043 3.944 1.00 90.62 419 TRP A CA 1
ATOM 3605 C C . TRP A 1 419 ? -13.976 -11.484 3.271 1.00 90.62 419 TRP A C 1
ATOM 3607 O O . TRP A 1 419 ? -13.960 -11.345 2.048 1.00 90.62 419 TRP A O 1
ATOM 3617 N N . PHE A 1 420 ? -12.920 -11.225 4.045 1.00 89.75 420 PHE A N 1
ATOM 3618 C CA . PHE A 1 420 ? -11.668 -10.680 3.526 1.00 89.75 420 PHE A CA 1
ATOM 3619 C C . PHE A 1 420 ? -10.976 -11.680 2.597 1.00 89.75 420 PHE A C 1
ATOM 3621 O O . PHE A 1 420 ? -10.425 -11.284 1.579 1.00 89.75 420 PHE A O 1
ATOM 3628 N N . GLU A 1 421 ? -11.057 -12.979 2.882 1.00 89.06 421 GLU A N 1
ATOM 3629 C CA . GLU A 1 421 ? -10.533 -14.036 2.015 1.00 89.06 421 GLU A CA 1
ATOM 3630 C C . GLU A 1 421 ? -11.240 -14.017 0.653 1.00 89.06 421 GLU A C 1
ATOM 3632 O O . GLU A 1 421 ? -10.608 -13.921 -0.400 1.00 89.06 421 GLU A O 1
ATOM 3637 N N . SER A 1 422 ? -12.576 -14.006 0.671 1.00 90.94 422 SER A N 1
ATOM 3638 C CA . SER A 1 422 ? -13.395 -13.897 -0.541 1.00 90.94 422 SER A CA 1
ATOM 3639 C C . SER A 1 422 ? -13.106 -12.607 -1.310 1.00 90.94 422 SER A C 1
ATOM 3641 O O . SER A 1 422 ? -13.108 -12.599 -2.544 1.00 90.94 422 SER A O 1
ATOM 3643 N N . TYR A 1 423 ? -12.865 -11.512 -0.588 1.00 91.69 423 TYR A N 1
ATOM 3644 C CA . TYR A 1 423 ? -12.475 -10.229 -1.155 1.00 91.69 423 TYR A CA 1
ATOM 3645 C C . TYR A 1 423 ? -11.117 -10.322 -1.862 1.00 91.69 423 TYR A C 1
ATOM 3647 O O . TYR A 1 423 ? -10.990 -9.923 -3.019 1.00 91.69 423 TYR A O 1
ATOM 3655 N N . TRP A 1 424 ? -10.128 -10.926 -1.207 1.00 92.12 424 TRP A N 1
ATOM 3656 C CA . TRP A 1 424 ? -8.777 -11.079 -1.733 1.00 92.12 424 TRP A CA 1
ATOM 3657 C C . TRP A 1 424 ? -8.740 -11.943 -2.998 1.00 92.12 424 TRP A C 1
ATOM 3659 O O . TRP A 1 424 ? -8.080 -11.588 -3.971 1.00 92.12 424 TRP A O 1
ATOM 3669 N N . PHE A 1 425 ? -9.553 -13.003 -3.058 1.00 92.25 425 PHE A N 1
ATOM 3670 C CA . PHE A 1 425 ? -9.742 -13.785 -4.285 1.00 92.25 425 PHE A CA 1
ATOM 3671 C C . PHE A 1 425 ? -10.319 -12.970 -5.442 1.00 92.25 425 PHE A C 1
ATOM 3673 O O . PHE A 1 425 ? -9.913 -13.140 -6.594 1.00 92.25 425 PHE A O 1
ATOM 3680 N N . LYS A 1 426 ? -11.290 -12.093 -5.166 1.00 94.06 426 LYS A N 1
ATOM 3681 C CA . LYS A 1 426 ? -11.843 -11.202 -6.195 1.00 94.06 426 LYS A CA 1
ATOM 3682 C C . LYS A 1 426 ? -10.788 -10.209 -6.679 1.00 94.06 426 LYS A C 1
ATOM 3684 O O . LYS A 1 426 ? -10.708 -9.978 -7.884 1.00 94.06 426 LYS A O 1
ATOM 3689 N N . LYS A 1 427 ? -9.963 -9.685 -5.768 1.00 94.62 427 LYS A N 1
ATOM 3690 C CA . LYS A 1 427 ? -8.845 -8.790 -6.088 1.00 94.62 427 LYS A CA 1
ATOM 3691 C C . LYS A 1 427 ? -7.781 -9.477 -6.950 1.00 94.62 427 LYS A C 1
ATOM 3693 O O . LYS A 1 427 ? -7.350 -8.924 -7.953 1.00 94.62 427 LYS A O 1
ATOM 3698 N N . ASP A 1 428 ? -7.407 -10.714 -6.639 1.00 94.69 428 ASP A N 1
ATOM 3699 C CA . ASP A 1 428 ? -6.443 -11.474 -7.450 1.00 94.69 428 ASP A CA 1
ATOM 3700 C C . ASP A 1 428 ? -6.944 -11.699 -8.888 1.00 94.69 428 ASP A C 1
ATOM 3702 O O . ASP A 1 428 ? -6.219 -11.493 -9.868 1.00 94.69 428 ASP A O 1
ATOM 3706 N N . LYS A 1 429 ? -8.234 -12.033 -9.031 1.00 95.50 429 LYS A N 1
ATOM 3707 C CA . LYS A 1 429 ? -8.895 -12.150 -10.338 1.00 95.50 429 LYS A CA 1
ATOM 3708 C C . LYS A 1 429 ? -8.953 -10.821 -11.087 1.00 95.50 429 LYS A C 1
ATOM 3710 O O . LYS A 1 429 ? -8.734 -10.812 -12.298 1.00 95.50 429 LYS A O 1
ATOM 3715 N N . SER A 1 430 ? -9.241 -9.711 -10.407 1.00 96.50 430 SER A N 1
ATOM 3716 C CA . SER A 1 430 ? -9.277 -8.396 -11.056 1.00 96.50 430 SER A CA 1
ATOM 3717 C C . SER A 1 430 ? -7.889 -7.981 -11.547 1.00 96.50 430 SER A C 1
ATOM 3719 O O . SER A 1 430 ? -7.771 -7.506 -12.675 1.00 96.50 430 SER A O 1
ATOM 3721 N N . ILE A 1 431 ? -6.830 -8.260 -10.780 1.00 96.38 431 ILE A N 1
ATOM 3722 C CA . ILE A 1 431 ? -5.441 -8.037 -11.205 1.00 96.38 431 ILE A CA 1
ATOM 3723 C C . ILE A 1 431 ? -5.120 -8.848 -12.464 1.00 96.38 431 ILE A C 1
ATOM 3725 O O . ILE A 1 431 ? -4.611 -8.283 -13.432 1.00 96.38 431 ILE A O 1
ATOM 3729 N N . ASN A 1 432 ? -5.489 -10.133 -12.502 1.00 96.25 432 ASN A N 1
ATOM 3730 C CA . ASN A 1 432 ? -5.324 -10.980 -13.689 1.00 96.25 432 ASN A CA 1
ATOM 3731 C C . ASN A 1 432 ? -6.022 -10.401 -14.930 1.00 96.25 432 ASN A C 1
ATOM 3733 O O . ASN A 1 432 ? -5.453 -10.389 -16.022 1.00 96.25 432 ASN A O 1
ATOM 3737 N N . LEU A 1 433 ? -7.253 -9.908 -14.777 1.00 97.12 433 LEU A N 1
ATOM 3738 C CA . LEU A 1 433 ? -7.993 -9.278 -15.873 1.00 97.12 433 LEU A CA 1
ATOM 3739 C C . LEU A 1 433 ? -7.310 -7.991 -16.350 1.00 97.12 433 LEU A C 1
ATOM 3741 O O . LEU A 1 433 ? -7.173 -7.780 -17.554 1.00 97.12 433 LEU A O 1
ATOM 3745 N N . ILE A 1 434 ? -6.828 -7.157 -15.426 1.00 97.06 434 ILE A N 1
ATOM 3746 C CA . ILE A 1 434 ? -6.107 -5.929 -15.774 1.00 97.06 434 ILE A CA 1
ATOM 3747 C C . ILE A 1 434 ? -4.807 -6.258 -16.520 1.00 97.06 434 ILE A C 1
ATOM 3749 O O . ILE A 1 434 ? -4.521 -5.622 -17.533 1.00 97.06 434 ILE A O 1
ATOM 3753 N N . MET A 1 435 ? -4.050 -7.269 -16.081 1.00 96.62 435 MET A N 1
ATOM 3754 C CA . MET A 1 435 ? -2.836 -7.724 -16.771 1.00 96.62 435 MET A CA 1
ATOM 3755 C C . MET A 1 435 ? -3.133 -8.193 -18.200 1.00 96.62 435 MET A C 1
ATOM 3757 O O . MET A 1 435 ? -2.479 -7.738 -19.137 1.00 96.62 435 MET A O 1
ATOM 3761 N N . LYS A 1 436 ? -4.172 -9.016 -18.395 1.00 96.31 436 LYS A N 1
ATOM 3762 C CA . LYS A 1 436 ? -4.620 -9.443 -19.735 1.00 96.31 436 LYS A CA 1
ATOM 3763 C C . LYS A 1 436 ? -5.003 -8.254 -20.619 1.00 96.31 436 LYS A C 1
ATOM 3765 O O . LYS A 1 436 ? -4.611 -8.195 -21.782 1.00 96.31 436 LYS A O 1
ATOM 3770 N N . ASN A 1 437 ? -5.703 -7.267 -20.063 1.00 96.50 437 ASN A N 1
ATOM 3771 C CA . ASN A 1 437 ? -6.075 -6.056 -20.794 1.00 96.50 437 ASN A CA 1
ATOM 3772 C C . ASN A 1 437 ? -4.850 -5.216 -21.189 1.00 96.50 437 ASN A C 1
ATOM 3774 O O . ASN A 1 437 ? -4.803 -4.693 -22.303 1.00 96.50 437 ASN A O 1
ATOM 3778 N N . ILE A 1 438 ? -3.839 -5.102 -20.320 1.00 95.69 438 ILE A N 1
ATOM 3779 C CA . ILE A 1 438 ? -2.571 -4.426 -20.647 1.00 95.69 438 ILE A CA 1
ATOM 3780 C C . ILE A 1 438 ? -1.891 -5.104 -21.844 1.00 95.69 438 ILE A C 1
ATOM 3782 O O . ILE A 1 438 ? -1.435 -4.410 -22.751 1.00 95.69 438 ILE A O 1
ATOM 3786 N N . ILE A 1 439 ? -1.851 -6.437 -21.880 1.00 94.62 439 ILE A N 1
ATOM 3787 C CA . ILE A 1 439 ? -1.268 -7.182 -23.006 1.00 94.62 439 ILE A CA 1
ATOM 3788 C C . ILE A 1 439 ? -2.054 -6.884 -24.291 1.00 94.62 439 ILE A C 1
ATOM 3790 O O . ILE A 1 439 ? -1.485 -6.402 -25.272 1.00 94.62 439 ILE A O 1
ATOM 3794 N N . ASN A 1 440 ? -3.375 -7.073 -24.264 1.00 94.25 440 ASN A N 1
ATOM 3795 C CA . ASN A 1 440 ? -4.231 -6.939 -25.446 1.00 94.25 440 ASN A CA 1
ATOM 3796 C C . ASN A 1 440 ? -4.201 -5.523 -26.046 1.00 94.25 440 ASN A C 1
ATOM 3798 O O . ASN A 1 440 ? -4.031 -5.359 -27.253 1.00 94.25 440 ASN A O 1
ATOM 3802 N N . THR A 1 441 ? -4.322 -4.488 -25.210 1.00 93.81 441 THR A N 1
ATOM 3803 C CA . THR A 1 441 ? -4.312 -3.081 -25.659 1.00 93.81 441 THR A CA 1
ATOM 3804 C C . THR A 1 441 ? -3.003 -2.695 -26.350 1.00 93.81 441 THR A C 1
ATOM 3806 O O . THR A 1 441 ? -3.017 -2.033 -27.387 1.00 93.81 441 THR A O 1
ATOM 3809 N N . ASN A 1 442 ? -1.864 -3.154 -25.833 1.00 90.44 442 ASN A N 1
ATOM 3810 C CA . ASN A 1 442 ? -0.560 -2.866 -26.426 1.00 90.44 442 ASN A CA 1
ATOM 3811 C C . ASN A 1 442 ? -0.314 -3.642 -27.728 1.00 90.44 442 ASN A C 1
ATOM 3813 O O . ASN A 1 442 ? 0.281 -3.096 -28.661 1.00 90.44 442 ASN A O 1
ATOM 3817 N N . VAL A 1 443 ? -0.813 -4.878 -27.832 1.00 87.69 443 VAL A N 1
ATOM 3818 C CA . VAL A 1 443 ? -0.790 -5.645 -29.089 1.00 87.69 443 VAL A CA 1
ATOM 3819 C C . VAL A 1 443 ? -1.596 -4.921 -30.173 1.00 87.69 443 VAL A C 1
ATOM 3821 O O . VAL A 1 443 ? -1.102 -4.734 -31.287 1.00 87.69 443 VAL A O 1
ATOM 3824 N N . ILE A 1 444 ? -2.794 -4.434 -29.838 1.00 88.06 444 ILE A N 1
ATOM 3825 C CA . ILE A 1 444 ? -3.660 -3.686 -30.763 1.00 88.06 444 ILE A CA 1
ATOM 3826 C C . ILE A 1 444 ? -2.990 -2.379 -31.214 1.00 88.06 444 ILE A C 1
ATOM 3828 O O . ILE A 1 444 ? -2.889 -2.114 -32.415 1.00 88.06 444 ILE A O 1
ATOM 3832 N N . ASN A 1 445 ? -2.448 -1.592 -30.280 1.00 89.38 445 ASN A N 1
ATOM 3833 C CA . ASN A 1 445 ? -1.767 -0.332 -30.597 1.00 89.38 445 ASN A CA 1
ATOM 3834 C C . ASN A 1 445 ? -0.563 -0.535 -31.534 1.00 89.38 445 ASN A C 1
ATOM 3836 O O . ASN A 1 445 ? -0.338 0.273 -32.438 1.00 89.38 445 ASN A O 1
ATOM 3840 N N . LYS A 1 446 ? 0.175 -1.642 -31.376 1.00 85.12 446 LYS A N 1
ATOM 3841 C CA . LYS A 1 446 ? 1.288 -2.017 -32.263 1.00 85.12 446 LYS A CA 1
ATOM 3842 C C . LYS A 1 446 ? 0.811 -2.411 -33.666 1.00 85.12 446 LYS A C 1
ATOM 3844 O O . LYS A 1 446 ? 1.465 -2.064 -34.649 1.00 85.12 446 LYS A O 1
ATOM 3849 N N . LYS A 1 447 ? -0.321 -3.115 -33.789 1.00 85.56 447 LYS A N 1
ATOM 3850 C CA . LYS A 1 447 ? -0.920 -3.441 -35.099 1.00 85.56 447 LYS A CA 1
ATOM 3851 C C . LYS A 1 447 ? -1.354 -2.161 -35.829 1.00 85.56 447 LYS A C 1
ATOM 3853 O O . LYS A 1 447 ? -1.042 -1.991 -37.008 1.00 85.56 447 LYS A O 1
ATOM 3858 N N . HIS A 1 448 ? -1.952 -1.206 -35.114 1.00 88.06 448 HIS A N 1
ATOM 3859 C CA . HIS A 1 448 ? -2.324 0.086 -35.693 1.00 88.06 448 HIS A CA 1
ATOM 3860 C C . HIS A 1 448 ? -1.121 0.934 -36.123 1.00 88.06 448 HIS A C 1
ATOM 3862 O O . HIS A 1 448 ? -1.154 1.498 -37.220 1.00 88.06 448 HIS A O 1
ATOM 3868 N N . SER A 1 449 ? -0.046 1.007 -35.330 1.00 87.56 449 SER A N 1
ATOM 3869 C CA . SER A 1 449 ? 1.141 1.791 -35.705 1.00 87.56 449 SER A CA 1
ATOM 3870 C C . SER A 1 449 ? 1.840 1.242 -36.954 1.00 87.56 449 SER A C 1
ATOM 3872 O O . SER A 1 449 ? 2.206 2.024 -37.831 1.00 87.56 449 SER A O 1
ATOM 3874 N N . LYS A 1 450 ? 1.922 -0.089 -37.105 1.00 85.25 450 LYS A N 1
ATOM 3875 C CA . LYS A 1 450 ? 2.429 -0.736 -38.330 1.00 85.25 450 LYS A CA 1
ATOM 3876 C C . LYS A 1 450 ? 1.553 -0.444 -39.552 1.00 85.25 450 LYS A C 1
ATOM 3878 O O . LYS A 1 450 ? 2.072 -0.104 -40.610 1.00 85.25 450 LYS A O 1
ATOM 3883 N N . SER A 1 451 ? 0.226 -0.516 -39.403 1.00 86.44 451 SER A N 1
ATOM 3884 C CA . SER A 1 451 ? -0.700 -0.236 -40.512 1.00 86.44 451 SER A CA 1
ATOM 3885 C C . SER A 1 451 ? -0.602 1.207 -41.025 1.00 86.44 451 SER A C 1
ATOM 3887 O O . SER A 1 451 ? -0.730 1.439 -42.223 1.00 86.44 451 SER A O 1
ATOM 3889 N N . LYS A 1 452 ? -0.325 2.178 -40.139 1.00 86.88 452 LYS A N 1
ATOM 3890 C CA . LYS A 1 452 ? -0.107 3.579 -40.528 1.00 86.88 452 LYS A CA 1
ATOM 3891 C C . LYS A 1 452 ? 1.214 3.768 -41.274 1.00 86.88 452 LYS A C 1
ATOM 3893 O O . LYS A 1 452 ? 1.234 4.495 -42.257 1.00 86.88 452 LYS A O 1
ATOM 3898 N N . GLN A 1 453 ? 2.288 3.094 -40.858 1.00 83.44 453 GLN A N 1
ATOM 3899 C CA . GLN A 1 453 ? 3.584 3.179 -41.546 1.00 83.44 453 GLN A CA 1
ATOM 3900 C C . GLN A 1 453 ? 3.537 2.607 -42.969 1.00 83.44 453 GLN A C 1
ATOM 3902 O O . GLN A 1 453 ? 4.159 3.172 -43.862 1.00 83.44 453 GLN A O 1
ATOM 3907 N N . ASN A 1 454 ? 2.762 1.543 -43.198 1.00 83.31 454 ASN A N 1
ATOM 3908 C CA . ASN A 1 454 ? 2.608 0.947 -44.529 1.00 83.31 454 ASN A CA 1
ATOM 3909 C C . ASN A 1 454 ? 1.711 1.755 -45.480 1.00 83.31 454 ASN A C 1
ATOM 3911 O O . ASN A 1 454 ? 1.722 1.471 -46.665 1.00 83.31 454 ASN A O 1
ATOM 3915 N N . LYS A 1 455 ? 0.921 2.720 -44.984 1.00 82.62 455 LYS A N 1
ATOM 3916 C CA . LYS A 1 455 ? 0.108 3.616 -45.831 1.00 82.62 455 LYS A CA 1
ATOM 3917 C C . LYS A 1 455 ? 0.847 4.884 -46.273 1.00 82.62 455 LYS A C 1
ATOM 3919 O O . LYS A 1 455 ? 0.334 5.607 -47.116 1.00 82.62 455 LYS A O 1
ATOM 3924 N N . VAL A 1 456 ? 1.975 5.203 -45.637 1.00 77.81 456 VAL A N 1
ATOM 3925 C CA . VAL A 1 456 ? 2.780 6.410 -45.920 1.00 77.81 456 VAL A CA 1
ATOM 3926 C C . VAL A 1 456 ? 3.947 6.100 -46.869 1.00 77.81 456 VAL A C 1
ATOM 3928 O O . VAL A 1 456 ? 4.544 7.016 -47.424 1.00 77.81 456 VAL A O 1
ATOM 3931 N N . LYS A 1 457 ? 4.261 4.817 -47.055 1.00 58.81 457 LYS A N 1
ATOM 3932 C CA . LYS A 1 457 ? 5.129 4.317 -48.123 1.00 58.81 457 LYS A CA 1
ATOM 3933 C C . LYS A 1 457 ? 4.265 3.902 -49.299 1.00 58.81 457 LYS A C 1
ATOM 3935 O O . LYS A 1 457 ? 4.752 4.066 -50.433 1.00 58.81 457 LYS A O 1
#

Secondary structure (DSSP, 8-state):
--HHHHHHTT-PPP-GGGGG-HHHHHHHHHHHHHHHHHHHHHHHHHHHHHHHHHHHHHHHHHSTTS-THHHHHHHTTSTTS------------HHHHHHHHHHHHHHHHHHHHHHTTSSS-HHHHHHHHHHHHHHHHTTEEEEEEEPPPPSSS-EEEEE----TTHHHHHHHHHHHHHHHHHHHHTTSS------EEEEEEEEETTEEESS--HHHHHHHHHS-TTPPPPHHHHHHHHHHTTTTGGGTTTSSSSTT-TT--------EEEEEEEE--BPP--SHHHHHHHHHHHHHS---SSSPPB-HHHHHHHHHHHHHHHHHHHHH--STT-TTSS---EEEEEEEEEEEEE--SS-------S----PPEEE-SPPPHHHHHH-SS-S-EEEEEEEEEEEGGGGTT--SHHHHHHHHHHHHHHHHHHHHHHHHHHHHHHHHHHHHHHHHHHHH-

Radius of gyration: 28.25 Å; chains: 1; bounding box: 55×88×73 Å

Foldseek 3Di:
DDPVVCVVQVHDPPPPVCVVCPVVVVVVVVVVVVVVVVVVVCVVVVLVVVLVVLVVVVVVVPPCPPVVVVVVVVVVVPPPDDDDDDDDDPPPPVVVVVVVVVVVSVVVNVVSVVCVPDPNDVVVVLVVLVVVVVLQVQFEAEAEAADADDLLAAAEEEEFDFAPCVLSVVSVNVVVNQVVVCVVCVVDPPPQPAAEDEQEWEDDPLATDSDCDPVNVVCLVPPDNPDADDLVSVVCRCVVVCVVVVQPPPPDPPPPDPDDPDPDRHHHYYYYYYYHQADDCPDPVSVVVQVVVCVVAPHQNPGGDGDLRHVVNVLVSLVVVVVVVVVVPPDDPRPRGRDNFKYKYKYKWKKAFDQPPPPPPVPDDDDDDRATDIDRRDDHPCCSNPPPRSSHMYIYMYIDMDGSVVCVVPPDSVSNSVVVSVVVNVSSVVNVVVVVVVRVVVSVVVVVVVVVVVVVD

Organism: NCBI:txid1344418